Protein 3KZP (pdb70)

Structure (mmCIF, N/CA/C/O backbone):
data_3KZP
#
_entry.id   3KZP
#
_cell.length_a   59.766
_cell.length_b   92.040
_cell.length_c   96.210
_cell.angle_alpha   90.00
_cell.angle_beta   90.00
_cell.angle_gamma   90.00
#
_symmetry.space_group_name_H-M   'P 21 21 21'
#
loop_
_entity.id
_entity.type
_entity.pdbx_description
1 polymer 'Putative diguanylate cyclase/phosphodiesterase'
2 non-polymer 'CHLORIDE ION'
3 non-polymer 'CALCIUM ION'
4 non-polymer 'CACODYLATE ION'
5 water water
#
loop_
_atom_site.group_PDB
_atom_site.id
_atom_site.type_symbol
_atom_site.label_atom_id
_atom_site.label_alt_id
_atom_site.label_comp_id
_atom_site.label_asym_id
_atom_site.label_entity_id
_atom_site.label_seq_id
_atom_site.pdbx_PDB_ins_code
_atom_site.Cartn_x
_atom_site.Cartn_y
_atom_site.Cartn_z
_atom_site.occupancy
_atom_site.B_iso_or_equiv
_atom_site.auth_seq_id
_atom_site.auth_comp_id
_atom_site.auth_asym_id
_atom_site.auth_atom_id
_atom_site.pdbx_PDB_model_num
ATOM 1 N N . LYS A 1 5 ? 41.985 66.055 24.050 1.00 23.40 5 LYS A N 1
ATOM 2 C CA . LYS A 1 5 ? 41.324 65.232 22.995 1.00 23.67 5 LYS A CA 1
ATOM 3 C C . LYS A 1 5 ? 41.868 63.785 22.979 1.00 23.51 5 LYS A C 1
ATOM 4 O O . LYS A 1 5 ? 41.667 63.062 21.996 1.00 25.43 5 LYS A O 1
ATOM 10 N N . PHE A 1 6 ? 42.599 63.381 24.026 1.00 21.78 6 PHE A N 1
ATOM 11 C CA . PHE A 1 6 ? 43.181 62.049 24.098 1.00 20.62 6 PHE A CA 1
ATOM 12 C C . PHE A 1 6 ? 42.742 61.375 25.403 1.00 18.95 6 PHE A C 1
ATOM 13 O O . PHE A 1 6 ? 42.541 62.014 26.430 1.00 18.45 6 PHE A O 1
ATOM 21 N N . GLN A 1 7 ? 42.585 60.071 25.345 1.00 17.49 7 GLN A N 1
ATOM 22 C CA . GLN A 1 7 ? 42.406 59.272 26.529 1.00 15.88 7 GLN A CA 1
ATOM 23 C C . GLN A 1 7 ? 43.168 57.937 26.468 1.00 14.95 7 GLN A C 1
ATOM 24 O O . GLN A 1 7 ? 43.598 57.493 25.394 1.00 15.49 7 GLN A O 1
ATOM 30 N N . LEU A 1 8 ? 43.313 57.279 27.607 1.00 12.33 8 LEU A N 1
ATOM 31 C CA . LEU A 1 8 ? 43.932 55.959 27.643 1.00 11.99 8 LEU A CA 1
ATOM 32 C C . LEU A 1 8 ? 42.924 54.841 27.786 1.00 11.71 8 LEU A C 1
ATOM 33 O O . LEU A 1 8 ? 41.972 54.924 28.596 1.00 10.73 8 LEU A O 1
ATOM 38 N N . PHE A 1 9 ? 43.119 53.813 26.979 1.00 10.61 9 PHE A N 1
ATOM 39 C CA . PHE A 1 9 ? 42.416 52.559 27.170 1.00 11.03 9 PHE A CA 1
ATOM 40 C C . PHE A 1 9 ? 43.390 51.574 27.686 1.00 12.02 9 PHE A C 1
ATOM 41 O O . PHE A 1 9 ? 44.638 51.766 27.565 1.00 12.42 9 PHE A O 1
ATOM 49 N N . ILE A 1 10 ? 42.854 50.499 28.258 1.00 12.96 10 ILE A N 1
ATOM 50 C CA . ILE A 1 10 ? 43.654 49.342 28.613 1.00 13.62 10 ILE A CA 1
ATOM 51 C C . ILE A 1 10 ? 43.144 48.088 27.906 1.00 12.89 10 ILE A C 1
ATOM 52 O O . ILE A 1 10 ? 41.953 47.920 27.724 1.00 12.66 10 ILE A O 1
ATOM 57 N N . GLN A 1 11 ? 44.051 47.228 27.464 1.00 12.67 11 GLN A N 1
ATOM 58 C CA . GLN A 1 11 ? 43.694 45.919 26.938 1.00 11.59 11 GLN A CA 1
ATOM 59 C C . GLN A 1 11 ? 44.367 44.831 27.776 1.00 11.74 11 GLN A C 1
ATOM 60 O O . GLN A 1 11 ? 45.558 44.560 27.650 1.00 10.77 11 GLN A O 1
ATOM 66 N N . PRO A 1 12 ? 43.602 44.170 28.604 1.00 10.74 12 PRO A N 1
ATOM 67 C CA . PRO A 1 12 ? 44.158 43.043 29.304 1.00 11.15 12 PRO A CA 1
ATOM 68 C C . PRO A 1 12 ? 44.631 42.023 28.289 1.00 11.52 12 PRO A C 1
ATOM 69 O O . PRO A 1 12 ? 43.894 41.746 27.357 1.00 11.27 12 PRO A O 1
ATOM 73 N N . LYS A 1 13 ? 45.859 41.500 28.455 1.00 11.63 13 LYS A N 1
ATOM 74 C CA . LYS A 1 13 ? 46.378 40.441 27.593 1.00 11.35 13 LYS A CA 1
ATOM 75 C C . LYS A 1 13 ? 46.147 39.087 28.220 1.00 11.39 13 LYS A C 1
ATOM 76 O O . LYS A 1 13 ? 46.787 38.722 29.205 1.00 12.18 13 LYS A O 1
ATOM 82 N N . LEU A 1 14 ? 45.277 38.312 27.590 1.00 11.82 14 LEU A N 1
ATOM 83 C CA . LEU A 1 14 ? 44.770 37.088 28.122 1.00 11.66 14 LEU A CA 1
ATOM 84 C C . LEU A 1 14 ? 45.386 35.872 27.434 1.00 12.96 14 LEU A C 1
ATOM 85 O O . LEU A 1 14 ? 45.266 35.703 26.211 1.00 13.32 14 LEU A O 1
ATOM 90 N N . ASP A 1 15 ? 45.982 34.997 28.241 1.00 13.74 15 ASP A N 1
ATOM 91 C CA . ASP A 1 15 ? 46.574 33.754 27.773 1.00 13.96 15 ASP A CA 1
ATOM 92 C C . ASP A 1 15 ? 45.541 32.889 27.099 1.00 14.08 15 ASP A C 1
ATOM 93 O O . ASP A 1 15 ? 44.478 32.666 27.648 1.00 13.55 15 ASP A O 1
ATOM 98 N N . VAL A 1 16 ? 45.885 32.355 25.938 1.00 15.01 16 VAL A N 1
ATOM 99 C CA . VAL A 1 16 ? 44.911 31.684 25.109 1.00 16.03 16 VAL A CA 1
ATOM 100 C C . VAL A 1 16 ? 44.449 30.398 25.806 1.00 17.74 16 VAL A C 1
ATOM 101 O O . VAL A 1 16 ? 43.280 30.042 25.698 1.00 19.20 16 VAL A O 1
ATOM 105 N N . LEU A 1 17 ? 45.329 29.747 26.558 1.00 19.03 17 LEU A N 1
ATOM 106 C CA . LEU A 1 17 ? 45.051 28.380 27.009 1.00 21.09 17 LEU A CA 1
ATOM 107 C C . LEU A 1 17 ? 44.357 28.385 28.377 1.00 21.60 17 LEU A C 1
ATOM 108 O O . LEU A 1 17 ? 43.510 27.538 28.647 1.00 21.18 17 LEU A O 1
ATOM 113 N N . GLN A 1 18 ? 44.701 29.333 29.243 1.00 21.59 18 GLN A N 1
ATOM 114 C CA . GLN A 1 18 ? 44.154 29.308 30.609 1.00 22.05 18 GLN A CA 1
ATOM 115 C C . GLN A 1 18 ? 43.474 30.615 31.018 1.00 20.58 18 GLN A C 1
ATOM 116 O O . GLN A 1 18 ? 42.781 30.669 32.037 1.00 20.81 18 GLN A O 1
ATOM 122 N N . GLY A 1 19 ? 43.642 31.641 30.191 1.00 18.46 19 GLY A N 1
ATOM 123 C CA . GLY A 1 19 ? 42.861 32.847 30.283 1.00 17.64 19 GLY A CA 1
ATOM 124 C C . GLY A 1 19 ? 43.370 33.780 31.356 1.00 16.73 19 GLY A C 1
ATOM 125 O O . GLY A 1 19 ? 42.756 34.781 31.580 1.00 16.17 19 GLY A O 1
ATOM 126 N N . ASN A 1 20 ? 44.480 33.466 32.024 1.00 15.54 20 ASN A N 1
ATOM 127 C CA . ASN A 1 20 ? 45.069 34.438 32.956 1.00 14.89 20 ASN A CA 1
ATOM 128 C C . ASN A 1 20 ? 45.571 35.775 32.285 1.00 14.18 20 ASN A C 1
ATOM 129 O O . ASN A 1 20 ? 45.964 35.795 31.100 1.00 12.61 20 ASN A O 1
ATOM 134 N N . ILE A 1 21 ? 45.556 36.863 33.060 1.00 12.89 21 ILE A N 1
ATOM 135 C CA . ILE A 1 21 ? 46.012 38.189 32.618 1.00 12.67 21 ILE A CA 1
ATOM 136 C C . ILE A 1 21 ? 47.515 38.305 32.714 1.00 10.96 21 ILE A C 1
ATOM 137 O O . ILE A 1 21 ? 48.082 38.309 33.811 1.00 11.01 21 ILE A O 1
ATOM 142 N N . VAL A 1 22 ? 48.192 38.375 31.577 1.00 10.35 22 VAL A N 1
ATOM 143 C CA . VAL A 1 22 ? 49.643 38.316 31.629 1.00 8.83 22 VAL A CA 1
ATOM 144 C C . VAL A 1 22 ? 50.162 39.708 31.940 1.00 9.76 22 VAL A C 1
ATOM 145 O O . VAL A 1 22 ? 51.074 39.871 32.747 1.00 7.95 22 VAL A O 1
ATOM 149 N N . GLU A 1 23 ? 49.564 40.702 31.276 1.00 9.85 23 GLU A N 1
ATOM 150 C CA . GLU A 1 23 ? 49.942 42.082 31.408 1.00 11.19 23 GLU A CA 1
ATOM 151 C C . GLU A 1 23 ? 48.762 42.900 30.843 1.00 11.61 23 GLU A C 1
ATOM 152 O O . GLU A 1 23 ? 47.814 42.324 30.317 1.00 11.49 23 GLU A O 1
ATOM 158 N N . TYR A 1 24 ? 48.805 44.226 31.018 1.00 12.48 24 TYR A N 1
ATOM 159 C CA . TYR A 1 24 ? 47.847 45.116 30.387 1.00 12.29 24 TYR A CA 1
ATOM 160 C C . TYR A 1 24 ? 48.582 46.043 29.410 1.00 13.42 24 TYR A C 1
ATOM 161 O O . TYR A 1 24 ? 49.593 46.604 29.764 1.00 12.60 24 TYR A O 1
ATOM 170 N N . GLU A 1 25 ? 48.008 46.266 28.236 1.00 13.60 25 GLU A N 1
ATOM 171 C CA . GLU A 1 25 ? 48.543 47.172 27.282 1.00 13.00 25 GLU A CA 1
ATOM 172 C C . GLU A 1 25 ? 47.729 48.461 27.341 1.00 13.35 25 GLU A C 1
ATOM 173 O O . GLU A 1 25 ? 46.490 48.441 27.393 1.00 13.34 25 GLU A O 1
ATOM 179 N N . ILE A 1 26 ? 48.456 49.550 27.383 1.00 12.81 26 ILE A N 1
ATOM 180 C CA . ILE A 1 26 ? 47.931 50.922 27.367 1.00 13.74 26 ILE A CA 1
ATOM 181 C C . ILE A 1 26 ? 47.820 51.384 25.944 1.00 13.07 26 ILE A C 1
ATOM 182 O O . ILE A 1 26 ? 48.803 51.344 25.187 1.00 14.95 26 ILE A O 1
ATOM 187 N N . LEU A 1 27 ? 46.634 51.829 25.576 1.00 12.04 27 LEU A N 1
ATOM 188 C CA . LEU A 1 27 ? 46.365 52.234 24.211 1.00 11.26 27 LEU A CA 1
ATOM 189 C C . LEU A 1 27 ? 45.811 53.642 24.179 1.00 12.50 27 LEU A C 1
ATOM 190 O O . LEU A 1 27 ? 44.969 54.003 24.986 1.00 12.43 27 LEU A O 1
ATOM 195 N N . LEU A 1 28 ? 46.304 54.431 23.236 1.00 12.39 28 LEU A N 1
ATOM 196 C CA . LEU A 1 28 ? 45.773 55.750 22.996 1.00 13.92 28 LEU A CA 1
ATOM 197 C C . LEU A 1 28 ? 44.450 55.705 22.207 1.00 13.20 28 LEU A C 1
ATOM 198 O O . LEU A 1 28 ? 44.311 55.008 21.189 1.00 11.32 28 LEU A O 1
ATOM 203 N N . ARG A 1 29 ? 43.494 56.497 22.640 1.00 12.65 29 ARG A N 1
ATOM 204 C CA . ARG A 1 29 ? 42.233 56.609 21.926 1.00 14.53 29 ARG A CA 1
ATOM 205 C C . ARG A 1 29 ? 41.841 58.055 21.929 1.00 16.14 29 ARG A C 1
ATOM 206 O O . ARG A 1 29 ? 42.259 58.826 22.790 1.00 16.36 29 ARG A O 1
ATOM 214 N N . ASP A 1 30 ? 41.055 58.438 20.944 1.00 19.37 30 ASP A N 1
ATOM 215 C CA . ASP A 1 30 ? 40.464 59.819 20.905 1.00 20.69 30 ASP A CA 1
ATOM 216 C C . ASP A 1 30 ? 39.214 59.881 21.819 1.00 22.34 30 ASP A C 1
ATOM 217 O O . ASP A 1 30 ? 38.908 58.937 22.576 1.00 21.82 30 ASP A O 1
ATOM 222 N N . ASP A 1 31 ? 38.490 60.991 21.725 1.00 23.97 31 ASP A N 1
ATOM 223 C CA . ASP A 1 31 ? 37.246 61.167 22.497 1.00 25.78 31 ASP A CA 1
ATOM 224 C C . ASP A 1 31 ? 35.979 60.890 21.659 1.00 26.01 31 ASP A C 1
ATOM 225 O O . ASP A 1 31 ? 34.931 61.458 21.909 1.00 26.46 31 ASP A O 1
ATOM 230 N N . SER A 1 32 ? 36.087 60.028 20.652 1.00 26.57 32 SER A N 1
ATOM 231 C CA . SER A 1 32 ? 34.981 59.777 19.727 1.00 26.34 32 SER A CA 1
ATOM 232 C C . SER A 1 32 ? 33.833 59.024 20.392 1.00 26.83 32 SER A C 1
ATOM 233 O O . SER A 1 32 ? 34.015 58.362 21.450 1.00 26.28 32 SER A O 1
ATOM 236 N N . ALA A 1 33 ? 32.667 59.139 19.741 1.00 26.58 33 ALA A N 1
ATOM 237 C CA . ALA A 1 33 ? 31.482 58.380 20.109 1.00 26.91 33 ALA A CA 1
ATOM 238 C C . ALA A 1 33 ? 31.889 56.927 20.099 1.00 26.87 33 ALA A C 1
ATOM 239 O O . ALA A 1 33 ? 31.630 56.193 21.055 1.00 28.31 33 ALA A O 1
ATOM 241 N N . VAL A 1 34 ? 32.569 56.516 19.036 1.00 26.46 34 VAL A N 1
ATOM 242 C CA . VAL A 1 34 ? 33.252 55.223 19.063 1.00 26.47 34 VAL A CA 1
ATOM 243 C C . VAL A 1 34 ? 34.765 55.529 19.022 1.00 26.45 34 VAL A C 1
ATOM 244 O O . VAL A 1 34 ? 35.279 56.004 17.996 1.00 26.13 34 VAL A O 1
ATOM 248 N N . PRO A 1 35 ? 35.473 55.302 20.153 1.00 26.24 35 PRO A N 1
ATOM 249 C CA . PRO A 1 35 ? 36.878 55.668 20.177 1.00 24.86 35 PRO A CA 1
ATOM 250 C C . PRO A 1 35 ? 37.720 54.805 19.237 1.00 23.50 35 PRO A C 1
ATOM 251 O O . PRO A 1 35 ? 37.513 53.601 19.109 1.00 23.01 35 PRO A O 1
ATOM 255 N N . ARG A 1 36 ? 38.645 55.462 18.560 1.00 21.71 36 ARG A N 1
ATOM 256 C CA . ARG A 1 36 ? 39.613 54.794 17.722 1.00 20.47 36 ARG A CA 1
ATOM 257 C C . ARG A 1 36 ? 40.991 55.386 17.996 1.00 18.76 36 ARG A C 1
ATOM 258 O O . ARG A 1 36 ? 41.100 56.414 18.599 1.00 17.01 36 ARG A O 1
ATOM 266 N N . PHE A 1 37 ? 42.039 54.716 17.560 1.00 19.23 37 PHE A N 1
ATOM 267 C CA . PHE A 1 37 ? 43.397 55.270 17.659 1.00 18.95 37 PHE A CA 1
ATOM 268 C C . PHE A 1 37 ? 43.428 56.651 16.928 1.00 17.45 37 PHE A C 1
ATOM 269 O O . PHE A 1 37 ? 42.941 56.751 15.802 1.00 15.72 37 PHE A O 1
ATOM 277 N N . PRO A 1 38 ? 43.962 57.709 17.597 1.00 17.44 38 PRO A N 1
ATOM 278 C CA . PRO A 1 38 ? 43.834 59.049 17.028 1.00 17.30 38 PRO A CA 1
ATOM 279 C C . PRO A 1 38 ? 45.033 59.339 16.139 1.00 17.50 38 PRO A C 1
ATOM 280 O O . PRO A 1 38 ? 45.968 60.053 16.561 1.00 15.71 38 PRO A O 1
ATOM 284 N N . LEU A 1 39 ? 45.049 58.726 14.949 1.00 16.96 39 LEU A N 1
ATOM 285 C CA . LEU A 1 39 ? 46.261 58.740 14.099 1.00 16.46 39 LEU A CA 1
ATOM 286 C C . LEU A 1 39 ? 46.659 60.191 13.655 1.00 16.24 39 LEU A C 1
ATOM 287 O O . LEU A 1 39 ? 47.786 60.634 13.869 1.00 15.24 39 LEU A O 1
ATOM 292 N N . SER A 1 40 ? 45.733 60.895 13.032 1.00 15.27 40 SER A N 1
ATOM 293 C CA . SER A 1 40 ? 45.965 62.241 12.616 1.00 16.86 40 SER A CA 1
ATOM 294 C C . SER A 1 40 ? 46.403 63.155 13.790 1.00 17.03 40 SER A C 1
ATOM 295 O O . SER A 1 40 ? 47.333 63.958 13.668 1.00 15.48 40 SER A O 1
ATOM 298 N N . GLU A 1 41 ? 45.715 63.010 14.926 1.00 16.32 41 GLU A N 1
ATOM 299 C CA . GLU A 1 41 ? 46.022 63.832 16.096 1.00 16.48 41 GLU A CA 1
ATOM 300 C C . GLU A 1 41 ? 47.440 63.569 16.664 1.00 15.69 41 GLU A C 1
ATOM 301 O O . GLU A 1 41 ? 48.170 64.500 16.944 1.00 14.24 41 GLU A O 1
ATOM 307 N N . LEU A 1 42 ? 47.829 62.302 16.801 1.00 13.52 42 LEU A N 1
ATOM 308 C CA . LEU A 1 42 ? 49.119 61.953 17.273 1.00 13.97 42 LEU A CA 1
ATOM 309 C C . LEU A 1 42 ? 50.178 62.405 16.291 1.00 15.08 42 LEU A C 1
ATOM 310 O O . LEU A 1 42 ? 51.217 62.868 16.728 1.00 15.26 42 LEU A O 1
ATOM 315 N N . GLU A 1 43 ? 49.919 62.315 14.971 1.00 15.24 43 GLU A N 1
ATOM 316 C CA . GLU A 1 43 ? 50.898 62.878 13.995 1.00 15.78 43 GLU A CA 1
ATOM 317 C C . GLU A 1 43 ? 51.045 64.384 14.088 1.00 15.20 43 GLU A C 1
ATOM 318 O O . GLU A 1 43 ? 52.155 64.931 13.927 1.00 14.99 43 GLU A O 1
ATOM 324 N N . ALA A 1 44 ? 49.959 65.082 14.361 1.00 14.45 44 ALA A N 1
ATOM 325 C CA . ALA A 1 44 ? 50.058 66.567 14.508 1.00 13.54 44 ALA A CA 1
ATOM 326 C C . ALA A 1 44 ? 50.908 66.983 15.761 1.00 12.67 44 ALA A C 1
ATOM 327 O O . ALA A 1 44 ? 51.688 67.956 15.745 1.00 12.54 44 ALA A O 1
ATOM 329 N N . VAL A 1 45 ? 50.743 66.229 16.833 1.00 13.55 45 VAL A N 1
ATOM 330 C CA . VAL A 1 45 ? 51.505 66.351 18.071 1.00 14.95 45 VAL A CA 1
ATOM 331 C C . VAL A 1 45 ? 52.952 66.014 17.828 1.00 14.82 45 VAL A C 1
ATOM 332 O O . VAL A 1 45 ? 53.845 66.713 18.323 1.00 16.27 45 VAL A O 1
ATOM 336 N N . LEU A 1 46 ? 53.224 64.956 17.061 1.00 15.97 46 LEU A N 1
ATOM 337 C CA . LEU A 1 46 ? 54.596 64.588 16.728 1.00 16.19 46 LEU A CA 1
ATOM 338 C C . LEU A 1 46 ? 55.262 65.652 15.850 1.00 15.56 46 LEU A C 1
ATOM 339 O O . LEU A 1 46 ? 56.473 65.793 15.879 1.00 16.66 46 LEU A O 1
ATOM 344 N N . ALA A 1 47 ? 54.501 66.413 15.083 1.00 14.77 47 ALA A N 1
ATOM 345 C CA . ALA A 1 47 ? 55.110 67.410 14.174 1.00 16.07 47 ALA A CA 1
ATOM 346 C C . ALA A 1 47 ? 55.452 68.747 14.849 1.00 15.86 47 ALA A C 1
ATOM 347 O O . ALA A 1 47 ? 56.020 69.623 14.200 1.00 16.79 47 ALA A O 1
ATOM 349 N N . ASP A 1 48 ? 55.087 68.926 16.118 1.00 16.26 48 ASP A N 1
ATOM 350 C CA . ASP A 1 48 ? 55.263 70.244 16.787 1.00 15.63 48 ASP A CA 1
ATOM 351 C C . ASP A 1 48 ? 55.796 70.028 18.214 1.00 15.64 48 ASP A C 1
ATOM 352 O O . ASP A 1 48 ? 55.134 69.376 19.036 1.00 15.51 48 ASP A O 1
ATOM 357 N N . GLU A 1 49 ? 56.991 70.532 18.492 1.00 14.40 49 GLU A N 1
ATOM 358 C CA . GLU A 1 49 ? 57.679 70.206 19.749 1.00 15.07 49 GLU A CA 1
ATOM 359 C C . GLU A 1 49 ? 56.904 70.651 21.008 1.00 13.94 49 GLU A C 1
ATOM 360 O O . GLU A 1 49 ? 56.904 69.982 22.041 1.00 12.94 49 GLU A O 1
ATOM 366 N N . GLU A 1 50 ? 56.287 71.823 20.916 1.00 13.39 50 GLU A N 1
ATOM 367 C CA . GLU A 1 50 ? 55.476 72.323 21.987 1.00 14.28 50 GLU A CA 1
ATOM 368 C C . GLU A 1 50 ? 54.269 71.453 22.262 1.00 13.08 50 GLU A C 1
ATOM 369 O O . GLU A 1 50 ? 53.957 71.161 23.414 1.00 11.77 50 GLU A O 1
ATOM 375 N N . LEU A 1 51 ? 53.610 70.972 21.219 1.00 13.36 51 LEU A N 1
ATOM 376 C CA . LEU A 1 51 ? 52.492 70.070 21.442 1.00 12.76 51 LEU A CA 1
ATOM 377 C C . LEU A 1 51 ? 52.954 68.749 21.917 1.00 11.41 51 LEU A C 1
ATOM 378 O O . LEU A 1 51 ? 52.242 68.083 22.687 1.00 12.12 51 LEU A O 1
ATOM 383 N N . TYR A 1 52 ? 54.120 68.313 21.447 1.00 9.63 52 TYR A N 1
ATOM 384 C CA . TYR A 1 52 ? 54.621 67.040 21.878 1.00 8.29 52 TYR A CA 1
ATOM 385 C C . TYR A 1 52 ? 54.980 67.104 23.382 1.00 9.43 52 TYR A C 1
ATOM 386 O O . TYR A 1 52 ? 54.701 66.150 24.117 1.00 8.13 52 TYR A O 1
ATOM 395 N N . LEU A 1 53 ? 55.542 68.241 23.843 1.00 9.02 53 LEU A N 1
ATOM 396 C CA . LEU A 1 53 ? 55.831 68.431 25.274 1.00 9.92 53 LEU A CA 1
ATOM 397 C C . LEU A 1 53 ? 54.526 68.321 26.132 1.00 11.03 53 LEU A C 1
ATOM 398 O O . LEU A 1 53 ? 54.451 67.552 27.134 1.00 10.53 53 LEU A O 1
ATOM 403 N N . ALA A 1 54 ? 53.497 69.033 25.693 1.00 10.93 54 ALA A N 1
ATOM 404 C CA . ALA A 1 54 ? 52.197 69.029 26.362 1.00 11.99 54 ALA A CA 1
ATOM 405 C C . ALA A 1 54 ? 51.565 67.612 26.336 1.00 11.91 54 ALA A C 1
ATOM 406 O O . ALA A 1 54 ? 51.040 67.147 27.360 1.00 10.15 54 ALA A O 1
ATOM 408 N N . PHE A 1 55 ? 51.661 66.901 25.207 1.00 13.31 55 PHE A N 1
ATOM 409 C CA . PHE A 1 55 ? 51.133 65.502 25.119 1.00 13.04 55 PHE A CA 1
ATOM 410 C C . PHE A 1 55 ? 51.892 64.558 26.054 1.00 13.74 55 PHE A C 1
ATOM 411 O O . PHE A 1 55 ? 51.286 63.745 26.780 1.00 13.95 55 PHE A O 1
ATOM 419 N N . SER A 1 56 ? 53.231 64.693 26.049 1.00 13.18 56 SER A N 1
ATOM 420 C CA . SER A 1 56 ? 54.116 63.885 26.887 1.00 13.75 56 SER A CA 1
ATOM 421 C C . SER A 1 56 ? 53.814 64.068 28.373 1.00 14.58 56 SER A C 1
ATOM 422 O O . SER A 1 56 ? 53.779 63.076 29.137 1.00 14.71 56 SER A O 1
ATOM 425 N N . GLU A 1 57 ? 53.544 65.314 28.767 1.00 14.60 57 GLU A N 1
ATOM 426 C CA . GLU A 1 57 ? 53.196 65.614 30.148 1.00 15.05 57 GLU A CA 1
ATOM 427 C C . GLU A 1 57 ? 51.870 65.000 30.517 1.00 14.80 57 GLU A C 1
ATOM 428 O O . GLU A 1 57 ? 51.781 64.392 31.574 1.00 15.04 57 GLU A O 1
ATOM 434 N N . TRP A 1 58 ? 50.861 65.135 29.646 1.00 14.49 58 TRP A N 1
ATOM 435 C CA . TRP A 1 58 ? 49.606 64.442 29.815 1.00 13.56 58 TRP A CA 1
ATOM 436 C C . TRP A 1 58 ? 49.765 62.910 29.903 1.00 14.13 58 TRP A C 1
ATOM 437 O O . TRP A 1 58 ? 49.206 62.221 30.793 1.00 12.29 58 TRP A O 1
ATOM 448 N N . PHE A 1 59 ? 50.470 62.362 28.937 1.00 14.02 59 PHE A N 1
ATOM 449 C CA . PHE A 1 59 ? 50.556 60.901 28.855 1.00 14.47 59 PHE A CA 1
ATOM 450 C C . PHE A 1 59 ? 51.223 60.290 30.076 1.00 14.59 59 PHE A C 1
ATOM 451 O O . PHE A 1 59 ? 50.721 59.303 30.645 1.00 14.83 59 PHE A O 1
ATOM 459 N N . SER A 1 60 ? 52.360 60.872 30.477 1.00 15.06 60 SER A N 1
ATOM 460 C CA . SER A 1 60 ? 53.183 60.288 31.497 1.00 14.61 60 SER A CA 1
ATOM 461 C C . SER A 1 60 ? 52.448 60.370 32.849 1.00 15.75 60 SER A C 1
ATOM 462 O O . SER A 1 60 ? 52.468 59.403 33.627 1.00 14.11 60 SER A O 1
ATOM 465 N N . GLU A 1 61 ? 51.744 61.493 33.085 1.00 15.46 61 GLU A N 1
ATOM 466 C CA . GLU A 1 61 ? 50.976 61.654 34.317 1.00 17.53 61 GLU A CA 1
ATOM 467 C C . GLU A 1 61 ? 49.777 60.707 34.339 1.00 16.36 61 GLU A C 1
ATOM 468 O O . GLU A 1 61 ? 49.507 60.050 35.373 1.00 15.47 61 GLU A O 1
ATOM 474 N N . ALA A 1 62 ? 49.091 60.621 33.201 1.00 14.87 62 ALA A N 1
ATOM 475 C CA . ALA A 1 62 ? 47.961 59.694 33.090 1.00 14.64 62 ALA A CA 1
ATOM 476 C C . ALA A 1 62 ? 48.432 58.263 33.313 1.00 13.26 62 ALA A C 1
ATOM 477 O O . ALA A 1 62 ? 47.771 57.504 34.011 1.00 11.51 62 ALA A O 1
ATOM 479 N N . PHE A 1 63 ? 49.566 57.906 32.724 1.00 12.47 63 PHE A N 1
ATOM 480 C CA . PHE A 1 63 ? 50.072 56.527 32.857 1.00 12.73 63 PHE A CA 1
ATOM 481 C C . PHE A 1 63 ? 50.563 56.259 34.289 1.00 12.44 63 PHE A C 1
ATOM 482 O O . PHE A 1 63 ? 50.400 55.170 34.834 1.00 13.09 63 PHE A O 1
ATOM 490 N N . LEU A 1 64 ? 51.157 57.248 34.926 1.00 12.07 64 LEU A N 1
ATOM 491 C CA . LEU A 1 64 ? 51.566 57.074 36.294 1.00 13.76 64 LEU A CA 1
ATOM 492 C C . LEU A 1 64 ? 50.337 56.826 37.204 1.00 14.31 64 LEU A C 1
ATOM 493 O O . LEU A 1 64 ? 50.391 55.973 38.107 1.00 15.09 64 LEU A O 1
ATOM 498 N N . ASP A 1 65 ? 49.236 57.557 36.975 1.00 13.37 65 ASP A N 1
ATOM 499 C CA . ASP A 1 65 ? 47.952 57.291 37.707 1.00 12.86 65 ASP A CA 1
ATOM 500 C C . ASP A 1 65 ? 47.511 55.816 37.580 1.00 12.21 65 ASP A C 1
ATOM 501 O O . ASP A 1 65 ? 47.110 55.175 38.580 1.00 11.76 65 ASP A O 1
ATOM 506 N N . VAL A 1 66 ? 47.605 55.298 36.348 1.00 12.53 66 VAL A N 1
ATOM 507 C CA . VAL A 1 66 ? 47.297 53.872 36.066 1.00 12.47 66 VAL A CA 1
ATOM 508 C C . VAL A 1 66 ? 48.182 52.948 36.867 1.00 12.39 66 VAL A C 1
ATOM 509 O O . VAL A 1 66 ? 47.674 52.014 37.531 1.00 12.10 66 VAL A O 1
ATOM 513 N N . LEU A 1 67 ? 49.493 53.173 36.810 1.00 12.06 67 LEU A N 1
ATOM 514 C CA . LEU A 1 67 ? 50.460 52.333 37.531 1.00 13.15 67 LEU A CA 1
ATOM 515 C C . LEU A 1 67 ? 50.127 52.224 39.048 1.00 13.77 67 LEU A C 1
ATOM 516 O O . LEU A 1 67 ? 50.220 51.149 39.632 1.00 15.16 67 LEU A O 1
ATOM 521 N N . LYS A 1 68 ? 49.744 53.344 39.646 1.00 14.08 68 LYS A N 1
ATOM 522 C CA . LYS A 1 68 ? 49.410 53.432 41.058 1.00 15.17 68 LYS A CA 1
ATOM 523 C C . LYS A 1 68 ? 48.146 52.655 41.380 1.00 14.74 68 LYS A C 1
ATOM 524 O O . LYS A 1 68 ? 48.051 51.970 42.424 1.00 15.33 68 LYS A O 1
ATOM 530 N N . LYS A 1 69 ? 47.189 52.742 40.462 1.00 14.64 69 LYS A N 1
ATOM 531 C CA . LYS A 1 69 ? 45.936 52.020 40.556 1.00 14.71 69 LYS A CA 1
ATOM 532 C C . LYS A 1 69 ? 46.105 50.482 40.517 1.00 14.75 69 LYS A C 1
ATOM 533 O O . LYS A 1 69 ? 45.381 49.751 41.234 1.00 13.82 69 LYS A O 1
ATOM 539 N N . TYR A 1 70 ? 47.006 49.988 39.657 1.00 14.64 70 TYR A N 1
ATOM 540 C CA . TYR A 1 70 ? 47.330 48.556 39.543 1.00 14.41 70 TYR A CA 1
ATOM 541 C C . TYR A 1 70 ? 48.808 48.368 39.899 1.00 14.97 70 TYR A C 1
ATOM 542 O O . TYR A 1 70 ? 49.638 48.251 39.010 1.00 15.25 70 TYR A O 1
ATOM 551 N N . PRO A 1 71 ? 49.153 48.348 41.187 1.00 15.08 71 PRO A N 1
ATOM 552 C CA . PRO A 1 71 ? 50.577 48.289 41.548 1.00 15.65 71 PRO A CA 1
ATOM 553 C C . PRO A 1 71 ? 51.241 46.928 41.415 1.00 15.93 71 PRO A C 1
ATOM 554 O O . PRO A 1 71 ? 52.509 46.860 41.392 1.00 15.70 71 PRO A O 1
ATOM 558 N N . ASN A 1 72 ? 50.453 45.869 41.225 1.00 15.37 72 ASN A N 1
ATOM 559 C CA . ASN A 1 72 ? 51.057 44.533 41.083 1.00 15.66 72 ASN A CA 1
ATOM 560 C C . ASN A 1 72 ? 51.261 43.972 39.701 1.00 15.89 72 ASN A C 1
ATOM 561 O O . ASN A 1 72 ? 51.619 42.807 39.573 1.00 16.08 72 ASN A O 1
ATOM 566 N N . ASP A 1 73 ? 50.958 44.748 38.671 1.00 14.02 73 ASP A N 1
ATOM 567 C CA . ASP A 1 73 ? 50.910 44.183 37.322 1.00 13.44 73 ASP A CA 1
ATOM 568 C C . ASP A 1 73 ? 51.898 44.838 36.342 1.00 12.63 73 ASP A C 1
ATOM 569 O O . ASP A 1 73 ? 52.324 45.995 36.550 1.00 11.79 73 ASP A O 1
ATOM 574 N N . ARG A 1 74 ? 52.207 44.103 35.268 1.00 12.52 74 ARG A N 1
ATOM 575 C CA . ARG A 1 74 ? 52.989 44.626 34.171 1.00 13.29 74 ARG A CA 1
ATOM 576 C C . ARG A 1 74 ? 52.107 45.369 33.185 1.00 12.86 74 ARG A C 1
ATOM 577 O O . ARG A 1 74 ? 51.051 44.857 32.758 1.00 12.65 74 ARG A O 1
ATOM 585 N N . PHE A 1 75 ? 52.629 46.511 32.741 1.00 12.69 75 PHE A N 1
ATOM 586 C CA . PHE A 1 75 ? 51.998 47.361 31.746 1.00 11.18 75 PHE A CA 1
ATOM 587 C C . PHE A 1 75 ? 52.877 47.502 30.507 1.00 12.69 75 PHE A C 1
ATOM 588 O O . PHE A 1 75 ? 54.093 47.701 30.665 1.00 13.21 75 PHE A O 1
ATOM 596 N N . ALA A 1 76 ? 52.290 47.333 29.301 1.00 12.42 76 ALA A N 1
ATOM 597 C CA . ALA A 1 76 ? 52.976 47.545 28.004 1.00 11.89 76 ALA A CA 1
ATOM 598 C C . ALA A 1 76 ? 52.531 48.911 27.444 1.00 11.22 76 ALA A C 1
ATOM 599 O O . ALA A 1 76 ? 51.351 49.222 27.454 1.00 10.54 76 ALA A O 1
ATOM 601 N N . ILE A 1 77 ? 53.463 49.745 27.048 1.00 11.30 77 ILE A N 1
ATOM 602 C CA . ILE A 1 77 ? 53.140 51.052 26.363 1.00 13.13 77 ILE A CA 1
ATOM 603 C C . ILE A 1 77 ? 53.784 51.050 24.975 1.00 13.04 77 ILE A C 1
ATOM 604 O O . ILE A 1 77 ? 54.776 50.401 24.771 1.00 14.30 77 ILE A O 1
ATOM 609 N N . ASN A 1 78 ? 53.200 51.736 24.026 1.00 11.72 78 ASN A N 1
ATOM 610 C CA . ASN A 1 78 ? 53.673 51.714 22.667 1.00 12.13 78 ASN A CA 1
ATOM 611 C C . ASN A 1 78 ? 54.407 52.959 22.451 1.00 12.65 78 ASN A C 1
ATOM 612 O O . ASN A 1 78 ? 53.897 53.975 22.781 1.00 13.26 78 ASN A O 1
ATOM 617 N N . ILE A 1 79 ? 55.595 52.889 21.895 1.00 12.89 79 ILE A N 1
ATOM 618 C CA . ILE A 1 79 ? 56.311 54.056 21.549 1.00 12.91 79 ILE A CA 1
ATOM 619 C C . ILE A 1 79 ? 56.741 53.903 20.095 1.00 12.40 79 ILE A C 1
ATOM 620 O O . ILE A 1 79 ? 57.360 52.948 19.799 1.00 11.50 79 ILE A O 1
ATOM 625 N N . ALA A 1 80 ? 56.446 54.898 19.242 1.00 11.04 80 ALA A N 1
ATOM 626 C CA . ALA A 1 80 ? 56.899 54.928 17.883 1.00 11.49 80 ALA A CA 1
ATOM 627 C C . ALA A 1 80 ? 58.381 55.369 17.825 1.00 11.96 80 ALA A C 1
ATOM 628 O O . ALA A 1 80 ? 58.842 56.162 18.614 1.00 11.75 80 ALA A O 1
ATOM 630 N N . PRO A 1 81 ? 59.163 54.773 16.925 1.00 13.34 81 PRO A N 1
ATOM 631 C CA . PRO A 1 81 ? 60.583 55.081 16.958 1.00 14.06 81 PRO A CA 1
ATOM 632 C C . PRO A 1 81 ? 60.846 56.560 16.793 1.00 13.77 81 PRO A C 1
ATOM 633 O O . PRO A 1 81 ? 61.798 57.047 17.374 1.00 13.32 81 PRO A O 1
ATOM 637 N N . GLN A 1 82 ? 59.968 57.268 16.071 1.00 13.19 82 GLN A N 1
ATOM 638 C CA . GLN A 1 82 ? 60.167 58.696 15.817 1.00 13.44 82 GLN A CA 1
ATOM 639 C C . GLN A 1 82 ? 59.999 59.582 17.047 1.00 13.33 82 GLN A C 1
ATOM 640 O O . GLN A 1 82 ? 60.541 60.699 17.102 1.00 13.44 82 GLN A O 1
ATOM 646 N N . GLN A 1 83 ? 59.327 59.060 18.062 1.00 11.89 83 GLN A N 1
ATOM 647 C CA . GLN A 1 83 ? 59.190 59.768 19.324 1.00 11.51 83 GLN A CA 1
ATOM 648 C C . GLN A 1 83 ? 60.536 59.858 20.048 1.00 11.99 83 GLN A C 1
ATOM 649 O O . GLN A 1 83 ? 60.750 60.785 20.804 1.00 12.99 83 GLN A O 1
ATOM 655 N N . LEU A 1 84 ? 61.470 58.974 19.704 1.00 11.75 84 LEU A N 1
ATOM 656 C CA . LEU A 1 84 ? 62.791 58.990 20.293 1.00 11.15 84 LEU A CA 1
ATOM 657 C C . LEU A 1 84 ? 63.694 60.167 19.872 1.00 11.57 84 LEU A C 1
ATOM 658 O O . LEU A 1 84 ? 64.734 60.394 20.518 1.00 11.34 84 LEU A O 1
ATOM 663 N N . PHE A 1 85 ? 63.316 60.899 18.809 1.00 10.55 85 PHE A N 1
ATOM 664 C CA . PHE A 1 85 ? 64.023 62.107 18.354 1.00 11.74 85 PHE A CA 1
ATOM 665 C C . PHE A 1 85 ? 63.718 63.328 19.210 1.00 11.61 85 PHE A C 1
ATOM 666 O O . PHE A 1 85 ? 64.319 64.403 19.004 1.00 14.06 85 PHE A O 1
ATOM 674 N N . TYR A 1 86 ? 62.741 63.198 20.101 1.00 11.85 86 TYR A N 1
ATOM 675 C CA . TYR A 1 86 ? 62.411 64.245 21.100 1.00 14.41 86 TYR A CA 1
ATOM 676 C C . TYR A 1 86 ? 63.005 63.882 22.443 1.00 14.65 86 TYR A C 1
ATOM 677 O O . TYR A 1 86 ? 62.686 62.856 22.969 1.00 13.75 86 TYR A O 1
ATOM 686 N N . ILE A 1 87 ? 63.839 64.757 23.014 1.00 16.45 87 ILE A N 1
ATOM 687 C CA . ILE A 1 87 ? 64.421 64.524 24.355 1.00 17.06 87 ILE A CA 1
ATOM 688 C C . ILE A 1 87 ? 63.334 64.342 25.441 1.00 17.72 87 ILE A C 1
ATOM 689 O O . ILE A 1 87 ? 63.508 63.630 26.436 1.00 17.22 87 ILE A O 1
ATOM 694 N N . GLU A 1 88 ? 62.183 64.972 25.236 1.00 17.12 88 GLU A N 1
ATOM 695 C CA . GLU A 1 88 ? 61.077 64.880 26.186 1.00 16.94 88 GLU A CA 1
ATOM 696 C C . GLU A 1 88 ? 60.709 63.434 26.429 1.00 16.14 88 GLU A C 1
ATOM 697 O O . GLU A 1 88 ? 60.348 63.048 27.531 1.00 16.60 88 GLU A O 1
ATOM 703 N N . THR A 1 89 ? 60.817 62.613 25.387 1.00 16.31 89 THR A N 1
ATOM 704 C CA . THR A 1 89 ? 60.434 61.188 25.512 1.00 14.27 89 THR A CA 1
ATOM 705 C C . THR A 1 89 ? 61.324 60.476 26.480 1.00 14.93 89 THR A C 1
ATOM 706 O O . THR A 1 89 ? 60.815 59.777 27.392 1.00 15.41 89 THR A O 1
ATOM 710 N N . LEU A 1 90 ? 62.628 60.610 26.337 1.00 13.39 90 LEU A N 1
ATOM 711 C CA . LEU A 1 90 ? 63.527 60.000 27.315 1.00 14.72 90 LEU A CA 1
ATOM 712 C C . LEU A 1 90 ? 63.362 60.672 28.706 1.00 14.88 90 LEU A C 1
ATOM 713 O O . LEU A 1 90 ? 63.526 60.016 29.708 1.00 14.50 90 LEU A O 1
ATOM 718 N N . HIS A 1 91 ? 63.032 61.966 28.751 1.00 14.52 91 HIS A N 1
ATOM 719 C CA . HIS A 1 91 ? 62.826 62.621 30.021 1.00 15.62 91 HIS A CA 1
ATOM 720 C C . HIS A 1 91 ? 61.696 61.984 30.815 1.00 15.48 91 HIS A C 1
ATOM 721 O O . HIS A 1 91 ? 61.833 61.774 32.010 1.00 14.33 91 HIS A O 1
ATOM 728 N N . TRP A 1 92 ? 60.571 61.666 30.185 1.00 14.63 92 TRP A N 1
ATOM 729 C CA . TRP A 1 92 ? 59.524 61.061 30.986 1.00 15.14 92 TRP A CA 1
ATOM 730 C C . TRP A 1 92 ? 59.748 59.585 31.226 1.00 14.66 92 TRP A C 1
ATOM 731 O O . TRP A 1 92 ? 59.230 59.060 32.209 1.00 14.50 92 TRP A O 1
ATOM 742 N N . LEU A 1 93 ? 60.524 58.911 30.379 1.00 14.05 93 LEU A N 1
ATOM 743 C CA . LEU A 1 93 ? 60.856 57.507 30.682 1.00 14.04 93 LEU A CA 1
ATOM 744 C C . LEU A 1 93 ? 61.761 57.492 31.893 1.00 14.38 93 LEU A C 1
ATOM 745 O O . LEU A 1 93 ? 61.711 56.585 32.732 1.00 14.79 93 LEU A O 1
ATOM 750 N N . ASP A 1 94 ? 62.610 58.493 31.959 1.00 15.34 94 ASP A N 1
ATOM 751 C CA . ASP A 1 94 ? 63.502 58.671 33.101 1.00 17.01 94 ASP A CA 1
ATOM 752 C C . ASP A 1 94 ? 62.694 58.952 34.375 1.00 17.82 94 ASP A C 1
ATOM 753 O O . ASP A 1 94 ? 62.907 58.348 35.409 1.00 16.78 94 ASP A O 1
ATOM 758 N N . LYS A 1 95 ? 61.682 59.793 34.275 1.00 19.61 95 LYS A N 1
ATOM 759 C CA . LYS A 1 95 ? 60.879 60.063 35.449 1.00 21.50 95 LYS A CA 1
ATOM 760 C C . LYS A 1 95 ? 60.063 58.869 35.975 1.00 20.92 95 LYS A C 1
ATOM 761 O O . LYS A 1 95 ? 59.849 58.798 37.200 1.00 21.05 95 LYS A O 1
ATOM 767 N N . LEU A 1 96 ? 59.644 57.951 35.095 1.00 19.29 96 LEU A N 1
ATOM 768 C CA . LEU A 1 96 ? 58.884 56.777 35.505 1.00 19.26 96 LEU A CA 1
ATOM 769 C C . LEU A 1 96 ? 59.782 55.583 35.839 1.00 18.19 96 LEU A C 1
ATOM 770 O O . LEU A 1 96 ? 59.301 54.482 36.040 1.00 18.39 96 LEU A O 1
ATOM 775 N N . LYS A 1 97 ? 61.092 55.807 35.909 1.00 17.56 97 LYS A N 1
ATOM 776 C CA . LYS A 1 97 ? 62.067 54.709 35.926 1.00 17.36 97 LYS A CA 1
ATOM 777 C C . LYS A 1 97 ? 61.986 53.778 37.163 1.00 16.84 97 LYS A C 1
ATOM 778 O O . LYS A 1 97 ? 62.427 52.643 37.094 1.00 15.29 97 LYS A O 1
ATOM 784 N N . SER A 1 98 ? 61.434 54.277 38.274 1.00 16.62 98 SER A N 1
ATOM 785 C CA . SER A 1 98 ? 61.229 53.466 39.490 1.00 15.44 98 SER A CA 1
ATOM 786 C C . SER A 1 98 ? 60.264 52.342 39.217 1.00 13.72 98 SER A C 1
ATOM 787 O O . SER A 1 98 ? 60.186 51.387 39.986 1.00 12.26 98 SER A O 1
ATOM 790 N N . GLU A 1 99 ? 59.498 52.464 38.132 1.00 12.68 99 GLU A N 1
ATOM 791 C CA . GLU A 1 99 ? 58.584 51.419 37.769 1.00 11.71 99 GLU A CA 1
ATOM 792 C C . GLU A 1 99 ? 58.994 50.655 36.578 1.00 11.08 99 GLU A C 1
ATOM 793 O O . GLU A 1 99 ? 58.233 49.792 36.150 1.00 11.18 99 GLU A O 1
ATOM 799 N N . SER A 1 100 ? 60.148 50.944 36.010 1.00 10.19 100 SER A N 1
ATOM 800 C CA . SER A 1 100 ? 60.535 50.301 34.776 1.00 10.99 100 SER A CA 1
ATOM 801 C C . SER A 1 100 ? 60.568 48.766 34.853 1.00 12.05 100 SER A C 1
ATOM 802 O O . SER A 1 100 ? 60.433 48.085 33.829 1.00 10.94 100 SER A O 1
ATOM 805 N N . HIS A 1 101 ? 60.770 48.241 36.054 1.00 12.28 101 HIS A N 1
ATOM 806 C CA . HIS A 1 101 ? 60.846 46.782 36.288 1.00 12.88 101 HIS A CA 1
ATOM 807 C C . HIS A 1 101 ? 59.511 46.048 36.108 1.00 13.18 101 HIS A C 1
ATOM 808 O O . HIS A 1 101 ? 59.420 44.819 36.074 1.00 12.20 101 HIS A O 1
ATOM 815 N N . ARG A 1 102 ? 58.449 46.829 35.961 1.00 13.05 102 ARG A N 1
ATOM 816 C CA . ARG A 1 102 ? 57.192 46.247 35.514 1.00 12.74 102 ARG A CA 1
ATOM 817 C C . ARG A 1 102 ? 56.575 46.947 34.272 1.00 12.61 102 ARG A C 1
ATOM 818 O O . ARG A 1 102 ? 55.345 46.897 34.085 1.00 13.08 102 ARG A O 1
ATOM 826 N N . ILE A 1 103 ? 57.409 47.598 33.436 1.00 10.25 103 ILE A N 1
ATOM 827 C CA . ILE A 1 103 ? 56.914 48.213 32.251 1.00 10.05 103 ILE A CA 1
ATOM 828 C C . ILE A 1 103 ? 57.664 47.678 31.069 1.00 10.32 103 ILE A C 1
ATOM 829 O O . ILE A 1 103 ? 58.903 47.585 31.112 1.00 9.04 103 ILE A O 1
ATOM 834 N N . THR A 1 104 ? 56.888 47.293 30.044 1.00 10.18 104 THR A N 1
ATOM 835 C CA . THR A 1 104 ? 57.406 46.911 28.748 1.00 11.00 104 THR A CA 1
ATOM 836 C C . THR A 1 104 ? 57.209 48.054 27.740 1.00 10.88 104 THR A C 1
ATOM 837 O O . THR A 1 104 ? 56.105 48.574 27.612 1.00 11.01 104 THR A O 1
ATOM 841 N N . VAL A 1 105 ? 58.270 48.452 27.072 1.00 8.85 105 VAL A N 1
ATOM 842 C CA . VAL A 1 105 ? 58.177 49.416 25.997 1.00 10.50 105 VAL A CA 1
ATOM 843 C C . VAL A 1 105 ? 58.083 48.641 24.701 1.00 10.58 105 VAL A C 1
ATOM 844 O O . VAL A 1 105 ? 58.947 47.866 24.415 1.00 12.03 105 VAL A O 1
ATOM 848 N N . GLU A 1 106 ? 56.943 48.735 24.023 1.00 11.03 106 GLU A N 1
ATOM 849 C CA . GLU A 1 106 ? 56.750 48.058 22.786 1.00 12.20 106 GLU A CA 1
ATOM 850 C C . GLU A 1 106 ? 57.096 49.061 21.714 1.00 11.41 106 GLU A C 1
ATOM 851 O O . GLU A 1 106 ? 56.409 50.051 21.539 1.00 10.98 106 GLU A O 1
ATOM 865 N N . THR A 1 108 ? 56.906 50.299 18.233 1.00 9.38 108 THR A N 1
ATOM 866 C CA . THR A 1 108 ? 55.920 50.060 17.192 1.00 9.83 108 THR A CA 1
ATOM 867 C C . THR A 1 108 ? 56.596 50.077 15.777 1.00 10.44 108 THR A C 1
ATOM 868 O O . THR A 1 108 ? 57.750 50.503 15.583 1.00 8.11 108 THR A O 1
ATOM 872 N N . GLU A 1 109 ? 55.828 49.589 14.804 1.00 11.19 109 GLU A N 1
ATOM 873 C CA . GLU A 1 109 ? 56.241 49.470 13.427 1.00 11.79 109 GLU A CA 1
ATOM 874 C C . GLU A 1 109 ? 55.941 50.753 12.616 1.00 12.07 109 GLU A C 1
ATOM 875 O O . GLU A 1 109 ? 56.129 50.781 11.416 1.00 10.72 109 GLU A O 1
ATOM 881 N N . ASP A 1 110 ? 55.434 51.780 13.289 1.00 13.76 110 ASP A N 1
ATOM 882 C CA . ASP A 1 110 ? 55.036 53.038 12.643 1.00 15.16 110 ASP A CA 1
ATOM 883 C C . ASP A 1 110 ? 56.178 53.723 11.887 1.00 15.52 110 ASP A C 1
ATOM 884 O O . ASP A 1 110 ? 57.344 53.669 12.318 1.00 14.95 110 ASP A O 1
ATOM 889 N N . ILE A 1 111 ? 55.794 54.395 10.796 1.00 18.06 111 ILE A N 1
ATOM 890 C CA . ILE A 1 111 ? 56.666 55.220 9.968 1.00 18.48 111 ILE A CA 1
ATOM 891 C C . ILE A 1 111 ? 56.041 56.603 9.986 1.00 19.52 111 ILE A C 1
ATOM 892 O O . ILE A 1 111 ? 55.278 56.985 9.111 1.00 23.91 111 ILE A O 1
ATOM 897 N N . PHE A 1 112 ? 56.313 57.332 11.033 1.00 18.19 112 PHE A N 1
ATOM 898 C CA . PHE A 1 112 ? 55.893 58.692 11.119 1.00 15.86 112 PHE A CA 1
ATOM 899 C C . PHE A 1 112 ? 57.019 59.589 10.624 1.00 15.43 112 PHE A C 1
ATOM 900 O O . PHE A 1 112 ? 58.204 59.164 10.549 1.00 12.38 112 PHE A O 1
ATOM 908 N N . ASP A 1 113 ? 56.633 60.820 10.285 1.00 13.24 113 ASP A N 1
ATOM 909 C CA . ASP A 1 113 ? 57.598 61.855 9.860 1.00 14.75 113 ASP A CA 1
ATOM 910 C C . ASP A 1 113 ? 58.437 62.229 11.062 1.00 13.95 113 ASP A C 1
ATOM 911 O O . ASP A 1 113 ? 57.936 62.403 12.190 1.00 14.05 113 ASP A O 1
ATOM 916 N N . VAL A 1 114 ? 59.730 62.334 10.812 1.00 14.73 114 VAL A N 1
ATOM 917 C CA . VAL A 1 114 ? 60.725 62.623 11.832 1.00 15.31 114 VAL A CA 1
ATOM 918 C C . VAL A 1 114 ? 60.628 64.120 12.182 1.00 15.60 114 VAL A C 1
ATOM 919 O O . VAL A 1 114 ? 60.492 64.968 11.293 1.00 16.27 114 VAL A O 1
ATOM 923 N N . PRO A 1 115 ? 60.627 64.463 13.481 1.00 16.12 115 PRO A N 1
ATOM 924 C CA . PRO A 1 115 ? 60.603 65.866 13.905 1.00 15.21 115 PRO A CA 1
ATOM 925 C C . PRO A 1 115 ? 61.661 66.712 13.213 1.00 14.74 115 PRO A C 1
ATOM 926 O O . PRO A 1 115 ? 62.791 66.249 12.948 1.00 13.48 115 PRO A O 1
ATOM 930 N N . GLY A 1 116 ? 61.313 67.955 12.880 1.00 13.48 116 GLY A N 1
ATOM 931 C CA . GLY A 1 116 ? 62.120 68.685 11.912 1.00 14.21 116 GLY A CA 1
ATOM 932 C C . GLY A 1 116 ? 63.571 68.892 12.284 1.00 14.83 116 GLY A C 1
ATOM 933 O O . GLY A 1 116 ? 64.452 68.940 11.415 1.00 14.36 116 GLY A O 1
ATOM 934 N N . HIS A 1 117 ? 63.840 68.987 13.585 1.00 15.69 117 HIS A N 1
ATOM 935 C CA . HIS A 1 117 ? 65.196 69.346 14.075 1.00 16.75 117 HIS A CA 1
ATOM 936 C C . HIS A 1 117 ? 66.183 68.173 13.898 1.00 15.22 117 HIS A C 1
ATOM 937 O O . HIS A 1 117 ? 67.388 68.341 14.035 1.00 14.50 117 HIS A O 1
ATOM 944 N N . LYS A 1 118 ? 65.647 67.006 13.590 1.00 15.99 118 LYS A N 1
ATOM 945 C CA . LYS A 1 118 ? 66.437 65.796 13.278 1.00 16.20 118 LYS A CA 1
ATOM 946 C C . LYS A 1 118 ? 66.373 65.333 11.842 1.00 16.02 118 LYS A C 1
ATOM 947 O O . LYS A 1 118 ? 67.020 64.286 11.481 1.00 15.47 118 LYS A O 1
ATOM 953 N N . ARG A 1 119 ? 65.669 66.066 10.994 1.00 15.50 119 ARG A N 1
ATOM 954 C CA . ARG A 1 119 ? 65.630 65.698 9.548 1.00 16.57 119 ARG A CA 1
ATOM 955 C C . ARG A 1 119 ? 66.975 65.812 8.796 1.00 16.45 119 ARG A C 1
ATOM 956 O O . ARG A 1 119 ? 67.223 65.085 7.868 1.00 15.39 119 ARG A O 1
ATOM 964 N N . HIS A 1 120 ? 67.874 66.674 9.260 1.00 16.27 120 HIS A N 1
ATOM 965 C CA . HIS A 1 120 ? 69.207 66.808 8.665 1.00 16.42 120 HIS A CA 1
ATOM 966 C C . HIS A 1 120 ? 70.080 65.525 8.699 1.00 16.48 120 HIS A C 1
ATOM 967 O O . HIS A 1 120 ? 70.985 65.355 7.889 1.00 15.28 120 HIS A O 1
ATOM 974 N N . LEU A 1 121 ? 69.796 64.638 9.644 1.00 14.92 121 LEU A N 1
ATOM 975 C CA . LEU A 1 121 ? 70.533 63.397 9.773 1.00 16.22 121 LEU A CA 1
ATOM 976 C C . LEU A 1 121 ? 70.208 62.492 8.579 1.00 16.30 121 LEU A C 1
ATOM 977 O O . LEU A 1 121 ? 69.029 62.332 8.189 1.00 18.00 121 LEU A O 1
ATOM 982 N N . ASN A 1 122 ? 71.240 61.947 7.952 1.00 15.69 122 ASN A N 1
ATOM 983 C CA . ASN A 1 122 ? 71.033 60.874 6.991 1.00 15.48 122 ASN A CA 1
ATOM 984 C C . ASN A 1 122 ? 70.464 59.585 7.605 1.00 14.98 122 ASN A C 1
ATOM 985 O O . ASN A 1 122 ? 70.417 59.446 8.818 1.00 14.81 122 ASN A O 1
ATOM 990 N N . ALA A 1 123 ? 69.967 58.688 6.747 1.00 14.95 123 ALA A N 1
ATOM 991 C CA . ALA A 1 123 ? 69.184 57.557 7.189 1.00 14.57 123 ALA A CA 1
ATOM 992 C C . ALA A 1 123 ? 70.009 56.686 8.115 1.00 14.67 123 ALA A C 1
ATOM 993 O O . ALA A 1 123 ? 69.456 56.128 9.041 1.00 14.22 123 ALA A O 1
ATOM 995 N N . ASN A 1 124 ? 71.327 56.608 7.891 1.00 13.71 124 ASN A N 1
ATOM 996 C CA . ASN A 1 124 ? 72.205 55.856 8.750 1.00 14.90 124 ASN A CA 1
ATOM 997 C C . ASN A 1 124 ? 72.373 56.550 10.094 1.00 14.52 124 ASN A C 1
ATOM 998 O O . ASN A 1 124 ? 72.350 55.888 11.134 1.00 14.71 124 ASN A O 1
ATOM 1003 N N . ASP A 1 125 ? 72.501 57.868 10.085 1.00 13.63 125 ASP A N 1
ATOM 1004 C CA . ASP A 1 125 ? 72.662 58.571 11.354 1.00 14.02 125 ASP A CA 1
ATOM 1005 C C . ASP A 1 125 ? 71.356 58.628 12.152 1.00 14.06 125 ASP A C 1
ATOM 1006 O O . ASP A 1 125 ? 71.411 58.722 13.358 1.00 13.15 125 ASP A O 1
ATOM 1011 N N . LYS A 1 126 ? 70.209 58.652 11.467 1.00 13.09 126 LYS A N 1
ATOM 1012 C CA . LYS A 1 126 ? 68.928 58.534 12.155 1.00 13.12 126 LYS A CA 1
ATOM 1013 C C . LYS A 1 126 ? 68.817 57.151 12.815 1.00 13.85 126 LYS A C 1
ATOM 1014 O O . LYS A 1 126 ? 68.352 57.066 13.945 1.00 14.14 126 LYS A O 1
ATOM 1020 N N . ASN A 1 127 ? 69.190 56.060 12.127 1.00 13.31 127 ASN A N 1
ATOM 1021 C CA . ASN A 1 127 ? 69.085 54.723 12.767 1.00 14.44 127 ASN A CA 1
ATOM 1022 C C . ASN A 1 127 ? 69.991 54.583 14.007 1.00 13.76 127 ASN A C 1
ATOM 1023 O O . ASN A 1 127 ? 69.600 53.977 14.976 1.00 12.65 127 ASN A O 1
ATOM 1028 N N . ALA A 1 128 ? 71.192 55.160 13.944 1.00 14.38 128 ALA A N 1
ATOM 1029 C CA . ALA A 1 128 ? 72.141 55.123 15.054 1.00 13.86 128 ALA A CA 1
ATOM 1030 C C . ALA A 1 128 ? 71.579 55.910 16.238 1.00 13.44 128 ALA A C 1
ATOM 1031 O O . ALA A 1 128 ? 71.623 55.432 17.338 1.00 12.23 128 ALA A O 1
ATOM 1033 N N . PHE A 1 129 ? 70.964 57.065 15.965 1.00 13.52 129 PHE A N 1
ATOM 1034 C CA . PHE A 1 129 ? 70.384 57.897 17.000 1.00 13.18 129 PHE A CA 1
ATOM 1035 C C . PHE A 1 129 ? 69.221 57.221 17.707 1.00 12.88 129 PHE A C 1
ATOM 1036 O O . PHE A 1 129 ? 69.139 57.293 18.904 1.00 13.07 129 PHE A O 1
ATOM 1044 N N . ILE A 1 130 ? 68.347 56.539 16.980 1.00 13.64 130 ILE A N 1
ATOM 1045 C CA . ILE A 1 130 ? 67.295 55.710 17.605 1.00 13.91 130 ILE A CA 1
ATOM 1046 C C . ILE A 1 130 ? 67.877 54.535 18.419 1.00 13.29 130 ILE A C 1
ATOM 1047 O O . ILE A 1 130 ? 67.394 54.251 19.512 1.00 10.48 130 ILE A O 1
ATOM 1052 N N . LEU A 1 131 ? 68.858 53.839 17.844 1.00 12.89 131 LEU A N 1
ATOM 1053 C CA . LEU A 1 131 ? 69.473 52.719 18.520 1.00 13.09 131 LEU A CA 1
ATOM 1054 C C . LEU A 1 131 ? 70.096 53.157 19.841 1.00 12.98 131 LEU A C 1
ATOM 1055 O O . LEU A 1 131 ? 69.904 52.520 20.899 1.00 12.67 131 LEU A O 1
ATOM 1060 N N . ASN A 1 132 ? 70.751 54.310 19.820 1.00 11.80 132 ASN A N 1
ATOM 1061 C CA . ASN A 1 132 ? 71.285 54.889 21.074 1.00 11.90 132 ASN A CA 1
ATOM 1062 C C . ASN A 1 132 ? 70.245 55.171 22.140 1.00 10.37 132 ASN A C 1
ATOM 1063 O O . ASN A 1 132 ? 70.495 54.965 23.321 1.00 10.20 132 ASN A O 1
ATOM 1068 N N . LYS A 1 133 ? 69.081 55.661 21.728 1.00 10.09 133 LYS A N 1
ATOM 1069 C CA . LYS A 1 133 ? 67.978 55.934 22.663 1.00 10.97 133 LYS A CA 1
ATOM 1070 C C . LYS A 1 133 ? 67.377 54.632 23.193 1.00 10.30 133 LYS A C 1
ATOM 1071 O O . LYS A 1 133 ? 67.061 54.503 24.368 1.00 12.11 133 LYS A O 1
ATOM 1077 N N . ILE A 1 134 ? 67.304 53.639 22.356 1.00 10.57 134 ILE A N 1
ATOM 1078 C CA . ILE A 1 134 ? 66.845 52.322 22.808 1.00 9.99 134 ILE A CA 1
ATOM 1079 C C . ILE A 1 134 ? 67.802 51.743 23.835 1.00 9.98 134 ILE A C 1
ATOM 1080 O O . ILE A 1 134 ? 67.377 51.162 24.821 1.00 11.52 134 ILE A O 1
ATOM 1085 N N . LYS A 1 135 ? 69.098 51.871 23.604 1.00 11.39 135 LYS A N 1
ATOM 1086 C CA . LYS A 1 135 ? 70.138 51.514 24.618 1.00 10.90 135 LYS A CA 1
ATOM 1087 C C . LYS A 1 135 ? 69.841 52.196 25.946 1.00 10.26 135 LYS A C 1
ATOM 1088 O O . LYS A 1 135 ? 69.894 51.555 27.002 1.00 11.03 135 LYS A O 1
ATOM 1094 N N . VAL A 1 136 ? 69.504 53.487 25.901 1.00 11.85 136 VAL A N 1
ATOM 1095 C CA . VAL A 1 136 ? 69.203 54.245 27.101 1.00 11.21 136 VAL A CA 1
ATOM 1096 C C . VAL A 1 136 ? 67.990 53.633 27.823 1.00 11.24 136 VAL A C 1
ATOM 1097 O O . VAL A 1 136 ? 68.008 53.417 29.036 1.00 11.24 136 VAL A O 1
ATOM 1101 N N . ILE A 1 137 ? 66.923 53.367 27.085 1.00 9.20 137 ILE A N 1
ATOM 1102 C CA . ILE A 1 137 ? 65.729 52.851 27.692 1.00 9.70 137 ILE A CA 1
ATOM 1103 C C . ILE A 1 137 ? 66.017 51.460 28.349 1.00 9.10 137 ILE A C 1
ATOM 1104 O O . ILE A 1 137 ? 65.512 51.133 29.443 1.00 9.09 137 ILE A O 1
ATOM 1109 N N . HIS A 1 138 ? 66.814 50.657 27.668 1.00 9.33 138 HIS A N 1
ATOM 1110 C CA . HIS A 1 138 ? 67.226 49.335 28.161 1.00 8.92 138 HIS A CA 1
ATOM 1111 C C . HIS A 1 138 ? 68.073 49.568 29.413 1.00 8.32 138 HIS A C 1
ATOM 1112 O O . HIS A 1 138 ? 67.877 48.902 30.448 1.00 8.09 138 HIS A O 1
ATOM 1119 N N . GLY A 1 139 ? 68.875 50.622 29.385 1.00 7.05 139 GLY A N 1
ATOM 1120 C CA . GLY A 1 139 ? 69.707 50.960 30.548 1.00 8.14 139 GLY A CA 1
ATOM 1121 C C . GLY A 1 139 ? 68.931 51.348 31.804 1.00 7.59 139 GLY A C 1
ATOM 1122 O O . GLY A 1 139 ? 69.380 51.129 32.902 1.00 7.46 139 GLY A O 1
ATOM 1123 N N . LEU A 1 140 ? 67.744 51.886 31.604 1.00 8.58 140 LEU A N 1
ATOM 1124 C CA . LEU A 1 140 ? 66.835 52.257 32.667 1.00 9.37 140 LEU A CA 1
ATOM 1125 C C . LEU A 1 140 ? 66.052 51.054 33.174 1.00 10.46 140 LEU A C 1
ATOM 1126 O O . LEU A 1 140 ? 65.292 51.139 34.143 1.00 12.87 140 LEU A O 1
ATOM 1131 N N . GLY A 1 141 ? 66.262 49.892 32.585 1.00 11.32 141 GLY A N 1
ATOM 1132 C CA . GLY A 1 141 ? 65.652 48.695 33.127 1.00 11.28 141 GLY A CA 1
ATOM 1133 C C . GLY A 1 141 ? 64.261 48.391 32.546 1.00 12.07 141 GLY A C 1
ATOM 1134 O O . GLY A 1 141 ? 63.588 47.485 33.029 1.00 9.83 141 GLY A O 1
ATOM 1135 N N . TYR A 1 142 ? 63.782 49.152 31.544 1.00 10.20 142 TYR A N 1
ATOM 1136 C CA . TYR A 1 142 ? 62.549 48.738 30.850 1.00 10.00 142 TYR A CA 1
ATOM 1137 C C . TYR A 1 142 ? 62.737 47.432 30.077 1.00 10.58 142 TYR A C 1
ATOM 1138 O O . TYR A 1 142 ? 63.813 47.231 29.501 1.00 9.39 142 TYR A O 1
ATOM 1147 N N . HIS A 1 143 ? 61.710 46.579 30.024 1.00 11.50 143 HIS A N 1
ATOM 1148 C CA . HIS A 1 143 ? 61.684 45.481 29.035 1.00 13.28 143 HIS A CA 1
ATOM 1149 C C . HIS A 1 143 ? 61.329 46.110 27.706 1.00 13.13 143 HIS A C 1
ATOM 1150 O O . HIS A 1 143 ? 60.449 46.915 27.641 1.00 13.60 143 HIS A O 1
ATOM 1157 N N . ILE A 1 144 ? 61.980 45.687 26.640 1.00 12.55 144 ILE A N 1
ATOM 1158 C CA . ILE A 1 144 ? 61.710 46.283 25.340 1.00 11.29 144 ILE A CA 1
ATOM 1159 C C . ILE A 1 144 ? 61.238 45.147 24.460 1.00 11.17 144 ILE A C 1
ATOM 1160 O O . ILE A 1 144 ? 61.871 44.103 24.380 1.00 12.93 144 ILE A O 1
ATOM 1165 N N . ALA A 1 145 ? 60.073 45.340 23.868 1.00 11.14 145 ALA A N 1
ATOM 1166 C CA . ALA A 1 145 ? 59.499 44.438 22.914 1.00 11.68 145 ALA A CA 1
ATOM 1167 C C . ALA A 1 145 ? 59.423 45.098 21.552 1.00 12.10 145 ALA A C 1
ATOM 1168 O O . ALA A 1 145 ? 59.313 46.324 21.437 1.00 15.43 145 ALA A O 1
ATOM 1170 N N . ILE A 1 146 ? 59.569 44.304 20.511 1.00 12.94 146 ILE A N 1
ATOM 1171 C CA . ILE A 1 146 ? 59.269 44.769 19.170 1.00 14.92 146 ILE A CA 1
ATOM 1172 C C . ILE A 1 146 ? 57.845 44.302 18.814 1.00 13.63 146 ILE A C 1
ATOM 1173 O O . ILE A 1 146 ? 57.529 43.107 18.770 1.00 13.71 146 ILE A O 1
ATOM 1178 N N . ASP A 1 147 ? 57.006 45.274 18.553 1.00 12.98 147 ASP A N 1
ATOM 1179 C CA . ASP A 1 147 ? 55.600 44.998 18.239 1.00 13.53 147 ASP A CA 1
ATOM 1180 C C . ASP A 1 147 ? 55.427 44.709 16.764 1.00 13.76 147 ASP A C 1
ATOM 1181 O O . ASP A 1 147 ? 56.149 45.229 15.928 1.00 15.65 147 ASP A O 1
ATOM 1186 N N . ASP A 1 148 ? 54.427 43.888 16.439 1.00 13.53 148 ASP A N 1
ATOM 1187 C CA . ASP A 1 148 ? 53.988 43.657 15.070 1.00 13.34 148 ASP A CA 1
ATOM 1188 C C . ASP A 1 148 ? 55.192 43.419 14.106 1.00 13.50 148 ASP A C 1
ATOM 1189 O O . ASP A 1 148 ? 55.393 44.170 13.153 1.00 13.35 148 ASP A O 1
ATOM 1194 N N . VAL A 1 149 ? 55.989 42.408 14.385 1.00 12.26 149 VAL A N 1
ATOM 1195 C CA . VAL A 1 149 ? 57.135 42.114 13.527 1.00 12.77 149 VAL A CA 1
ATOM 1196 C C . VAL A 1 149 ? 56.608 41.662 12.165 1.00 12.45 149 VAL A C 1
ATOM 1197 O O . VAL A 1 149 ? 55.506 41.060 12.071 1.00 12.45 149 VAL A O 1
ATOM 1201 N N . SER A 1 150 ? 57.390 42.011 11.139 1.00 12.71 150 SER A N 1
ATOM 1202 C CA . SER A 1 150 ? 57.041 41.880 9.693 1.00 11.39 150 SER A CA 1
ATOM 1203 C C . SER A 1 150 ? 55.899 42.768 9.299 1.00 11.03 150 SER A C 1
ATOM 1204 O O . SER A 1 150 ? 55.288 42.541 8.274 1.00 10.13 150 SER A O 1
ATOM 1207 N N . CYS A 1 151 ? 55.653 43.803 10.105 1.00 11.35 151 CYS A N 1
ATOM 1208 C CA . CYS A 1 151 ? 54.787 44.920 9.737 1.00 11.25 151 CYS A CA 1
ATOM 1209 C C . CYS A 1 151 ? 55.570 46.234 9.796 1.00 10.73 151 CYS A C 1
ATOM 1210 O O . CYS A 1 151 ? 56.606 46.277 10.474 1.00 10.43 151 CYS A O 1
ATOM 1213 N N . GLY A 1 152 ? 55.112 47.243 9.029 1.00 10.71 152 GLY A N 1
ATOM 1214 C CA . GLY A 1 152 ? 55.661 48.595 9.037 1.00 10.34 152 GLY A CA 1
ATOM 1215 C C . GLY A 1 152 ? 57.151 48.468 8.811 1.00 10.11 152 GLY A C 1
ATOM 1216 O O . GLY A 1 152 ? 57.593 47.738 7.886 1.00 11.01 152 GLY A O 1
ATOM 1217 N N . LEU A 1 153 ? 57.935 49.182 9.629 1.00 10.37 153 LEU A N 1
ATOM 1218 C CA . LEU A 1 153 ? 59.401 49.147 9.566 1.00 9.65 153 LEU A CA 1
ATOM 1219 C C . LEU A 1 153 ? 60.016 48.117 10.501 1.00 9.58 153 LEU A C 1
ATOM 1220 O O . LEU A 1 153 ? 61.238 48.008 10.594 1.00 10.73 153 LEU A O 1
ATOM 1225 N N . ASN A 1 154 ? 59.205 47.327 11.179 1.00 8.91 154 ASN A N 1
ATOM 1226 C CA . ASN A 1 154 ? 59.703 46.250 12.047 1.00 10.33 154 ASN A CA 1
ATOM 1227 C C . ASN A 1 154 ? 60.000 44.939 11.283 1.00 10.07 154 ASN A C 1
ATOM 1228 O O . ASN A 1 154 ? 59.491 43.869 11.574 1.00 10.21 154 ASN A O 1
ATOM 1233 N N . SER A 1 155 ? 60.888 45.082 10.300 1.00 11.75 155 SER A N 1
ATOM 1234 C CA . SER A 1 155 ? 61.409 43.989 9.449 1.00 10.61 155 SER A CA 1
ATOM 1235 C C . SER A 1 155 ? 62.485 43.278 10.175 1.00 10.97 155 SER A C 1
ATOM 1236 O O . SER A 1 155 ? 62.952 43.734 11.213 1.00 10.87 155 SER A O 1
ATOM 1239 N N . LEU A 1 156 ? 62.907 42.151 9.631 1.00 10.67 156 LEU A N 1
ATOM 1240 C CA . LEU A 1 156 ? 63.949 41.337 10.290 1.00 10.82 156 LEU A CA 1
ATOM 1241 C C . LEU A 1 156 ? 65.218 42.118 10.464 1.00 10.27 156 LEU A C 1
ATOM 1242 O O . LEU A 1 156 ? 65.822 41.998 11.498 1.00 9.93 156 LEU A O 1
ATOM 1247 N N . GLU A 1 157 ? 65.629 42.919 9.471 1.00 10.77 157 GLU A N 1
ATOM 1248 C CA . GLU A 1 157 ? 66.801 43.814 9.604 1.00 11.60 157 GLU A CA 1
ATOM 1249 C C . GLU A 1 157 ? 66.731 44.752 10.812 1.00 11.38 157 GLU A C 1
ATOM 1250 O O . GLU A 1 157 ? 67.716 44.919 11.567 1.00 10.99 157 GLU A O 1
ATOM 1256 N N . ARG A 1 158 ? 65.584 45.326 11.043 1.00 10.86 158 ARG A N 1
ATOM 1257 C CA . ARG A 1 158 ? 65.408 46.208 12.203 1.00 11.84 158 ARG A CA 1
ATOM 1258 C C . ARG A 1 158 ? 65.525 45.434 13.512 1.00 12.38 158 ARG A C 1
ATOM 1259 O O . ARG A 1 158 ? 66.234 45.828 14.463 1.00 11.22 158 ARG A O 1
ATOM 1267 N N . VAL A 1 159 ? 64.881 44.271 13.553 1.00 12.97 159 VAL A N 1
ATOM 1268 C CA . VAL A 1 159 ? 64.884 43.470 14.754 1.00 11.44 159 VAL A CA 1
ATOM 1269 C C . VAL A 1 159 ? 66.311 43.083 15.051 1.00 13.24 159 VAL A C 1
ATOM 1270 O O . VAL A 1 159 ? 66.760 43.194 16.188 1.00 12.40 159 VAL A O 1
ATOM 1282 N N . SER A 1 161 ? 68.950 44.843 14.294 1.00 16.66 161 SER A N 1
ATOM 1283 C CA . SER A 1 161 ? 69.653 46.001 14.831 1.00 17.43 161 SER A CA 1
ATOM 1284 C C . SER A 1 161 ? 69.252 46.285 16.300 1.00 16.43 161 SER A C 1
ATOM 1285 O O . SER A 1 161 ? 70.063 46.778 17.057 1.00 14.76 161 SER A O 1
ATOM 1288 N N . TYR A 1 162 ? 68.029 45.943 16.702 1.00 13.96 162 TYR A N 1
ATOM 1289 C CA . TYR A 1 162 ? 67.603 46.261 18.059 1.00 14.57 162 TYR A CA 1
ATOM 1290 C C . TYR A 1 162 ? 68.075 45.203 19.033 1.00 15.76 162 TYR A C 1
ATOM 1291 O O . TYR A 1 162 ? 67.987 45.412 20.233 1.00 16.10 162 TYR A O 1
ATOM 1300 N N . LEU A 1 163 ? 68.581 44.086 18.514 1.00 15.59 163 LEU A N 1
ATOM 1301 C CA . LEU A 1 163 ? 68.714 42.841 19.280 1.00 17.14 163 LEU A CA 1
ATOM 1302 C C . LEU A 1 163 ? 69.366 42.869 20.661 1.00 16.79 163 LEU A C 1
ATOM 1303 O O . LEU A 1 163 ? 68.855 42.198 21.601 1.00 18.21 163 LEU A O 1
ATOM 1308 N N . PRO A 1 164 ? 70.455 43.647 20.841 1.00 15.15 164 PRO A N 1
ATOM 1309 C CA . PRO A 1 164 ? 71.018 43.600 22.183 1.00 14.74 164 PRO A CA 1
ATOM 1310 C C . PRO A 1 164 ? 70.037 44.050 23.271 1.00 14.20 164 PRO A C 1
ATOM 1311 O O . PRO A 1 164 ? 70.150 43.656 24.423 1.00 15.26 164 PRO A O 1
ATOM 1315 N N . TYR A 1 165 ? 69.133 44.933 22.909 1.00 13.05 165 TYR A N 1
ATOM 1316 C CA . TYR A 1 165 ? 68.351 45.642 23.872 1.00 12.66 165 TYR A CA 1
ATOM 1317 C C . TYR A 1 165 ? 66.920 45.101 24.076 1.00 12.93 165 TYR A C 1
ATOM 1318 O O . TYR A 1 165 ? 66.210 45.623 24.914 1.00 13.35 165 TYR A O 1
ATOM 1327 N N . ILE A 1 166 ? 66.531 44.024 23.399 1.00 13.18 166 ILE A N 1
ATOM 1328 C CA . ILE A 1 166 ? 65.143 43.544 23.448 1.00 13.42 166 ILE A CA 1
ATOM 1329 C C . ILE A 1 166 ? 65.023 42.223 24.179 1.00 13.70 166 ILE A C 1
ATOM 1330 O O . ILE A 1 166 ? 66.015 41.509 24.332 1.00 13.83 166 ILE A O 1
ATOM 1335 N N . ILE A 1 167 ? 63.823 41.919 24.676 1.00 13.45 167 ILE A N 1
ATOM 1336 C CA . ILE A 1 167 ? 63.585 40.675 25.327 1.00 14.49 167 ILE A CA 1
ATOM 1337 C C . ILE A 1 167 ? 62.424 39.946 24.706 1.00 13.85 167 ILE A C 1
ATOM 1338 O O . ILE A 1 167 ? 62.173 38.775 25.069 1.00 11.19 167 ILE A O 1
ATOM 1343 N N . GLU A 1 168 ? 61.736 40.570 23.767 1.00 12.28 168 GLU A N 1
ATOM 1344 C CA . GLU A 1 168 ? 60.440 40.056 23.312 1.00 13.21 168 GLU A CA 1
ATOM 1345 C C . GLU A 1 168 ? 60.159 40.458 21.883 1.00 12.25 168 GLU A C 1
ATOM 1346 O O . GLU A 1 168 ? 60.437 41.578 21.513 1.00 13.81 168 GLU A O 1
ATOM 1352 N N . ILE A 1 169 ? 59.650 39.543 21.075 1.00 12.36 169 ILE A N 1
ATOM 1353 C CA . ILE A 1 169 ? 59.161 39.922 19.760 1.00 14.22 169 ILE A CA 1
ATOM 1354 C C . ILE A 1 169 ? 57.747 39.406 19.610 1.00 12.83 169 ILE A C 1
ATOM 1355 O O . ILE A 1 169 ? 57.424 38.311 20.090 1.00 11.38 169 ILE A O 1
ATOM 1360 N N . LYS A 1 170 ? 56.884 40.230 19.017 1.00 12.49 170 LYS A N 1
ATOM 1361 C CA . LYS A 1 170 ? 55.449 39.976 18.990 1.00 12.16 170 LYS A CA 1
ATOM 1362 C C . LYS A 1 170 ? 55.038 39.904 17.537 1.00 12.66 170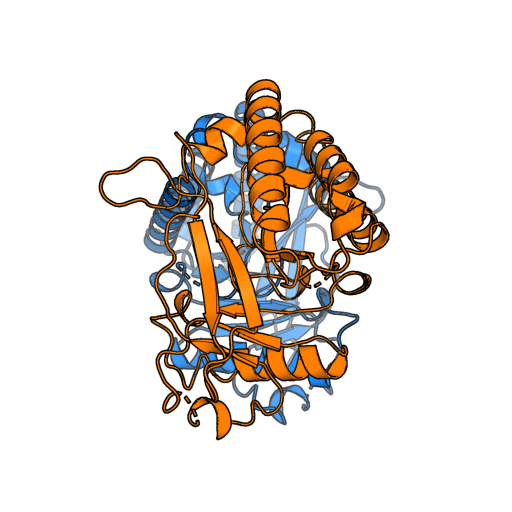 LYS A C 1
ATOM 1363 O O . LYS A 1 170 ? 55.330 40.791 16.794 1.00 11.55 170 LYS A O 1
ATOM 1369 N N . PHE A 1 171 ? 54.215 38.927 17.206 1.00 12.09 171 PHE A N 1
ATOM 1370 C CA . PHE A 1 171 ? 53.728 38.735 15.843 1.00 13.97 171 PHE A CA 1
ATOM 1371 C C . PHE A 1 171 ? 52.231 38.763 15.927 1.00 14.25 171 PHE A C 1
ATOM 1372 O O . PHE A 1 171 ? 51.637 37.978 16.706 1.00 14.29 171 PHE A O 1
ATOM 1380 N N . SER A 1 172 ? 51.609 39.603 15.114 1.00 13.99 172 SER A N 1
ATOM 1381 C CA . SER A 1 172 ? 50.213 39.879 15.256 1.00 14.76 172 SER A CA 1
ATOM 1382 C C . SER A 1 172 ? 49.428 39.314 14.100 1.00 15.82 172 SER A C 1
ATOM 1383 O O . SER A 1 172 ? 49.522 39.791 12.977 1.00 15.02 172 SER A O 1
ATOM 1386 N N . LEU A 1 173 ? 48.644 38.287 14.350 1.00 16.42 173 LEU A N 1
ATOM 1387 C CA . LEU A 1 173 ? 47.846 37.621 13.255 1.00 18.15 173 LEU A CA 1
ATOM 1388 C C . LEU A 1 173 ? 46.863 38.584 12.566 1.00 19.71 173 LEU A C 1
ATOM 1389 O O . LEU A 1 173 ? 46.637 38.488 11.355 1.00 19.73 173 LEU A O 1
ATOM 1394 N N . ILE A 1 174 ? 46.369 39.533 13.351 1.00 20.87 174 ILE A N 1
ATOM 1395 C CA . ILE A 1 174 ? 45.418 40.579 12.956 1.00 22.93 174 ILE A CA 1
ATOM 1396 C C . ILE A 1 174 ? 45.885 41.412 11.776 1.00 23.11 174 ILE A C 1
ATOM 1397 O O . ILE A 1 174 ? 45.064 41.872 10.988 1.00 23.52 174 ILE A O 1
ATOM 1402 N N . HIS A 1 175 ? 47.197 41.614 11.682 1.00 21.00 175 HIS A N 1
ATOM 1403 C CA . HIS A 1 175 ? 47.788 42.366 10.584 1.00 21.69 175 HIS A CA 1
ATOM 1404 C C . HIS A 1 175 ? 47.888 41.601 9.261 1.00 20.85 175 HIS A C 1
ATOM 1405 O O . HIS A 1 175 ? 48.292 42.180 8.240 1.00 20.04 175 HIS A O 1
ATOM 1412 N N . PHE A 1 176 ? 47.536 40.317 9.289 1.00 21.07 176 PHE A N 1
ATOM 1413 C CA . PHE A 1 176 ? 47.737 39.444 8.153 1.00 21.64 176 PHE A CA 1
ATOM 1414 C C . PHE A 1 176 ? 46.527 38.571 7.805 1.00 23.17 176 PHE A C 1
ATOM 1415 O O . PHE A 1 176 ? 46.655 37.424 7.407 1.00 21.36 176 PHE A O 1
ATOM 1423 N N . LYS A 1 177 ? 45.356 39.168 7.893 1.00 25.59 177 LYS A N 1
ATOM 1424 C CA . LYS A 1 177 ? 44.085 38.526 7.523 1.00 26.98 177 LYS A CA 1
ATOM 1425 C C . LYS A 1 177 ? 44.063 37.767 6.187 1.00 27.06 177 LYS A C 1
ATOM 1426 O O . LYS A 1 177 ? 43.476 36.679 6.081 1.00 25.89 177 LYS A O 1
ATOM 1432 N N . ASN A 1 178 ? 44.663 38.359 5.153 1.00 26.39 178 ASN A N 1
ATOM 1433 C CA . ASN A 1 178 ? 44.430 37.836 3.824 1.00 26.49 178 ASN A CA 1
ATOM 1434 C C . ASN A 1 178 ? 45.514 36.833 3.385 1.00 26.00 178 ASN A C 1
ATOM 1435 O O . ASN A 1 178 ? 45.443 36.339 2.283 1.00 25.94 178 ASN A O 1
ATOM 1440 N N . ILE A 1 179 ? 46.490 36.533 4.247 1.00 24.86 179 ILE A N 1
ATOM 1441 C CA . ILE A 1 179 ? 47.466 35.475 3.978 1.00 24.72 179 ILE A CA 1
ATOM 1442 C C . ILE A 1 179 ? 46.963 34.087 4.415 1.00 24.32 179 ILE A C 1
ATOM 1443 O O . ILE A 1 179 ? 46.717 33.893 5.591 1.00 24.95 179 ILE A O 1
ATOM 1448 N N . PRO A 1 180 ? 46.847 33.117 3.481 1.00 23.88 180 PRO A N 1
ATOM 1449 C CA . PRO A 1 180 ? 46.499 31.757 3.922 1.00 23.85 180 PRO A CA 1
ATOM 1450 C C . PRO A 1 180 ? 47.433 31.321 5.040 1.00 23.67 180 PRO A C 1
ATOM 1451 O O . PRO A 1 180 ? 48.667 31.402 4.902 1.00 21.33 180 PRO A O 1
ATOM 1455 N N . LEU A 1 181 ? 46.813 30.889 6.136 1.00 23.72 181 LEU A N 1
ATOM 1456 C CA . LEU A 1 181 ? 47.508 30.517 7.349 1.00 24.20 181 LEU A CA 1
ATOM 1457 C C . LEU A 1 181 ? 48.640 29.519 7.103 1.00 23.49 181 LEU A C 1
ATOM 1458 O O . LEU A 1 181 ? 49.670 29.624 7.736 1.00 23.64 181 LEU A O 1
ATOM 1463 N N . GLU A 1 182 ? 48.487 28.581 6.178 1.00 21.80 182 GLU A N 1
ATOM 1464 C CA . GLU A 1 182 ? 49.593 27.658 5.911 1.00 21.60 182 GLU A CA 1
ATOM 1465 C C . GLU A 1 182 ? 50.819 28.363 5.288 1.00 20.79 182 GLU A C 1
ATOM 1466 O O . GLU A 1 182 ? 51.964 27.890 5.440 1.00 20.23 182 GLU A O 1
ATOM 1472 N N . ASP A 1 183 ? 50.584 29.468 4.580 1.00 18.65 183 ASP A N 1
ATOM 1473 C CA . ASP A 1 183 ? 51.671 30.294 4.103 1.00 18.42 183 ASP A CA 1
ATOM 1474 C C . ASP A 1 183 ? 52.185 31.179 5.288 1.00 16.28 183 ASP A C 1
ATOM 1475 O O . ASP A 1 183 ? 53.400 31.271 5.500 1.00 15.52 183 ASP A O 1
ATOM 1480 N N . LEU A 1 184 ? 51.268 31.809 6.051 1.00 14.94 184 LEU A N 1
ATOM 1481 C CA . LEU A 1 184 ? 51.655 32.695 7.184 1.00 14.47 184 LEU A CA 1
ATOM 1482 C C . LEU A 1 184 ? 52.471 31.892 8.201 1.00 13.29 184 LEU A C 1
ATOM 1483 O O . LEU A 1 184 ? 53.421 32.408 8.787 1.00 12.68 184 LEU A O 1
ATOM 1488 N N . LEU A 1 185 ? 52.087 30.628 8.363 1.00 13.43 185 LEU A N 1
ATOM 1489 C CA . LEU A 1 185 ? 52.694 29.737 9.377 1.00 14.61 185 LEU A CA 1
ATOM 1490 C C . LEU A 1 185 ? 54.225 29.599 9.179 1.00 13.51 185 LEU A C 1
ATOM 1491 O O . LEU A 1 185 ? 54.966 29.540 10.158 1.00 14.13 185 LEU A O 1
ATOM 1496 N N . LEU A 1 186 ? 54.706 29.642 7.940 1.00 11.86 186 LEU A N 1
ATOM 1497 C CA . LEU A 1 186 ? 56.151 29.586 7.710 1.00 10.26 186 LEU A CA 1
ATOM 1498 C C . LEU A 1 186 ? 56.907 30.819 8.230 1.00 9.82 186 LEU A C 1
ATOM 1499 O O . LEU A 1 186 ? 58.052 30.684 8.650 1.00 9.97 186 LEU A O 1
ATOM 1504 N N . PHE A 1 187 ? 56.301 31.996 8.141 1.00 8.59 187 PHE A N 1
ATOM 1505 C CA . PHE A 1 187 ? 56.849 33.189 8.756 1.00 9.57 187 PHE A CA 1
ATOM 1506 C C . PHE A 1 187 ? 56.778 33.108 10.256 1.00 9.24 187 PHE A C 1
ATOM 1507 O O . PHE A 1 187 ? 57.745 33.427 10.914 1.00 8.72 187 PHE A O 1
ATOM 1515 N N . ILE A 1 188 ? 55.651 32.648 10.790 1.00 9.45 188 ILE A N 1
ATOM 1516 C CA . ILE A 1 188 ? 55.570 32.458 12.233 1.00 9.82 188 ILE A CA 1
ATOM 1517 C C . ILE A 1 188 ? 56.648 31.486 12.722 1.00 10.22 188 ILE A C 1
ATOM 1518 O O . ILE A 1 188 ? 57.322 31.797 13.716 1.00 10.68 188 ILE A O 1
ATOM 1523 N N . LYS A 1 189 ? 56.810 30.331 12.069 1.00 9.20 189 LYS A N 1
ATOM 1524 C CA . LYS A 1 189 ? 57.877 29.393 12.433 1.00 11.09 189 LYS A CA 1
ATOM 1525 C C . LYS A 1 189 ? 59.309 30.026 12.373 1.00 10.73 189 LYS A C 1
ATOM 1526 O O . LYS A 1 189 ? 60.134 29.820 13.256 1.00 8.18 189 LYS A O 1
ATOM 1532 N N . ALA A 1 190 ? 59.570 30.829 11.345 1.00 10.31 190 ALA A N 1
ATOM 1533 C CA . ALA A 1 190 ? 60.865 31.515 11.231 1.00 9.52 190 ALA A CA 1
ATOM 1534 C C . ALA A 1 190 ? 61.175 32.437 12.409 1.00 9.59 190 ALA A C 1
ATOM 1535 O O . ALA A 1 190 ? 62.281 32.407 12.956 1.00 9.16 190 ALA A O 1
ATOM 1537 N N . TRP A 1 191 ? 60.184 33.245 12.797 1.00 9.85 191 TRP A N 1
ATOM 1538 C CA . TRP A 1 191 ? 60.296 34.152 13.935 1.00 9.47 191 TRP A CA 1
ATOM 1539 C C . TRP A 1 191 ? 60.363 33.364 15.254 1.00 9.31 191 TRP A C 1
ATOM 1540 O O . TRP A 1 191 ? 61.095 33.748 16.124 1.00 9.28 191 TRP A O 1
ATOM 1551 N N . ALA A 1 192 ? 59.625 32.266 15.371 1.00 9.27 192 ALA A N 1
ATOM 1552 C CA . ALA A 1 192 ? 59.658 31.430 16.573 1.00 9.53 192 ALA A CA 1
ATOM 1553 C C . ALA A 1 192 ? 61.041 30.896 16.765 1.00 9.75 192 ALA A C 1
ATOM 1554 O O . ALA A 1 192 ? 61.528 30.893 17.878 1.00 10.49 192 ALA A O 1
ATOM 1556 N N . ASN A 1 193 ? 61.687 30.468 15.703 1.00 8.84 193 ASN A N 1
ATOM 1557 C CA . ASN A 1 193 ? 63.051 29.942 15.815 1.00 11.04 193 ASN A CA 1
ATOM 1558 C C . ASN A 1 193 ? 64.055 31.094 16.107 1.00 11.93 193 ASN A C 1
ATOM 1559 O O . ASN A 1 193 ? 64.893 30.991 16.975 1.00 12.02 193 ASN A O 1
ATOM 1564 N N . PHE A 1 194 ? 63.921 32.221 15.416 1.00 10.98 194 PHE A N 1
ATOM 1565 C CA . PHE A 1 194 ? 64.754 33.370 15.686 1.00 11.26 194 PHE A CA 1
ATOM 1566 C C . PHE A 1 194 ? 64.718 33.740 17.185 1.00 11.13 194 PHE A C 1
ATOM 1567 O O . PHE A 1 194 ? 65.776 33.922 17.828 1.00 10.50 194 PHE A O 1
ATOM 1575 N N . ALA A 1 195 ? 63.504 33.807 17.745 1.00 10.48 195 ALA A N 1
ATOM 1576 C CA . ALA A 1 195 ? 63.306 34.094 19.192 1.00 10.60 195 ALA A CA 1
ATOM 1577 C C . ALA A 1 195 ? 64.079 33.056 20.056 1.00 11.22 195 ALA A C 1
ATOM 1578 O O . ALA A 1 195 ? 64.800 33.413 20.986 1.00 10.69 195 ALA A O 1
ATOM 1580 N N . GLN A 1 196 ? 63.892 31.763 19.787 1.00 12.39 196 GLN A N 1
ATOM 1581 C CA . GLN A 1 196 ? 64.550 30.721 20.591 1.00 12.66 196 GLN A CA 1
ATOM 1582 C C . GLN A 1 196 ? 66.041 30.865 20.511 1.00 12.97 196 GLN A C 1
ATOM 1583 O O . GLN A 1 196 ? 66.710 30.905 21.542 1.00 13.77 196 GLN A O 1
ATOM 1589 N N . LYS A 1 197 ? 66.578 31.019 19.303 1.00 12.52 197 LYS A N 1
ATOM 1590 C CA . LYS A 1 197 ? 68.020 31.116 19.139 1.00 13.16 197 LYS A CA 1
ATOM 1591 C C . LYS A 1 197 ? 68.608 32.315 19.855 1.00 13.49 197 LYS A C 1
ATOM 1592 O O . LYS A 1 197 ? 69.713 32.229 20.402 1.00 12.44 197 LYS A O 1
ATOM 1598 N N . ASN A 1 198 ? 67.818 33.367 19.956 1.00 13.91 198 ASN A N 1
ATOM 1599 C CA . ASN A 1 198 ? 68.230 34.591 20.615 1.00 15.46 198 ASN A CA 1
ATOM 1600 C C . ASN A 1 198 ? 67.672 34.804 22.033 1.00 15.67 198 ASN A C 1
ATOM 1601 O O . ASN A 1 198 ? 67.817 35.906 22.626 1.00 15.94 198 ASN A O 1
ATOM 1606 N N . LYS A 1 199 ? 67.105 33.745 22.606 1.00 15.84 199 LYS A N 1
ATOM 1607 C CA . LYS A 1 199 ? 66.561 33.787 23.976 1.00 16.50 199 LYS A CA 1
ATOM 1608 C C . LYS A 1 199 ? 65.674 34.979 24.169 1.00 15.96 199 LYS A C 1
ATOM 1609 O O . LYS A 1 199 ? 65.772 35.672 25.180 1.00 16.85 199 LYS A O 1
ATOM 1615 N N . LEU A 1 200 ? 64.793 35.215 23.183 1.00 14.95 200 LEU A N 1
ATOM 1616 C CA . LEU A 1 200 ? 63.723 36.171 23.308 1.00 13.68 200 LEU A CA 1
ATOM 1617 C C . LEU A 1 200 ? 62.440 35.489 23.633 1.00 13.47 200 LEU A C 1
ATOM 1618 O O . LEU A 1 200 ? 62.213 34.389 23.203 1.00 12.37 200 LEU A O 1
ATOM 1623 N N . ASP A 1 201 ? 61.542 36.194 24.311 1.00 13.35 201 ASP A N 1
ATOM 1624 C CA . ASP A 1 201 ? 60.145 35.725 24.431 1.00 14.04 201 ASP A CA 1
ATOM 1625 C C . ASP A 1 201 ? 59.385 35.965 23.107 1.00 13.16 201 ASP A C 1
ATOM 1626 O O . ASP A 1 201 ? 59.455 37.058 22.562 1.00 14.47 201 ASP A O 1
ATOM 1631 N N . PHE A 1 202 ? 58.690 34.944 22.577 1.00 11.42 202 PHE A N 1
ATOM 1632 C CA . PHE A 1 202 ? 57.846 35.127 21.401 1.00 12.04 202 PHE A CA 1
ATOM 1633 C C . PHE A 1 202 ? 56.359 35.154 21.767 1.00 11.40 202 PHE A C 1
ATOM 1634 O O . PHE A 1 202 ? 55.848 34.183 22.382 1.00 12.21 202 PHE A O 1
ATOM 1642 N N . VAL A 1 203 ? 55.688 36.218 21.383 1.00 11.44 203 VAL A N 1
ATOM 1643 C CA . VAL A 1 203 ? 54.246 36.435 21.564 1.00 11.91 203 VAL A CA 1
ATOM 1644 C C . VAL A 1 203 ? 53.521 36.417 20.211 1.00 11.79 203 VAL A C 1
ATOM 1645 O O . VAL A 1 203 ? 53.966 37.035 19.250 1.00 9.82 203 VAL A O 1
ATOM 1649 N N . VAL A 1 204 ? 52.449 35.642 20.126 1.00 11.86 204 VAL A N 1
ATOM 1650 C CA . VAL A 1 204 ? 51.560 35.680 18.981 1.00 12.85 204 VAL A CA 1
ATOM 1651 C C . VAL A 1 204 ? 50.233 36.275 19.484 1.00 12.11 204 VAL A C 1
ATOM 1652 O O . VAL A 1 204 ? 49.576 35.705 20.354 1.00 10.98 204 VAL A O 1
ATOM 1656 N N . GLU A 1 205 ? 49.879 37.427 18.952 1.00 13.81 205 GLU A N 1
ATOM 1657 C CA . GLU A 1 205 ? 48.628 38.093 19.293 1.00 15.98 205 GLU A CA 1
ATOM 1658 C C . GLU A 1 205 ? 47.573 37.749 18.252 1.00 16.22 205 GLU A C 1
ATOM 1659 O O . GLU A 1 205 ? 47.887 37.353 17.147 1.00 14.40 205 GLU A O 1
ATOM 1665 N N . GLY A 1 206 ? 46.329 37.970 18.631 1.00 16.73 206 GLY A N 1
ATOM 1666 C CA . GLY A 1 206 ? 45.223 37.957 17.714 1.00 17.87 206 GLY A CA 1
ATOM 1667 C C . GLY A 1 206 ? 44.737 36.558 17.435 1.00 17.97 206 GLY A C 1
ATOM 1668 O O . GLY A 1 206 ? 44.206 36.307 16.399 1.00 18.57 206 GLY A O 1
ATOM 1669 N N . ILE A 1 207 ? 44.964 35.646 18.357 1.00 18.85 207 ILE A N 1
ATOM 1670 C CA . ILE A 1 207 ? 44.483 34.262 18.265 1.00 19.53 207 ILE A CA 1
ATOM 1671 C C . ILE A 1 207 ? 43.016 34.192 18.739 1.00 22.21 207 ILE A C 1
ATOM 1672 O O . ILE A 1 207 ? 42.686 34.464 19.895 1.00 21.43 207 ILE A O 1
ATOM 1677 N N . GLU A 1 208 ? 42.154 33.815 17.815 1.00 25.17 208 GLU A N 1
ATOM 1678 C CA . GLU A 1 208 ? 40.709 33.899 17.983 1.00 28.32 208 GLU A CA 1
ATOM 1679 C C . GLU A 1 208 ? 40.225 32.776 18.929 1.00 30.29 208 GLU A C 1
ATOM 1680 O O . GLU A 1 208 ? 39.243 32.948 19.661 1.00 31.81 208 GLU A O 1
ATOM 1686 N N . THR A 1 209 ? 40.941 31.651 18.940 1.00 32.02 209 THR A N 1
ATOM 1687 C CA . THR A 1 209 ? 40.497 30.446 19.656 1.00 33.31 209 THR A CA 1
ATOM 1688 C C . THR A 1 209 ? 41.579 29.322 19.751 1.00 33.70 209 THR A C 1
ATOM 1689 O O . THR A 1 209 ? 42.611 29.383 19.073 1.00 34.03 209 THR A O 1
ATOM 1693 N N . LYS A 1 210 ? 41.293 28.287 20.561 1.00 34.14 210 LYS A N 1
ATOM 1694 C CA . LYS A 1 210 ? 42.246 27.186 20.929 1.00 34.13 210 LYS A CA 1
ATOM 1695 C C . LYS A 1 210 ? 42.714 26.246 19.797 1.00 34.28 210 LYS A C 1
ATOM 1696 O O . LYS A 1 210 ? 43.785 25.616 19.891 1.00 34.74 210 LYS A O 1
ATOM 1698 N N .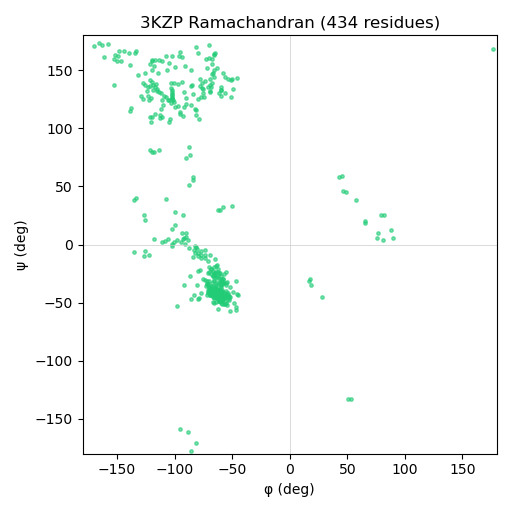 GLU A 1 211 ? 41.929 26.125 18.734 1.00 33.62 211 GLU A N 1
ATOM 1699 C CA . GLU A 1 211 ? 42.352 25.277 17.616 1.00 32.92 211 GLU A CA 1
ATOM 1700 C C . GLU A 1 211 ? 43.627 25.810 16.958 1.00 32.65 211 GLU A C 1
ATOM 1701 O O . GLU A 1 211 ? 44.543 25.040 16.640 1.00 31.23 211 GLU A O 1
ATOM 1703 N N . THR A 1 212 ? 43.681 27.129 16.769 1.00 32.56 212 THR A N 1
ATOM 1704 C CA . THR A 1 212 ? 44.852 27.792 16.192 1.00 32.90 212 THR A CA 1
ATOM 1705 C C . THR A 1 212 ? 46.157 27.400 16.862 1.00 32.66 212 THR A C 1
ATOM 1706 O O . THR A 1 212 ? 47.216 27.345 16.224 1.00 31.67 212 THR A O 1
ATOM 1718 N N . THR A 1 214 ? 46.922 24.527 18.158 1.00 32.22 214 THR A N 1
ATOM 1719 C CA . THR A 1 214 ? 47.342 23.190 17.730 1.00 31.62 214 THR A CA 1
ATOM 1720 C C . THR A 1 214 ? 48.087 23.263 16.417 1.00 31.86 214 THR A C 1
ATOM 1721 O O . THR A 1 214 ? 49.129 22.623 16.217 1.00 30.80 214 THR A O 1
ATOM 1725 N N . LEU A 1 215 ? 47.506 24.050 15.520 1.00 32.04 215 LEU A N 1
ATOM 1726 C CA . LEU A 1 215 ? 48.135 24.402 14.269 1.00 31.83 215 LEU A CA 1
ATOM 1727 C C . LEU A 1 215 ? 49.539 24.953 14.512 1.00 32.09 215 LEU A C 1
ATOM 1728 O O . LEU A 1 215 ? 50.533 24.428 13.991 1.00 31.46 215 LEU A O 1
ATOM 1733 N N . LEU A 1 216 ? 49.619 26.013 15.311 1.00 32.05 216 LEU A N 1
ATOM 1734 C CA . LEU A 1 216 ? 50.906 26.620 15.585 1.00 32.19 216 LEU A CA 1
ATOM 1735 C C . LEU A 1 216 ? 51.892 25.541 16.073 1.00 32.97 216 LEU A C 1
ATOM 1736 O O . LEU A 1 216 ? 53.053 25.496 15.631 1.00 32.06 216 LEU A O 1
ATOM 1741 N N . GLU A 1 217 ? 51.428 24.674 16.975 1.00 33.22 217 GLU A N 1
ATOM 1742 C CA . GLU A 1 217 ? 52.293 23.616 17.526 1.00 34.51 217 GLU A CA 1
ATOM 1743 C C . GLU A 1 217 ? 52.691 22.601 16.446 1.00 35.09 217 GLU A C 1
ATOM 1744 O O . GLU A 1 217 ? 53.879 22.315 16.241 1.00 35.65 217 GLU A O 1
ATOM 1746 N N . SER A 1 218 ? 51.715 22.100 15.716 1.00 35.61 218 SER A N 1
ATOM 1747 C CA . SER A 1 218 ? 52.026 21.147 14.676 1.00 36.59 218 SER A CA 1
ATOM 1748 C C . SER A 1 218 ? 53.058 21.714 13.683 1.00 37.21 218 SER A C 1
ATOM 1749 O O . SER A 1 218 ? 53.787 20.955 13.054 1.00 37.41 218 SER A O 1
ATOM 1752 N N . HIS A 1 219 ? 53.173 23.034 13.560 1.00 37.95 219 HIS A N 1
ATOM 1753 C CA . HIS A 1 219 ? 54.157 23.562 12.619 1.00 38.46 219 HIS A CA 1
ATOM 1754 C C . HIS A 1 219 ? 55.407 24.200 13.267 1.00 38.42 219 HIS A C 1
ATOM 1755 O O . HIS A 1 219 ? 55.906 25.216 12.752 1.00 38.87 219 HIS A O 1
ATOM 1762 N N . GLY A 1 220 ? 55.916 23.599 14.360 1.00 37.46 220 GLY A N 1
ATOM 1763 C CA . GLY A 1 220 ? 57.184 24.035 14.998 1.00 36.41 220 GLY A CA 1
ATOM 1764 C C . GLY A 1 220 ? 57.158 25.314 15.846 1.00 35.80 220 GLY A C 1
ATOM 1765 O O . GLY A 1 220 ? 58.220 25.790 16.319 1.00 35.81 220 GLY A O 1
ATOM 1766 N N . VAL A 1 221 ? 55.979 25.892 16.058 1.00 33.35 221 VAL A N 1
ATOM 1767 C CA . VAL A 1 221 ? 55.920 27.016 16.949 1.00 32.41 221 VAL A CA 1
ATOM 1768 C C . VAL A 1 221 ? 55.731 26.416 18.337 1.00 31.42 221 VAL A C 1
ATOM 1769 O O . VAL A 1 221 ? 54.633 26.302 18.819 1.00 30.91 221 VAL A O 1
ATOM 1773 N N . SER A 1 222 ? 56.820 26.018 18.974 1.00 31.29 222 SER A N 1
ATOM 1774 C CA . SER A 1 222 ? 56.745 25.243 20.233 1.00 30.08 222 SER A CA 1
ATOM 1775 C C . SER A 1 222 ? 56.606 26.111 21.506 1.00 28.66 222 SER A C 1
ATOM 1776 O O . SER A 1 222 ? 55.765 25.834 22.365 1.00 28.69 222 SER A O 1
ATOM 1779 N N . ILE A 1 223 ? 57.419 27.164 21.630 1.00 25.50 223 ILE A N 1
ATOM 1780 C CA . ILE A 1 223 ? 57.465 27.949 22.862 1.00 23.24 223 ILE A CA 1
ATOM 1781 C C . ILE A 1 223 ? 57.054 29.400 22.483 1.00 22.33 223 ILE A C 1
ATOM 1782 O O . ILE A 1 223 ? 57.803 30.119 21.792 1.00 19.94 223 ILE A O 1
ATOM 1787 N N . PHE A 1 224 ? 55.866 29.788 22.930 1.00 19.40 224 PHE A N 1
ATOM 1788 C CA . PHE A 1 224 ? 55.383 31.141 22.728 1.00 19.79 224 PHE A CA 1
ATOM 1789 C C . PHE A 1 224 ? 54.252 31.428 23.696 1.00 18.39 224 PHE A C 1
ATOM 1790 O O . PHE A 1 224 ? 53.659 30.494 24.254 1.00 17.35 224 PHE A O 1
ATOM 1798 N N . GLN A 1 225 ? 53.974 32.713 23.896 1.00 16.87 225 GLN A N 1
ATOM 1799 C CA . GLN A 1 225 ? 52.829 33.161 24.656 1.00 17.17 225 GLN A CA 1
ATOM 1800 C C . GLN A 1 225 ? 51.731 33.563 23.662 1.00 16.83 225 GLN A C 1
ATOM 1801 O O . GLN A 1 225 ? 51.939 34.449 22.865 1.00 16.89 225 GLN A O 1
ATOM 1807 N N . GLY A 1 226 ? 50.579 32.905 23.698 1.00 15.97 226 GLY A N 1
ATOM 1808 C CA . GLY A 1 226 ? 49.502 33.265 22.824 1.00 15.79 226 GLY A CA 1
ATOM 1809 C C . GLY A 1 226 ? 48.586 34.234 23.548 1.00 15.92 226 GLY A C 1
ATOM 1810 O O . GLY A 1 226 ? 48.326 34.056 24.746 1.00 15.67 226 GLY A O 1
ATOM 1811 N N . TYR A 1 227 ? 48.098 35.257 22.836 1.00 16.07 227 TYR A N 1
ATOM 1812 C CA . TYR A 1 227 ? 47.075 36.156 23.375 1.00 15.65 227 TYR A CA 1
ATOM 1813 C C . TYR A 1 227 ? 45.772 36.162 22.587 1.00 14.82 227 TYR A C 1
ATOM 1814 O O . TYR A 1 227 ? 45.766 36.240 21.344 1.00 15.79 227 TYR A O 1
ATOM 1823 N N . LEU A 1 228 ? 44.667 36.150 23.320 1.00 14.89 228 LEU A N 1
ATOM 1824 C CA . LEU A 1 228 ? 43.334 36.118 22.736 1.00 15.12 228 LEU A CA 1
ATOM 1825 C C . LEU A 1 228 ? 43.004 37.476 22.122 1.00 15.60 228 LEU A C 1
ATOM 1826 O O . LEU A 1 228 ? 43.611 38.503 22.429 1.00 16.40 228 LEU A O 1
ATOM 1831 N N . VAL A 1 229 ? 42.050 37.483 21.221 1.00 16.59 229 VAL A N 1
ATOM 1832 C CA . VAL A 1 229 ? 41.494 38.733 20.716 1.00 16.71 229 VAL A CA 1
ATOM 1833 C C . VAL A 1 229 ? 40.503 39.240 21.758 1.00 17.92 229 VAL A C 1
ATOM 1834 O O . VAL A 1 229 ? 39.636 38.490 22.156 1.00 17.82 229 VAL A O 1
ATOM 1838 N N . ASN A 1 230 ? 40.657 40.477 22.249 1.00 17.98 230 ASN A N 1
ATOM 1839 C CA . ASN A 1 230 ? 39.655 41.067 23.094 1.00 18.35 230 ASN A CA 1
ATOM 1840 C C . ASN A 1 230 ? 39.576 42.582 22.993 1.00 18.52 230 ASN A C 1
ATOM 1841 O O . ASN A 1 230 ? 40.512 43.250 22.588 1.00 19.44 230 ASN A O 1
ATOM 1846 N N . LYS A 1 231 ? 38.441 43.134 23.369 1.00 17.68 231 LYS A N 1
ATOM 1847 C CA . LYS A 1 231 ? 38.244 44.577 23.248 1.00 17.36 231 LYS A CA 1
ATOM 1848 C C . LYS A 1 231 ? 38.959 45.418 24.342 1.00 15.71 231 LYS A C 1
ATOM 1849 O O . LYS A 1 231 ? 38.758 45.212 25.543 1.00 15.37 231 LYS A O 1
ATOM 1855 N N . PRO A 1 232 ? 39.754 46.416 23.933 1.00 14.55 232 PRO A N 1
ATOM 1856 C CA . PRO A 1 232 ? 40.206 47.377 24.987 1.00 12.97 232 PRO A CA 1
ATOM 1857 C C . PRO A 1 232 ? 39.031 48.202 25.570 1.00 11.78 232 PRO A C 1
ATOM 1858 O O . PRO A 1 232 ? 37.932 48.240 24.973 1.00 11.25 232 PRO A O 1
ATOM 1862 N N . PHE A 1 233 ? 39.234 48.827 26.732 1.00 9.76 233 PHE A N 1
ATOM 1863 C CA . PHE A 1 233 ? 38.229 49.641 27.398 1.00 9.57 233 PHE A CA 1
ATOM 1864 C C . PHE A 1 233 ? 38.925 50.809 28.142 1.00 10.39 233 PHE A C 1
ATOM 1865 O O . PHE A 1 233 ? 40.139 50.761 28.400 1.00 10.51 233 PHE A O 1
ATOM 1873 N N . PRO A 1 234 ? 38.177 51.893 28.416 1.00 12.71 234 PRO A N 1
ATOM 1874 C CA . PRO A 1 234 ? 38.725 53.004 29.153 1.00 13.90 234 PRO A CA 1
ATOM 1875 C C . PRO A 1 234 ? 39.388 52.560 30.449 1.00 14.14 234 PRO A C 1
ATOM 1876 O O . PRO A 1 234 ? 38.876 51.694 31.153 1.00 14.04 234 PRO A O 1
ATOM 1880 N N . VAL A 1 235 ? 40.492 53.202 30.762 1.00 15.61 235 VAL 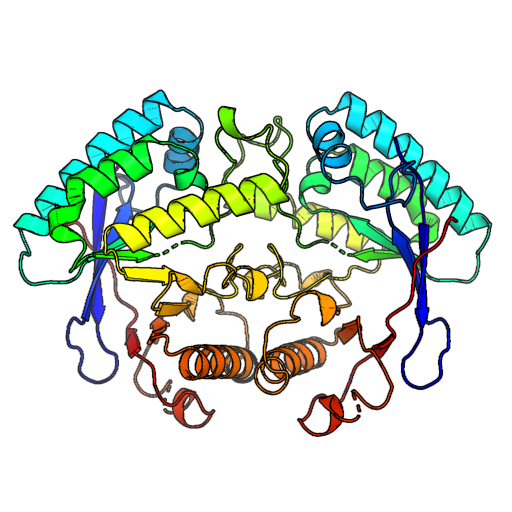A N 1
ATOM 1881 C CA . VAL A 1 235 ? 41.201 52.990 31.997 1.00 16.80 235 VAL A CA 1
ATOM 1882 C C . VAL A 1 235 ? 40.446 53.470 33.185 1.00 18.58 235 VAL A C 1
ATOM 1883 O O . VAL A 1 235 ? 39.559 54.315 33.103 1.00 20.56 235 VAL A O 1
ATOM 1893 N N . LYS B 1 5 ? 77.278 65.804 -7.867 1.00 25.24 5 LYS B N 1
ATOM 1894 C CA . LYS B 1 5 ? 77.988 64.797 -7.166 1.00 25.01 5 LYS B CA 1
ATOM 1895 C C . LYS B 1 5 ? 77.507 63.410 -7.569 1.00 24.57 5 LYS B C 1
ATOM 1896 O O . LYS B 1 5 ? 77.597 62.522 -6.722 1.00 26.37 5 LYS B O 1
ATOM 1898 N N . PHE B 1 6 ? 76.994 63.188 -8.804 1.00 23.35 6 PHE B N 1
ATOM 1899 C CA . PHE B 1 6 ? 76.390 61.858 -9.176 1.00 21.56 6 PHE B CA 1
ATOM 1900 C C . PHE B 1 6 ? 76.785 61.148 -10.500 1.00 19.94 6 PHE B C 1
ATOM 1901 O O . PHE B 1 6 ? 76.959 61.759 -11.533 1.00 19.63 6 PHE B O 1
ATOM 1909 N N . GLN B 1 7 ? 76.823 59.817 -10.464 1.00 18.11 7 GLN B N 1
ATOM 1910 C CA . GLN B 1 7 ? 77.062 59.018 -11.666 1.00 16.24 7 GLN B CA 1
ATOM 1911 C C . GLN B 1 7 ? 76.375 57.678 -11.621 1.00 14.85 7 GLN B C 1
ATOM 1912 O O . GLN B 1 7 ? 75.972 57.226 -10.562 1.00 14.83 7 GLN B O 1
ATOM 1918 N N . LEU B 1 8 ? 76.220 57.041 -12.770 1.00 12.65 8 LEU B N 1
ATOM 1919 C CA . LEU B 1 8 ? 75.635 55.719 -12.799 1.00 12.09 8 LEU B CA 1
ATOM 1920 C C . LEU B 1 8 ? 76.689 54.605 -12.929 1.00 11.56 8 LEU B C 1
ATOM 1921 O O . LEU B 1 8 ? 77.674 54.720 -13.684 1.00 9.67 8 LEU B O 1
ATOM 1926 N N . PHE B 1 9 ? 76.446 53.542 -12.157 1.00 10.29 9 PHE B N 1
ATOM 1927 C CA . PHE B 1 9 ? 77.117 52.282 -12.291 1.00 10.59 9 PHE B CA 1
ATOM 1928 C C . PHE B 1 9 ? 76.095 51.229 -12.747 1.00 11.84 9 PHE B C 1
ATOM 1929 O O . PHE B 1 9 ? 74.878 51.430 -12.616 1.00 12.67 9 PHE B O 1
ATOM 1937 N N . ILE B 1 10 ? 76.610 50.157 -13.322 1.00 11.50 10 ILE B N 1
ATOM 1938 C CA . ILE B 1 10 ? 75.871 48.972 -13.682 1.00 13.36 10 ILE B CA 1
ATOM 1939 C C . ILE B 1 10 ? 76.437 47.756 -12.948 1.00 11.81 10 ILE B C 1
ATOM 1940 O O . ILE B 1 10 ? 77.638 47.569 -12.841 1.00 12.32 10 ILE B O 1
ATOM 1945 N N . GLN B 1 11 ? 75.564 46.901 -12.490 1.00 12.75 11 GLN B N 1
ATOM 1946 C CA . GLN B 1 11 ? 75.948 45.627 -11.946 1.00 11.84 11 GLN B CA 1
ATOM 1947 C C . GLN B 1 11 ? 75.220 44.595 -12.824 1.00 12.87 11 GLN B C 1
ATOM 1948 O O . GLN B 1 11 ? 73.985 44.497 -12.804 1.00 11.44 11 GLN B O 1
ATOM 1954 N N . PRO B 1 12 ? 75.965 43.871 -13.645 1.00 10.81 12 PRO B N 1
ATOM 1955 C CA . PRO B 1 12 ? 75.419 42.675 -14.284 1.00 11.11 12 PRO B CA 1
ATOM 1956 C C . PRO B 1 12 ? 74.970 41.652 -13.240 1.00 10.77 12 PRO B C 1
ATOM 1957 O O . PRO B 1 12 ? 75.670 41.414 -12.251 1.00 9.49 12 PRO B O 1
ATOM 1961 N N . LYS B 1 13 ? 73.803 41.069 -13.436 1.00 10.34 13 LYS B N 1
ATOM 1962 C CA . LYS B 1 13 ? 73.258 40.120 -12.499 1.00 10.18 13 LYS B CA 1
ATOM 1963 C C . LYS B 1 13 ? 73.418 38.712 -13.075 1.00 11.02 13 LYS B C 1
ATOM 1964 O O . LYS B 1 13 ? 72.758 38.315 -14.024 1.00 10.92 13 LYS B O 1
ATOM 1970 N N . LEU B 1 14 ? 74.325 37.986 -12.489 1.00 10.93 14 LEU B N 1
ATOM 1971 C CA . LEU B 1 14 ? 74.826 36.748 -13.009 1.00 10.90 14 LEU B CA 1
ATOM 1972 C C . LEU B 1 14 ? 74.179 35.556 -12.296 1.00 12.46 14 LEU B C 1
ATOM 1973 O O . LEU B 1 14 ? 74.301 35.413 -11.082 1.00 11.76 14 LEU B O 1
ATOM 1978 N N . ASP B 1 15 ? 73.576 34.674 -13.083 1.00 13.38 15 ASP B N 1
ATOM 1979 C CA . ASP B 1 15 ? 72.981 33.423 -12.596 1.00 14.33 15 ASP B CA 1
ATOM 1980 C C . ASP B 1 15 ? 74.008 32.568 -11.924 1.00 14.30 15 ASP B C 1
ATOM 1981 O O . ASP B 1 15 ? 75.010 32.256 -12.530 1.00 13.65 15 ASP B O 1
ATOM 1986 N N . VAL B 1 16 ? 73.717 32.144 -10.707 1.00 14.99 16 VAL B N 1
ATOM 1987 C CA . VAL B 1 16 ? 74.678 31.413 -9.904 1.00 16.08 16 VAL B CA 1
ATOM 1988 C C . VAL B 1 16 ? 75.071 30.116 -10.603 1.00 16.83 16 VAL B C 1
ATOM 1989 O O . VAL B 1 16 ? 76.237 29.721 -10.571 1.00 17.98 16 VAL B O 1
ATOM 1993 N N . LEU B 1 17 ? 74.139 29.467 -11.275 1.00 18.03 17 LEU B N 1
ATOM 1994 C CA . LEU B 1 17 ? 74.428 28.133 -11.786 1.00 20.12 17 LEU B CA 1
ATOM 1995 C C . LEU B 1 17 ? 75.106 28.074 -13.157 1.00 20.58 17 LEU B C 1
ATOM 1996 O O . LEU B 1 17 ? 75.811 27.119 -13.458 1.00 20.25 17 LEU B O 1
ATOM 2001 N N . GLN B 1 18 ? 74.894 29.072 -13.995 1.00 20.86 18 GLN B N 1
ATOM 2002 C CA . GLN B 1 18 ? 75.466 29.012 -15.342 1.00 21.31 18 GLN B CA 1
ATOM 2003 C C . GLN B 1 18 ? 76.119 30.313 -15.779 1.00 20.68 18 GLN B C 1
ATOM 2004 O O . GLN B 1 18 ? 76.753 30.382 -16.844 1.00 21.36 18 GLN B O 1
ATOM 2010 N N . GLY B 1 19 ? 75.972 31.337 -14.960 1.00 18.49 19 GLY B N 1
ATOM 2011 C CA . GLY B 1 19 ? 76.723 32.543 -15.140 1.00 17.72 19 GLY B CA 1
ATOM 2012 C C . GLY B 1 19 ? 76.223 33.430 -16.241 1.00 16.63 19 GLY B C 1
ATOM 2013 O O . GLY B 1 19 ? 76.888 34.390 -16.569 1.00 16.29 19 GLY B O 1
ATOM 2014 N N . ASN B 1 20 ? 75.048 33.149 -16.799 1.00 14.68 20 ASN B N 1
ATOM 2015 C CA . ASN B 1 20 ? 74.502 34.053 -17.812 1.00 14.44 20 ASN B CA 1
ATOM 2016 C C . ASN B 1 20 ? 73.996 35.395 -17.193 1.00 13.52 20 ASN B C 1
ATOM 2017 O O . ASN B 1 20 ? 73.579 35.465 -15.996 1.00 13.24 20 ASN B O 1
ATOM 2022 N N . ILE B 1 21 ? 74.039 36.455 -17.989 1.00 12.31 21 ILE B N 1
ATOM 2023 C CA . ILE B 1 21 ? 73.600 37.761 -17.535 1.00 11.92 21 ILE B CA 1
ATOM 2024 C C . ILE B 1 21 ? 72.081 37.841 -17.575 1.00 11.24 21 ILE B C 1
ATOM 2025 O O . ILE B 1 21 ? 71.481 37.858 -18.648 1.00 12.01 21 ILE B O 1
ATOM 2030 N N . VAL B 1 22 ? 71.411 37.841 -16.421 1.00 10.46 22 VAL B N 1
ATOM 2031 C CA . VAL B 1 22 ? 69.922 37.853 -16.449 1.00 9.44 22 VAL B CA 1
ATOM 2032 C C . VAL B 1 22 ? 69.403 39.247 -16.767 1.00 9.87 22 VAL B C 1
ATOM 2033 O O . VAL B 1 22 ? 68.485 39.429 -17.546 1.00 9.88 22 VAL B O 1
ATOM 2037 N N . GLU B 1 23 ? 70.027 40.239 -16.172 1.00 10.28 23 GLU B N 1
ATOM 2038 C CA . GLU B 1 23 ? 69.671 41.659 -16.349 1.00 10.71 23 GLU B CA 1
ATOM 2039 C C . GLU B 1 23 ? 70.848 42.475 -15.793 1.00 11.69 23 GLU B C 1
ATOM 2040 O O . GLU B 1 23 ? 71.807 41.911 -15.232 1.00 11.84 23 GLU B O 1
ATOM 2046 N N . TYR B 1 24 ? 70.803 43.787 -15.978 1.00 12.95 24 TYR B N 1
ATOM 2047 C CA . TYR B 1 24 ? 71.737 44.733 -15.379 1.00 12.87 24 TYR B CA 1
ATOM 2048 C C . TYR B 1 24 ? 70.994 45.648 -14.418 1.00 13.18 24 TYR B C 1
ATOM 2049 O O . TYR B 1 24 ? 69.968 46.223 -14.772 1.00 14.44 24 TYR B O 1
ATOM 2058 N N . GLU B 1 25 ? 71.529 45.818 -13.231 1.00 13.43 25 GLU B N 1
ATOM 2059 C CA . GLU B 1 25 ? 70.975 46.757 -12.319 1.00 12.96 25 GLU B CA 1
ATOM 2060 C C . GLU B 1 25 ? 71.772 48.076 -12.431 1.00 12.40 25 GLU B C 1
ATOM 2061 O O . GLU B 1 25 ? 73.016 48.086 -12.514 1.00 11.71 25 GLU B O 1
ATOM 2067 N N . ILE B 1 26 ? 71.032 49.170 -12.420 1.00 12.87 26 ILE B N 1
ATOM 2068 C CA . ILE B 1 26 ? 71.572 50.535 -12.403 1.00 12.55 26 ILE B CA 1
ATOM 2069 C C . ILE B 1 26 ? 71.705 51.012 -10.946 1.00 13.41 26 ILE B C 1
ATOM 2070 O O . ILE B 1 26 ? 70.730 50.887 -10.154 1.00 14.64 26 ILE B O 1
ATOM 2075 N N . LEU B 1 27 ? 72.897 51.572 -10.589 1.00 12.41 27 LEU B N 1
ATOM 2076 C CA . LEU B 1 27 ? 73.198 52.046 -9.192 1.00 10.77 27 LEU B CA 1
ATOM 2077 C C . LEU B 1 27 ? 73.711 53.510 -9.172 1.00 11.34 27 LEU B C 1
ATOM 2078 O O . LEU B 1 27 ? 74.537 53.875 -10.016 1.00 11.16 27 LEU B O 1
ATOM 2083 N N A LEU B 1 28 ? 73.225 54.318 -8.233 0.50 10.63 28 LEU B N 1
ATOM 2084 N N B LEU B 1 28 ? 73.208 54.336 -8.249 0.50 10.66 28 LEU B N 1
ATOM 2085 C CA A LEU B 1 28 ? 73.745 55.671 -8.076 0.50 10.78 28 LEU B CA 1
ATOM 2086 C CA B LEU B 1 28 ? 73.684 55.726 -8.099 0.50 10.84 28 LEU B CA 1
ATOM 2087 C C A LEU B 1 28 ? 75.059 55.555 -7.357 0.50 11.32 28 LEU B C 1
ATOM 2088 C C B LEU B 1 28 ? 74.977 55.685 -7.290 0.50 11.30 28 LEU B C 1
ATOM 2089 O O A LEU B 1 28 ? 75.228 54.724 -6.474 0.50 10.82 28 LEU B O 1
ATOM 2090 O O B LEU B 1 28 ? 75.045 55.027 -6.264 0.50 10.82 28 LEU B O 1
ATOM 2099 N N . ARG B 1 29 ? 76.022 56.354 -7.760 1.00 12.12 29 ARG B N 1
ATOM 2100 C CA . ARG B 1 29 ? 77.250 56.403 -7.016 1.00 13.44 29 ARG B CA 1
ATOM 2101 C C . ARG B 1 29 ? 77.693 57.829 -7.010 1.00 15.02 29 ARG B C 1
ATOM 2102 O O . ARG B 1 29 ? 77.312 58.599 -7.873 1.00 14.81 29 ARG B O 1
ATOM 2110 N N . ASP B 1 30 ? 78.558 58.163 -6.072 1.00 17.85 30 ASP B N 1
ATOM 2111 C CA . ASP B 1 30 ? 79.145 59.523 -6.051 1.00 19.55 30 ASP B CA 1
ATOM 2112 C C . ASP B 1 30 ? 80.395 59.646 -6.967 1.00 20.94 30 ASP B C 1
ATOM 2113 O O . ASP B 1 30 ? 80.753 58.722 -7.702 1.00 20.49 30 ASP B O 1
ATOM 2118 N N . ASP B 1 31 ? 81.009 60.825 -6.961 1.00 22.91 31 ASP B N 1
ATOM 2119 C CA . ASP B 1 31 ? 82.202 61.060 -7.783 1.00 24.31 31 ASP B CA 1
ATOM 2120 C C . ASP B 1 31 ? 83.435 60.762 -6.964 1.00 25.31 31 ASP B C 1
ATOM 2121 O O . ASP B 1 31 ? 84.499 61.324 -7.236 1.00 25.98 31 ASP B O 1
ATOM 2126 N N . SER B 1 32 ? 83.284 59.894 -5.956 1.00 26.18 32 SER B N 1
ATOM 2127 C CA . SER B 1 32 ? 84.341 59.625 -4.970 1.00 26.08 32 SER B CA 1
ATOM 2128 C C . SER B 1 32 ? 85.550 58.927 -5.536 1.00 26.61 32 SER B C 1
ATOM 2129 O O . SER B 1 32 ? 85.469 58.256 -6.590 1.00 26.73 32 SER B O 1
ATOM 2132 N N . ALA B 1 33 ? 86.641 59.073 -4.770 1.00 26.37 33 ALA B N 1
ATOM 2133 C CA . ALA B 1 33 ? 87.877 58.331 -4.939 1.00 26.50 33 ALA B CA 1
ATOM 2134 C C . ALA B 1 33 ? 87.569 56.848 -5.115 1.00 26.58 33 ALA B C 1
ATOM 2135 O O . ALA B 1 33 ? 87.943 56.220 -6.107 1.00 27.49 33 ALA B O 1
ATOM 2137 N N . VAL B 1 34 ? 86.861 56.298 -4.144 1.00 26.30 34 VAL B N 1
ATOM 2138 C CA . VAL B 1 34 ? 86.246 54.988 -4.279 1.00 25.96 34 VAL B CA 1
ATOM 2139 C C . VAL B 1 34 ? 84.748 55.276 -4.177 1.00 26.18 34 VAL B C 1
ATOM 2140 O O . VAL B 1 34 ? 84.273 55.702 -3.118 1.00 26.88 34 VAL B O 1
ATOM 2144 N N . PRO B 1 35 ? 84.007 55.092 -5.278 1.00 25.62 35 PRO B N 1
ATOM 2145 C CA . PRO B 1 35 ? 82.608 55.549 -5.288 1.00 24.51 35 PRO B CA 1
ATOM 2146 C C . PRO B 1 35 ? 81.742 54.715 -4.381 1.00 22.64 35 PRO B C 1
ATOM 2147 O O . PRO B 1 35 ? 81.934 53.513 -4.250 1.00 22.16 35 PRO B O 1
ATOM 2151 N N . ARG B 1 36 ? 80.824 55.388 -3.727 1.00 20.62 36 ARG B N 1
ATOM 2152 C CA . ARG B 1 36 ? 79.924 54.756 -2.814 1.00 20.01 36 ARG B CA 1
ATOM 2153 C C . ARG B 1 36 ? 78.556 55.322 -3.168 1.00 18.86 36 ARG B C 1
ATOM 2154 O O . ARG B 1 36 ? 78.447 56.279 -3.910 1.00 17.05 36 ARG B O 1
ATOM 2162 N N . PHE B 1 37 ? 77.519 54.692 -2.650 1.00 18.89 37 PHE B N 1
ATOM 2163 C CA . PHE B 1 37 ? 76.153 55.189 -2.799 1.00 18.94 37 PHE B CA 1
ATOM 2164 C C . PHE B 1 37 ? 76.095 56.579 -2.134 1.00 18.01 37 PHE B C 1
ATOM 2165 O O . PHE B 1 37 ? 76.603 56.754 -1.028 1.00 18.27 37 PHE B O 1
ATOM 2173 N N . PRO B 1 38 ? 75.561 57.595 -2.834 1.00 17.66 38 PRO B N 1
ATOM 2174 C CA . PRO B 1 38 ? 75.621 58.946 -2.2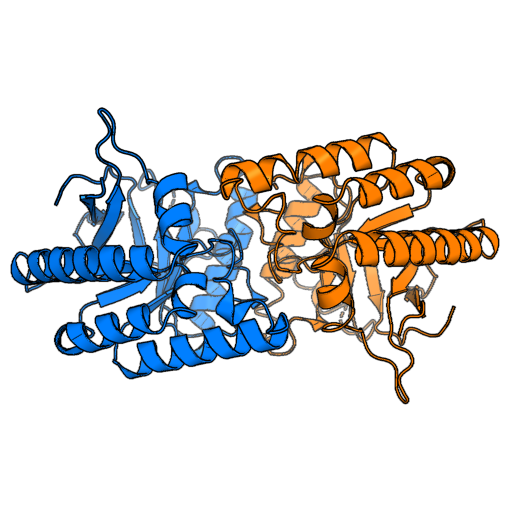42 1.00 17.00 38 PRO B CA 1
ATOM 2175 C C . PRO B 1 38 ? 74.443 59.200 -1.331 1.00 16.39 38 PRO B C 1
ATOM 2176 O O . PRO B 1 38 ? 73.456 59.843 -1.737 1.00 15.57 38 PRO B O 1
ATOM 2180 N N . LEU B 1 39 ? 74.490 58.639 -0.120 1.00 15.30 39 LEU B N 1
ATOM 2181 C CA . LEU B 1 39 ? 73.294 58.691 0.731 1.00 15.31 39 LEU B CA 1
ATOM 2182 C C . LEU B 1 39 ? 72.870 60.131 1.126 1.00 14.49 39 LEU B C 1
ATOM 2183 O O . LEU B 1 39 ? 71.777 60.567 0.835 1.00 14.21 39 LEU B O 1
ATOM 2188 N N A SER B 1 40 ? 73.766 60.859 1.757 0.50 14.44 40 SER B N 1
ATOM 2189 N N B SER B 1 40 ? 73.745 60.849 1.790 0.50 14.57 40 SER B N 1
ATOM 2190 C CA A SER B 1 40 ? 73.499 62.253 2.135 0.50 14.71 40 SER B CA 1
ATOM 2191 C CA B SER B 1 40 ? 73.421 62.222 2.145 0.50 14.99 40 SER B CA 1
ATOM 2192 C C A SER B 1 40 ? 73.151 63.201 0.982 0.50 15.00 40 SER B C 1
ATOM 2193 C C B SER B 1 40 ? 72.997 63.046 0.919 0.50 15.16 40 SER B C 1
ATOM 2194 O O A SER B 1 40 ? 72.387 64.158 1.150 0.50 14.44 40 SER B O 1
ATOM 2195 O O B SER B 1 40 ? 71.955 63.706 0.956 0.50 15.10 40 SER B O 1
ATOM 2200 N N . GLU B 1 41 ? 73.764 62.997 -0.171 1.00 15.55 41 GLU B N 1
ATOM 2201 C CA . GLU B 1 41 ? 73.440 63.836 -1.370 1.00 15.29 41 GLU B CA 1
ATOM 2202 C C . GLU B 1 41 ? 72.025 63.575 -1.969 1.00 14.97 41 GLU B C 1
ATOM 2203 O O . GLU B 1 41 ? 71.302 64.509 -2.307 1.00 13.95 41 GLU B O 1
ATOM 2209 N N . LEU B 1 42 ? 71.625 62.304 -2.039 1.00 12.60 42 LEU B N 1
ATOM 2210 C CA . LEU B 1 42 ? 70.321 61.942 -2.484 1.00 13.09 42 LEU B CA 1
ATOM 2211 C C . LEU B 1 42 ? 69.294 62.397 -1.482 1.00 12.81 42 LEU B C 1
ATOM 2212 O O . LEU B 1 42 ? 68.240 62.828 -1.862 1.00 12.73 42 LEU B O 1
ATOM 2217 N N . GLU B 1 43 ? 69.583 62.311 -0.188 1.00 13.53 43 GLU B N 1
ATOM 2218 C CA . GLU B 1 43 ? 68.636 62.846 0.772 1.00 14.60 43 GLU B CA 1
ATOM 2219 C C . GLU B 1 43 ? 68.470 64.387 0.626 1.00 14.33 43 GLU B C 1
ATOM 2220 O O . GLU B 1 43 ? 67.363 64.873 0.728 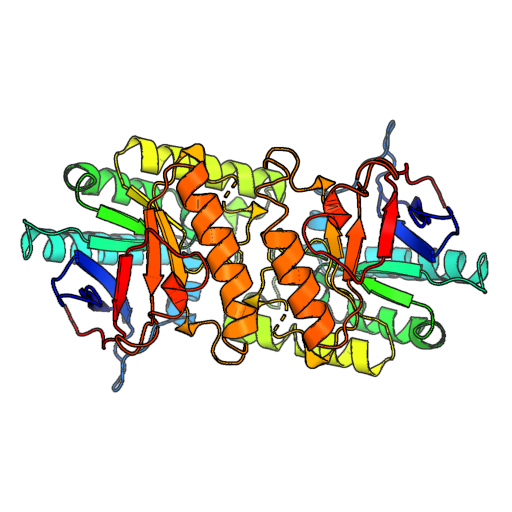1.00 14.11 43 GLU B O 1
ATOM 2226 N N . ALA B 1 44 ? 69.533 65.089 0.288 1.00 13.39 44 ALA B N 1
ATOM 2227 C CA . ALA B 1 44 ? 69.466 66.539 0.117 1.00 14.39 44 ALA B CA 1
ATOM 2228 C C . ALA B 1 44 ? 68.603 66.886 -1.081 1.00 13.72 44 ALA B C 1
ATOM 2229 O O . ALA B 1 44 ? 67.781 67.780 -1.005 1.00 13.35 44 ALA B O 1
ATOM 2231 N N . VAL B 1 45 ? 68.725 66.091 -2.138 1.00 14.62 45 VAL B N 1
ATOM 2232 C CA . VAL B 1 45 ? 67.928 66.237 -3.351 1.00 15.41 45 VAL B CA 1
ATOM 2233 C C . VAL B 1 45 ? 66.459 65.914 -3.079 1.00 15.73 45 VAL B C 1
ATOM 2234 O O . VAL B 1 45 ? 65.529 66.614 -3.536 1.00 16.65 45 VAL B O 1
ATOM 2238 N N . LEU B 1 46 ? 66.235 64.884 -2.288 1.00 16.53 46 LEU B N 1
ATOM 2239 C CA . LEU B 1 46 ? 64.854 64.476 -1.970 1.00 17.39 46 LEU B CA 1
ATOM 2240 C C . LEU B 1 46 ? 64.159 65.563 -1.120 1.00 16.49 46 LEU B C 1
ATOM 2241 O O . LEU B 1 46 ? 62.940 65.664 -1.112 1.00 16.15 46 LEU B O 1
ATOM 2246 N N . ALA B 1 47 ? 64.927 66.398 -0.436 1.00 16.02 47 ALA B N 1
ATOM 2247 C CA . ALA B 1 47 ? 64.337 67.397 0.480 1.00 17.06 47 ALA B CA 1
ATOM 2248 C C . ALA B 1 47 ? 64.043 68.762 -0.169 1.00 18.72 47 ALA B C 1
ATOM 2249 O O . ALA B 1 47 ? 63.609 69.715 0.567 1.00 19.45 47 ALA B O 1
ATOM 2251 N N . ASP B 1 48 ? 64.331 68.900 -1.483 1.00 16.11 48 ASP B N 1
ATOM 2252 C CA . ASP B 1 48 ? 64.136 70.140 -2.203 1.00 17.72 48 ASP B CA 1
ATOM 2253 C C . ASP B 1 48 ? 63.560 69.811 -3.588 1.00 17.07 48 ASP B C 1
ATOM 2254 O O . ASP B 1 48 ? 64.187 69.175 -4.386 1.00 15.84 48 ASP B O 1
ATOM 2259 N N . GLU B 1 49 ? 62.334 70.237 -3.847 1.00 17.89 49 GLU B N 1
ATOM 2260 C CA . GLU B 1 49 ? 61.651 69.948 -5.137 1.00 17.91 49 GLU B CA 1
ATOM 2261 C C . GLU B 1 49 ? 62.433 70.365 -6.390 1.00 16.81 49 GLU B C 1
ATOM 2262 O O . GLU B 1 49 ? 62.487 69.619 -7.356 1.00 15.72 49 GLU B O 1
ATOM 2268 N N . GLU B 1 50 ? 63.000 71.572 -6.366 1.00 15.51 50 GLU B N 1
ATOM 2269 C CA . GLU B 1 50 ? 63.885 72.044 -7.417 1.00 15.12 50 GLU B CA 1
ATOM 2270 C C . GLU B 1 50 ? 65.146 71.213 -7.639 1.00 13.23 50 GLU B C 1
ATOM 2271 O O . GLU B 1 50 ? 65.547 70.956 -8.766 1.00 11.23 50 GLU B O 1
ATOM 2277 N N . LEU B 1 51 ? 65.784 70.771 -6.572 1.00 12.38 51 LEU B N 1
ATOM 2278 C CA . LEU B 1 51 ? 66.923 69.898 -6.758 1.00 11.66 51 LEU B CA 1
ATOM 2279 C C . LEU B 1 51 ? 66.456 68.547 -7.244 1.00 10.40 51 LEU B C 1
ATOM 2280 O O . LEU B 1 51 ? 67.128 67.912 -8.073 1.00 9.24 51 LEU B O 1
ATOM 2285 N N . TYR B 1 52 ? 65.326 68.068 -6.707 1.00 8.65 52 TYR B N 1
ATOM 2286 C CA . TYR B 1 52 ? 64.820 66.793 -7.192 1.00 8.39 52 TYR B CA 1
ATOM 2287 C C . TYR B 1 52 ? 64.454 66.837 -8.665 1.00 8.66 52 TYR B C 1
ATOM 2288 O O . TYR B 1 52 ? 64.675 65.868 -9.375 1.00 6.34 52 TYR B O 1
ATOM 2297 N N . LEU B 1 53 ? 63.971 67.988 -9.136 1.00 8.55 53 LEU B N 1
ATOM 2298 C CA . LEU B 1 53 ? 63.693 68.137 -10.561 1.00 10.02 53 LEU B CA 1
ATOM 2299 C C . LEU B 1 53 ? 64.962 68.082 -11.428 1.00 10.26 53 LEU B C 1
ATOM 2300 O O . LEU B 1 53 ? 64.984 67.447 -12.456 1.00 10.27 53 LEU B O 1
ATOM 2305 N N . ALA B 1 54 ? 66.008 68.806 -11.033 1.00 10.92 54 ALA B N 1
ATOM 2306 C CA . ALA B 1 54 ? 67.280 68.690 -11.700 1.00 11.33 54 ALA B CA 1
ATOM 2307 C C . ALA B 1 54 ? 67.820 67.252 -11.631 1.00 12.24 54 ALA B C 1
ATOM 2308 O O . ALA B 1 54 ? 68.354 66.745 -12.612 1.00 10.84 54 ALA B O 1
ATOM 2310 N N . PHE B 1 55 ? 67.737 66.617 -10.460 1.00 12.46 55 PHE B N 1
ATOM 2311 C CA . PHE B 1 55 ? 68.321 65.268 -10.315 1.00 14.15 55 PHE B CA 1
ATOM 2312 C C . PHE B 1 55 ? 67.612 64.355 -11.281 1.00 14.31 55 PHE B C 1
ATOM 2313 O O . PHE B 1 55 ? 68.253 63.601 -12.008 1.00 15.31 55 PHE B O 1
ATOM 2321 N N . SER B 1 56 ? 66.274 64.433 -11.246 1.00 14.56 56 SER B N 1
ATOM 2322 C CA . SER B 1 56 ? 65.402 63.629 -12.077 1.00 15.35 56 SER B CA 1
ATOM 2323 C C . SER B 1 56 ? 65.676 63.840 -13.564 1.00 15.41 56 SER B C 1
ATOM 2324 O O . SER B 1 56 ? 65.635 62.887 -14.323 1.00 16.29 56 SER B O 1
ATOM 2327 N N . GLU B 1 57 ? 65.923 65.072 -14.001 1.00 15.61 57 GLU B N 1
ATOM 2328 C CA . GLU B 1 57 ? 66.240 65.277 -15.401 1.00 16.28 57 GLU B CA 1
ATOM 2329 C C . GLU B 1 57 ? 67.571 64.605 -15.772 1.00 16.09 57 GLU B C 1
ATOM 2330 O O . GLU B 1 57 ? 67.720 64.018 -16.865 1.00 17.43 57 GLU B O 1
ATOM 2336 N N . TRP B 1 58 ? 68.545 64.699 -14.877 1.00 15.65 58 TRP B N 1
ATOM 2337 C CA . TRP B 1 58 ? 69.818 64.070 -15.102 1.00 14.54 58 TRP B CA 1
ATOM 2338 C C . TRP B 1 58 ? 69.678 62.534 -15.169 1.00 14.81 58 TRP B C 1
ATOM 2339 O O . TRP B 1 58 ? 70.243 61.875 -16.054 1.00 12.07 58 TRP B O 1
ATOM 2350 N N . PHE B 1 59 ? 68.941 61.972 -14.222 1.00 14.28 59 PHE B N 1
ATOM 2351 C CA . PHE B 1 59 ? 68.899 60.547 -14.075 1.00 14.64 59 PHE B CA 1
ATOM 2352 C C . PHE B 1 59 ? 68.186 59.927 -15.278 1.00 15.75 59 PHE B C 1
ATOM 2353 O O . PHE B 1 59 ? 68.622 58.912 -15.825 1.00 17.10 59 PHE B O 1
ATOM 2361 N N . SER B 1 60 ? 67.072 60.533 -15.692 1.00 16.28 60 SER B N 1
ATOM 2362 C CA . SER B 1 60 ? 66.262 59.943 -16.739 1.00 16.09 60 SER B CA 1
ATOM 2363 C C . SER B 1 60 ? 67.003 59.998 -18.086 1.00 15.98 60 SER B C 1
ATOM 2364 O O . SER B 1 60 ? 67.069 59.022 -18.796 1.00 15.62 60 SER B O 1
ATOM 2367 N N . GLU B 1 61 ? 67.686 61.098 -18.354 1.00 15.66 61 GLU B N 1
ATOM 2368 C CA . GLU B 1 61 ? 68.487 61.181 -19.558 1.00 17.34 61 GLU B CA 1
ATOM 2369 C C . GLU B 1 61 ? 69.703 60.224 -19.579 1.00 16.18 61 GLU B C 1
ATOM 2370 O O . GLU B 1 61 ? 70.054 59.625 -20.644 1.00 14.72 61 GLU B O 1
ATOM 2376 N N . ALA B 1 62 ? 70.379 60.118 -18.437 1.00 15.33 62 ALA B N 1
ATOM 2377 C CA . ALA B 1 62 ? 71.544 59.236 -18.348 1.00 14.64 62 ALA B CA 1
ATOM 2378 C C . ALA B 1 62 ? 71.097 57.796 -18.526 1.00 14.32 62 ALA B C 1
ATOM 2379 O O . ALA B 1 62 ? 71.789 56.998 -19.204 1.00 12.44 62 ALA B O 1
ATOM 2381 N N . PHE B 1 63 ? 69.940 57.478 -17.937 1.00 13.61 63 PHE B N 1
ATOM 2382 C CA . PHE B 1 63 ? 69.420 56.129 -17.994 1.00 13.03 63 PHE B CA 1
ATOM 2383 C C . PHE B 1 63 ? 68.942 55.805 -19.384 1.00 13.45 63 PHE B C 1
ATOM 2384 O O . PHE B 1 63 ? 69.189 54.733 -19.898 1.00 13.31 63 PHE B O 1
ATOM 2392 N N . LEU B 1 64 ? 68.282 56.740 -20.026 1.00 14.40 64 LEU B N 1
ATOM 2393 C CA . LEU B 1 64 ? 67.917 56.529 -21.417 1.00 14.94 64 LEU B CA 1
ATOM 2394 C C . LEU B 1 64 ? 69.115 56.281 -22.337 1.00 14.20 64 LEU B C 1
ATOM 2395 O O . LEU B 1 64 ? 69.015 55.481 -23.268 1.00 13.88 64 LEU B O 1
ATOM 2400 N N . ASP B 1 65 ? 70.213 56.998 -22.125 1.00 13.58 65 ASP B N 1
ATOM 2401 C CA . ASP B 1 65 ? 71.460 56.755 -22.863 1.00 13.13 65 ASP B CA 1
ATOM 2402 C C . ASP B 1 65 ? 71.956 55.290 -22.685 1.00 13.04 65 ASP B C 1
ATOM 2403 O O . ASP B 1 65 ? 72.414 54.624 -23.639 1.00 13.02 65 ASP B O 1
ATOM 2408 N N . VAL B 1 66 ? 71.909 54.807 -21.453 1.00 11.73 66 VAL B N 1
ATOM 2409 C CA . VAL B 1 66 ? 72.230 53.371 -21.172 1.00 12.13 66 VAL B CA 1
ATOM 2410 C C . VAL B 1 66 ? 71.294 52.401 -21.933 1.00 12.84 66 VAL B C 1
ATOM 2411 O O . VAL B 1 66 ? 71.748 51.488 -22.594 1.00 11.40 66 VAL B O 1
ATOM 2415 N N . LEU B 1 67 ? 69.974 52.643 -21.886 1.00 13.09 67 LEU B N 1
ATOM 2416 C CA . LEU B 1 67 ? 69.024 51.813 -22.618 1.00 12.96 67 LEU B CA 1
ATOM 2417 C C . LEU B 1 67 ? 69.358 51.741 -24.107 1.00 13.67 67 LEU B C 1
ATOM 2418 O O . LEU B 1 67 ? 69.259 50.670 -24.728 1.00 15.22 67 LEU B O 1
ATOM 2423 N N . LYS B 1 68 ? 69.735 52.874 -24.684 1.00 13.54 68 LYS B N 1
ATOM 2424 C CA . LYS B 1 68 ? 70.094 52.945 -26.089 1.00 14.81 68 LYS B CA 1
ATOM 2425 C C . LYS B 1 68 ? 71.345 52.141 -26.426 1.00 13.74 68 LYS B C 1
ATOM 2426 O O . LYS B 1 68 ? 71.437 51.535 -27.460 1.00 12.29 68 LYS B O 1
ATOM 2432 N N . LYS B 1 69 ? 72.304 52.180 -25.527 1.00 14.11 69 LYS B N 1
ATOM 2433 C CA . LYS B 1 69 ? 73.565 51.500 -25.702 1.00 14.36 69 LYS B CA 1
ATOM 2434 C C . LYS B 1 69 ? 73.418 49.956 -25.577 1.00 14.68 69 LYS B C 1
ATOM 2435 O O . LYS B 1 69 ? 74.153 49.208 -26.235 1.00 13.82 69 LYS B O 1
ATOM 2441 N N . TYR B 1 70 ? 72.503 49.500 -24.716 1.00 14.07 70 TYR B N 1
ATOM 2442 C CA . TYR B 1 70 ? 72.194 48.064 -24.581 1.00 14.81 70 TYR B CA 1
ATOM 2443 C C . TYR B 1 70 ? 70.732 47.858 -24.927 1.00 15.40 70 TYR B C 1
ATOM 2444 O O . TYR B 1 70 ? 69.917 47.691 -24.018 1.00 15.96 70 TYR B O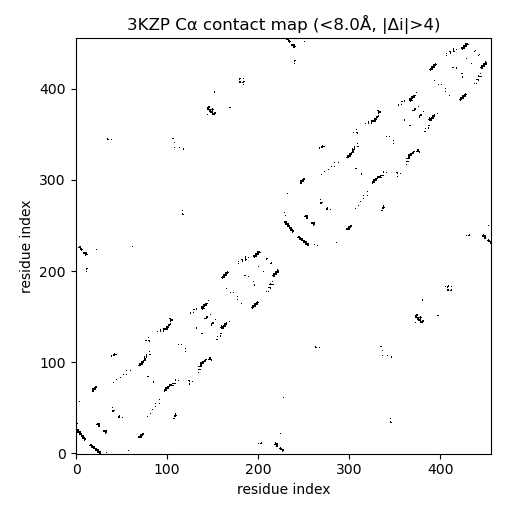 1
ATOM 2453 N N . PRO B 1 71 ? 70.372 47.804 -26.221 1.00 16.27 71 PRO B N 1
ATOM 2454 C CA . PRO B 1 71 ? 68.956 47.769 -26.539 1.00 16.63 71 PRO B CA 1
ATOM 2455 C C . PRO B 1 71 ? 68.278 46.414 -26.385 1.00 17.14 71 PRO B C 1
ATOM 2456 O O . PRO B 1 71 ? 67.058 46.368 -26.470 1.00 17.31 71 PRO B O 1
ATOM 2460 N N . ASN B 1 72 ? 69.031 45.342 -26.116 1.00 16.04 72 ASN B N 1
ATOM 2461 C CA . ASN B 1 72 ? 68.422 43.982 -26.033 1.00 16.73 72 ASN B CA 1
ATOM 2462 C C . ASN B 1 72 ? 68.192 43.427 -24.646 1.00 16.08 72 ASN B C 1
ATOM 2463 O O . ASN B 1 72 ? 67.760 42.267 -24.509 1.00 18.45 72 ASN B O 1
ATOM 2468 N N . ASP B 1 73 ? 68.537 44.206 -23.628 1.00 14.46 73 ASP B N 1
ATOM 2469 C CA . ASP B 1 73 ? 68.595 43.700 -22.266 1.00 13.43 73 ASP B CA 1
ATOM 2470 C C . ASP B 1 73 ? 67.610 44.368 -21.309 1.00 12.62 73 ASP B C 1
ATOM 2471 O O . ASP B 1 73 ? 67.142 45.433 -21.582 1.00 10.38 73 ASP B O 1
ATOM 2476 N N . ARG B 1 74 ? 67.305 43.669 -20.211 1.00 12.81 74 ARG B N 1
ATOM 2477 C CA . ARG B 1 74 ? 66.506 44.180 -19.142 1.00 12.15 74 ARG B CA 1
ATOM 2478 C C . ARG B 1 74 ? 67.359 44.943 -18.175 1.00 11.97 74 ARG B C 1
ATOM 2479 O O . ARG B 1 74 ? 68.420 44.480 -17.786 1.00 12.33 74 ARG B O 1
ATOM 2487 N N . PHE B 1 75 ? 66.844 46.108 -17.743 1.00 12.01 75 PHE B N 1
ATOM 2488 C CA . PHE B 1 75 ? 67.483 46.960 -16.756 1.00 10.69 75 PHE B CA 1
ATOM 2489 C C . PHE B 1 75 ? 66.582 47.056 -15.515 1.00 11.89 75 PHE B C 1
ATOM 2490 O O . PHE B 1 75 ? 65.354 47.269 -15.635 1.00 13.01 75 PHE B O 1
ATOM 2498 N N . ALA B 1 76 ? 67.194 46.928 -14.337 1.00 11.97 76 ALA B N 1
ATOM 2499 C CA . ALA B 1 76 ? 66.542 47.185 -13.031 1.00 12.10 76 ALA B CA 1
ATOM 2500 C C . ALA B 1 76 ? 66.996 48.564 -12.515 1.00 11.32 76 ALA B C 1
ATOM 2501 O O . ALA B 1 76 ? 68.213 48.830 -12.472 1.00 9.18 76 ALA B O 1
ATOM 2503 N N . ILE B 1 77 ? 66.060 49.429 -12.138 1.00 12.40 77 ILE B N 1
ATOM 2504 C CA . ILE B 1 77 ? 66.379 50.711 -11.445 1.00 13.34 77 ILE B CA 1
ATOM 2505 C C . ILE B 1 77 ? 65.733 50.701 -10.053 1.00 14.10 77 ILE B C 1
ATOM 2506 O O . ILE B 1 77 ? 64.735 50.023 -9.825 1.00 13.07 77 ILE B O 1
ATOM 2511 N N . ASN B 1 78 ? 66.327 51.456 -9.140 1.00 12.73 78 ASN B N 1
ATOM 2512 C CA . ASN B 1 78 ? 65.945 51.458 -7.771 1.00 13.37 78 ASN B CA 1
ATOM 2513 C C . ASN B 1 78 ? 65.146 52.692 -7.557 1.00 13.14 78 ASN B C 1
ATOM 2514 O O . ASN B 1 78 ? 65.577 53.759 -7.916 1.00 13.40 78 ASN B O 1
ATOM 2519 N N . ILE B 1 79 ? 63.945 52.579 -7.052 1.00 12.81 79 ILE B N 1
ATOM 2520 C CA . ILE B 1 79 ? 63.236 53.805 -6.674 1.00 12.55 79 ILE B CA 1
ATOM 2521 C C . ILE B 1 79 ? 62.742 53.680 -5.195 1.00 12.34 79 ILE B C 1
ATOM 2522 O O . ILE B 1 79 ? 62.043 52.716 -4.843 1.00 12.07 79 ILE B O 1
ATOM 2527 N N . ALA B 1 80 ? 63.100 54.640 -4.364 1.00 11.48 80 ALA B N 1
ATOM 2528 C CA . ALA B 1 80 ? 62.661 54.722 -2.983 1.00 12.16 80 ALA B CA 1
ATOM 2529 C C . ALA B 1 80 ? 61.200 55.165 -2.919 1.00 12.28 80 ALA B C 1
ATOM 2530 O O . ALA B 1 80 ? 60.778 56.049 -3.658 1.00 13.24 80 ALA B O 1
ATOM 2532 N N . PRO B 1 81 ? 60.413 54.590 -2.008 1.00 12.51 81 PRO B N 1
ATOM 2533 C CA . PRO B 1 81 ? 58.987 54.925 -2.055 1.00 14.24 81 PRO B CA 1
ATOM 2534 C C . PRO B 1 81 ? 58.729 56.426 -1.922 1.00 13.85 81 PRO B C 1
ATOM 2535 O O . PRO B 1 81 ? 57.788 56.924 -2.506 1.00 14.15 81 PRO B O 1
ATOM 2539 N N . GLN B 1 82 ? 59.570 57.119 -1.167 1.00 13.06 82 GLN B N 1
ATOM 2540 C CA . GLN B 1 82 ? 59.404 58.541 -0.935 1.00 12.91 82 GLN B CA 1
ATOM 2541 C C . GLN B 1 82 ? 59.550 59.407 -2.211 1.00 12.64 82 GLN B C 1
ATOM 2542 O O . GLN B 1 82 ? 58.978 60.544 -2.310 1.00 13.27 82 GLN B O 1
ATOM 2548 N N . GLN B 1 83 ? 60.281 58.880 -3.195 1.00 11.40 83 GLN B N 1
ATOM 2549 C CA . GLN B 1 83 ? 60.370 59.504 -4.536 1.00 11.68 83 GLN B CA 1
ATOM 2550 C C . GLN B 1 83 ? 59.016 59.619 -5.218 1.00 10.98 83 GLN B C 1
ATOM 2551 O O . GLN B 1 83 ? 58.797 60.496 -6.060 1.00 11.41 83 GLN B O 1
ATOM 2557 N N . LEU B 1 84 ? 58.113 58.719 -4.858 1.00 12.19 84 LEU B N 1
ATOM 2558 C CA . LEU B 1 84 ? 56.818 58.692 -5.506 1.00 11.12 84 LEU B CA 1
ATOM 2559 C C . LEU B 1 84 ? 55.909 59.866 -5.054 1.00 10.77 84 LEU B C 1
ATOM 2560 O O . LEU B 1 84 ? 54.870 60.063 -5.637 1.00 10.94 84 LEU B O 1
ATOM 2565 N N . PHE B 1 85 ? 56.309 60.625 -4.030 1.00 11.12 85 PHE B N 1
ATOM 2566 C CA . PHE B 1 85 ? 55.582 61.826 -3.544 1.00 11.12 85 PHE B CA 1
ATOM 2567 C C . PHE B 1 85 ? 55.856 63.049 -4.418 1.00 12.14 85 PHE B C 1
ATOM 2568 O O . PHE B 1 85 ? 55.243 64.077 -4.253 1.00 14.14 85 PHE B O 1
ATOM 2576 N N . TYR B 1 86 ? 56.814 62.936 -5.323 1.00 12.05 86 TYR B N 1
ATOM 2577 C CA . TYR B 1 86 ? 57.078 63.973 -6.344 1.00 13.27 86 TYR B CA 1
ATOM 2578 C C . TYR B 1 86 ? 56.494 63.535 -7.694 1.00 13.64 86 TYR B C 1
ATOM 2579 O O . TYR B 1 86 ? 56.800 62.425 -8.183 1.00 11.77 86 TYR B O 1
ATOM 2588 N N . ILE B 1 87 ? 55.669 64.376 -8.290 1.00 14.52 87 ILE B N 1
ATOM 2589 C CA . ILE B 1 87 ? 55.020 64.030 -9.566 1.00 16.18 87 ILE B CA 1
ATOM 2590 C C . ILE B 1 87 ? 56.064 63.816 -10.701 1.00 15.69 87 ILE B C 1
ATOM 2591 O O . ILE B 1 87 ? 55.826 63.069 -11.641 1.00 15.08 87 ILE B O 1
ATOM 2596 N N . GLU B 1 88 ? 57.212 64.481 -10.558 1.00 16.00 88 GLU B N 1
ATOM 2597 C CA . GLU B 1 88 ? 58.310 64.419 -11.511 1.00 15.72 88 GLU B CA 1
ATOM 2598 C C . GLU B 1 88 ? 58.750 62.963 -11.673 1.00 15.66 88 GLU B C 1
ATOM 2599 O O . GLU B 1 88 ? 59.165 62.568 -12.739 1.00 15.95 88 GLU B O 1
ATOM 2601 N N . THR B 1 89 ? 58.664 62.174 -10.607 1.00 14.86 89 THR B N 1
ATOM 2602 C CA . THR B 1 89 ? 59.091 60.770 -10.694 1.00 15.32 89 THR B CA 1
ATOM 2603 C C . THR B 1 89 ? 58.257 59.996 -11.698 1.00 13.40 89 THR B C 1
ATOM 2604 O O . THR B 1 89 ? 58.792 59.309 -12.554 1.00 12.24 89 THR B O 1
ATOM 2608 N N . LEU B 1 90 ? 56.943 60.199 -11.600 1.00 14.43 90 LEU B N 1
ATOM 2609 C CA . LEU B 1 90 ? 55.985 59.535 -12.478 1.00 15.25 90 LEU B CA 1
ATOM 2610 C C . LEU B 1 90 ? 56.087 60.160 -13.904 1.00 14.59 90 LEU B C 1
ATOM 2611 O O . LEU B 1 90 ? 55.893 59.500 -14.901 1.00 14.88 90 LEU B O 1
ATOM 2616 N N . HIS B 1 91 ? 56.417 61.429 -13.974 1.00 14.93 91 HIS B N 1
ATOM 2617 C CA . HIS B 1 91 ? 56.569 62.063 -15.263 1.00 15.80 91 HIS B CA 1
ATOM 2618 C C . HIS B 1 91 ? 57.733 61.445 -16.025 1.00 15.18 91 HIS B C 1
ATOM 2619 O O . HIS B 1 91 ? 57.630 61.241 -17.242 1.00 13.35 91 HIS B O 1
ATOM 2626 N N . TRP B 1 92 ? 58.862 61.194 -15.357 1.00 15.03 92 TRP B N 1
ATOM 2627 C CA . TRP B 1 92 ? 59.945 60.563 -16.132 1.00 15.52 92 TRP B CA 1
ATOM 2628 C C . TRP B 1 92 ? 59.732 59.077 -16.331 1.00 14.67 92 TRP B C 1
ATOM 2629 O O . TRP B 1 92 ? 60.271 58.502 -17.271 1.00 15.52 92 TRP B O 1
ATOM 2640 N N . LEU B 1 93 ? 58.936 58.436 -15.504 1.00 14.28 93 LEU B N 1
ATOM 2641 C CA . LEU B 1 93 ? 58.624 57.022 -15.821 1.00 13.61 93 LEU B CA 1
ATOM 2642 C C . LEU B 1 93 ? 57.745 56.982 -17.042 1.00 14.43 93 LEU B C 1
ATOM 2643 O O . LEU B 1 93 ? 57.819 56.045 -17.837 1.00 14.07 93 LEU B O 1
ATOM 2648 N N . ASP B 1 94 ? 56.929 58.031 -17.190 1.00 14.97 94 ASP B N 1
ATOM 2649 C CA . ASP B 1 94 ? 56.029 58.122 -18.289 1.00 16.30 94 ASP B CA 1
ATOM 2650 C C . ASP B 1 94 ? 56.807 58.360 -19.569 1.00 17.55 94 ASP B C 1
ATOM 2651 O O . ASP B 1 94 ? 56.512 57.806 -20.603 1.00 16.22 94 ASP B O 1
ATOM 2656 N N . LYS B 1 95 ? 57.831 59.181 -19.490 1.00 19.45 95 LYS B N 1
ATOM 2657 C CA . LYS B 1 95 ? 58.638 59.473 -20.661 1.00 21.41 95 LYS B CA 1
ATOM 2658 C C . LYS B 1 95 ? 59.535 58.324 -21.139 1.00 20.93 95 LYS B C 1
ATOM 2659 O O . LYS B 1 95 ? 59.814 58.228 -22.334 1.00 22.27 95 LYS B O 1
ATOM 2665 N N . LEU B 1 96 ? 59.890 57.413 -20.256 1.00 20.41 96 LEU B N 1
ATOM 2666 C CA . LEU B 1 96 ? 60.637 56.209 -20.625 1.00 20.25 96 LEU B CA 1
ATOM 2667 C C . LEU B 1 96 ? 59.760 54.971 -20.924 1.00 18.81 96 LEU B C 1
ATOM 2668 O O . LEU B 1 96 ? 60.280 53.851 -21.121 1.00 19.50 96 LEU B O 1
ATOM 2673 N N . LYS B 1 97 ? 58.449 55.190 -21.008 1.00 18.10 97 LYS B N 1
ATOM 2674 C CA . LYS B 1 97 ? 57.455 54.115 -21.001 1.00 17.35 97 LYS B CA 1
ATOM 2675 C C . LYS B 1 97 ? 57.483 53.223 -22.258 1.00 17.41 97 LYS B C 1
ATOM 2676 O O . LYS B 1 97 ? 57.036 52.067 -22.208 1.00 16.81 97 LYS B O 1
ATOM 2682 N N . SER B 1 98 ? 58.040 53.720 -23.368 1.00 15.85 98 SER B N 1
ATOM 2683 C CA . SER B 1 98 ? 58.285 52.861 -24.541 1.00 15.87 98 SER B CA 1
ATOM 2684 C C . SER B 1 98 ? 59.276 51.772 -24.240 1.00 13.83 98 SER B C 1
ATOM 2685 O O . SER B 1 98 ? 59.321 50.772 -24.951 1.00 12.68 98 SER B O 1
ATOM 2688 N N . GLU B 1 99 ? 60.051 51.931 -23.165 1.00 13.19 99 GLU B N 1
ATOM 2689 C CA . GLU B 1 99 ? 60.988 50.890 -22.776 1.00 12.28 99 GLU B CA 1
ATOM 2690 C C . GLU B 1 99 ? 60.588 50.084 -21.577 1.00 12.71 99 GLU B C 1
ATOM 2691 O O . GLU B 1 99 ? 61.365 49.260 -21.148 1.00 12.43 99 GLU B O 1
ATOM 2697 N N . SER B 1 100 ? 59.394 50.291 -21.023 1.00 12.38 100 SER B N 1
ATOM 2698 C CA . SER B 1 100 ? 58.998 49.613 -19.780 1.00 11.72 100 SER B CA 1
ATOM 2699 C C . SER B 1 100 ? 58.931 48.092 -19.836 1.00 12.60 100 SER B C 1
ATOM 2700 O O . SER B 1 100 ? 59.055 47.398 -18.783 1.00 9.84 100 SER B O 1
ATOM 2703 N N . HIS B 1 101 ? 58.731 47.556 -21.052 1.00 12.91 101 HIS B N 1
ATOM 2704 C CA . HIS B 1 101 ? 58.716 46.090 -21.283 1.00 13.69 101 HIS B CA 1
ATOM 2705 C C . HIS B 1 101 ? 60.059 45.443 -21.018 1.00 13.64 101 HIS B C 1
ATOM 2706 O O . HIS B 1 101 ? 60.166 44.229 -20.921 1.00 13.24 101 HIS B O 1
ATOM 2713 N N . ARG B 1 102 ? 61.093 46.254 -20.880 1.00 13.32 102 ARG B N 1
ATOM 2714 C CA . ARG B 1 102 ? 62.391 45.741 -20.494 1.00 12.74 102 ARG B CA 1
ATOM 2715 C C . ARG B 1 102 ? 62.989 46.435 -19.250 1.00 11.20 102 ARG B C 1
ATOM 2716 O O . ARG B 1 102 ? 64.184 46.349 -18.998 1.00 12.36 102 ARG B O 1
ATOM 2724 N N . ILE B 1 103 ? 62.138 47.061 -18.448 1.00 10.15 103 ILE B N 1
ATOM 2725 C CA . ILE B 1 103 ? 62.620 47.710 -17.232 1.00 9.70 103 ILE B CA 1
ATOM 2726 C C . ILE B 1 103 ? 61.888 47.133 -16.045 1.00 9.57 103 ILE B C 1
ATOM 2727 O O . ILE B 1 103 ? 60.673 46.971 -16.060 1.00 7.85 103 ILE B O 1
ATOM 2732 N N . THR B 1 104 ? 62.659 46.848 -15.016 1.00 9.71 104 THR B N 1
ATOM 2733 C CA . THR B 1 104 ? 62.139 46.497 -13.746 1.00 10.11 104 THR B CA 1
ATOM 2734 C C . THR B 1 104 ? 62.355 47.643 -12.776 1.00 10.51 104 THR B C 1
ATOM 2735 O O . THR B 1 104 ? 63.488 48.116 -12.627 1.00 10.17 104 THR B O 1
ATOM 2739 N N . VAL B 1 105 ? 61.279 48.091 -12.115 1.00 9.63 105 VAL B N 1
ATOM 2740 C CA . VAL B 1 105 ? 61.363 49.048 -11.014 1.00 9.78 105 VAL B CA 1
ATOM 2741 C C . VAL B 1 105 ? 61.449 48.260 -9.704 1.00 10.20 105 VAL B C 1
ATOM 2742 O O . VAL B 1 105 ? 60.526 47.576 -9.371 1.00 11.09 105 VAL B O 1
ATOM 2746 N N . GLU B 1 106 ? 62.603 48.293 -9.045 1.00 10.54 106 GLU B N 1
ATOM 2747 C CA . GLU B 1 106 ? 62.821 47.724 -7.755 1.00 11.04 106 GLU B CA 1
ATOM 2748 C C . GLU B 1 106 ? 62.477 48.774 -6.719 1.00 12.33 106 GLU B C 1
ATOM 2749 O O . GLU B 1 106 ? 63.139 49.846 -6.637 1.00 9.94 106 GLU B O 1
ATOM 2763 N N . THR B 1 108 ? 62.638 50.199 -3.289 1.00 9.31 108 THR B N 1
ATOM 2764 C CA . THR B 1 108 ? 63.634 49.980 -2.248 1.00 11.10 108 THR B CA 1
ATOM 2765 C C . THR B 1 108 ? 62.982 49.949 -0.844 1.00 10.94 108 THR B C 1
ATOM 2766 O O . THR B 1 108 ? 61.807 50.306 -0.662 1.00 9.83 108 THR B O 1
ATOM 2770 N N . GLU B 1 109 ? 63.773 49.487 0.119 1.00 11.22 109 GLU B N 1
ATOM 2771 C CA . GLU B 1 109 ? 63.364 49.357 1.482 1.00 12.04 109 GLU B CA 1
ATOM 2772 C C . GLU B 1 109 ? 63.598 50.683 2.291 1.00 11.34 109 GLU B C 1
ATOM 2773 O O . GLU B 1 109 ? 63.333 50.747 3.471 1.00 10.36 109 GLU B O 1
ATOM 2779 N N . ASP B 1 110 ? 64.177 51.683 1.644 1.00 13.15 110 ASP B N 1
ATOM 2780 C CA . ASP B 1 110 ? 64.544 52.952 2.266 1.00 14.24 110 ASP B CA 1
ATOM 2781 C C . ASP B 1 110 ? 63.365 53.630 3.008 1.00 13.52 110 ASP B C 1
ATOM 2782 O O . ASP B 1 110 ? 62.219 53.681 2.521 1.00 12.95 110 ASP B O 1
ATOM 2787 N N . ILE B 1 111 ? 63.737 54.238 4.126 1.00 16.37 111 ILE B N 1
ATOM 2788 C CA . ILE B 1 111 ? 62.877 55.124 4.887 1.00 17.98 111 ILE B CA 1
ATOM 2789 C C . ILE B 1 111 ? 63.401 56.574 4.861 1.00 18.80 111 ILE B C 1
ATOM 2790 O O . ILE B 1 111 ? 64.066 57.055 5.760 1.00 25.82 111 ILE B O 1
ATOM 2795 N N . PHE B 1 112 ? 63.120 57.294 3.828 1.00 17.26 112 PHE B N 1
ATOM 2796 C CA . PHE B 1 112 ? 63.628 58.629 3.738 1.00 14.90 112 PHE B CA 1
ATOM 2797 C C . PHE B 1 112 ? 62.579 59.601 4.242 1.00 13.59 112 PHE B C 1
ATOM 2798 O O . PHE B 1 112 ? 61.434 59.258 4.377 1.00 11.74 112 PHE B O 1
ATOM 2806 N N . ASP B 1 113 ? 62.976 60.839 4.502 1.00 13.16 113 ASP B N 1
ATOM 2807 C CA . ASP B 1 113 ? 61.990 61.881 4.902 1.00 13.97 113 ASP B CA 1
ATOM 2808 C C . ASP B 1 113 ? 61.116 62.218 3.716 1.00 13.81 113 ASP B C 1
ATOM 2809 O O . ASP B 1 113 ? 61.621 62.322 2.582 1.00 13.63 113 ASP B O 1
ATOM 2814 N N . VAL B 1 114 ? 59.800 62.243 3.968 1.00 13.06 114 VAL B N 1
ATOM 2815 C CA . VAL B 1 114 ? 58.831 62.507 2.951 1.00 13.89 114 VAL B CA 1
ATOM 2816 C C . VAL B 1 114 ? 58.957 63.992 2.598 1.00 13.65 114 VAL B C 1
ATOM 2817 O O . VAL B 1 114 ? 59.033 64.805 3.505 1.00 13.01 114 VAL B O 1
ATOM 2821 N N . PRO B 1 115 ? 58.951 64.318 1.288 1.00 15.17 115 PRO B N 1
ATOM 2822 C CA . PRO B 1 115 ? 58.906 65.705 0.814 1.00 14.94 115 PRO B CA 1
ATOM 2823 C C . PRO B 1 115 ? 57.860 66.484 1.564 1.00 15.01 115 PRO B C 1
ATOM 2824 O O . PRO B 1 115 ? 56.773 65.957 1.871 1.00 13.90 115 PRO B O 1
ATOM 2828 N N . GLY B 1 116 ? 58.153 67.737 1.828 1.00 14.58 116 GLY B N 1
ATOM 2829 C CA . GLY B 1 116 ? 57.329 68.510 2.760 1.00 15.62 116 GLY B CA 1
ATOM 2830 C C . GLY B 1 116 ? 55.898 68.829 2.365 1.00 15.35 116 GLY B C 1
ATOM 2831 O O . GLY B 1 116 ? 55.024 68.991 3.214 1.00 15.30 116 GLY B O 1
ATOM 2832 N N . HIS B 1 117 ? 55.655 68.894 1.077 1.00 14.00 117 HIS B N 1
ATOM 2833 C CA . HIS B 1 117 ? 54.308 69.141 0.573 1.00 15.63 117 HIS B CA 1
ATOM 2834 C C . HIS B 1 117 ? 53.384 67.897 0.721 1.00 14.93 117 HIS B C 1
ATOM 2835 O O . HIS B 1 117 ? 52.208 67.957 0.452 1.00 13.66 117 HIS B O 1
ATOM 2842 N N . LYS B 1 118 ? 53.913 66.778 1.164 1.00 14.92 118 LYS B N 1
ATOM 2843 C CA . LYS B 1 118 ? 53.082 65.594 1.449 1.00 16.19 118 LYS B CA 1
ATOM 2844 C C . LYS B 1 118 ? 53.133 65.178 2.897 1.00 16.61 118 LYS B C 1
ATOM 2845 O O . LYS B 1 118 ? 52.496 64.180 3.277 1.00 16.02 118 LYS B O 1
ATOM 2851 N N . ARG B 1 119 ? 53.826 65.958 3.746 1.00 16.37 119 ARG B N 1
ATOM 2852 C CA . ARG B 1 119 ? 53.891 65.601 5.171 1.00 16.92 119 ARG B CA 1
ATOM 2853 C C . ARG B 1 119 ? 52.564 65.763 5.956 1.00 16.73 119 ARG B C 1
ATOM 2854 O O . ARG B 1 119 ? 52.366 65.054 6.902 1.00 14.90 119 ARG B O 1
ATOM 2862 N N . HIS B 1 120 ? 51.642 66.623 5.487 1.00 16.01 120 HIS B N 1
ATOM 2863 C CA . HIS B 1 120 ? 50.297 66.770 6.068 1.00 16.30 120 HIS B CA 1
ATOM 2864 C C . HIS B 1 120 ? 49.429 65.470 5.973 1.00 16.41 120 HIS B C 1
ATOM 2865 O O . HIS B 1 120 ? 48.489 65.323 6.733 1.00 16.31 120 HIS B O 1
ATOM 2872 N N . LEU B 1 121 ? 49.753 64.545 5.063 1.00 15.04 121 LEU B N 1
ATOM 2873 C CA . LEU B 1 121 ? 49.026 63.253 4.990 1.00 16.13 121 LEU B CA 1
ATOM 2874 C C . LEU B 1 121 ? 49.351 62.409 6.225 1.00 14.77 121 LEU B C 1
ATOM 2875 O O . LEU B 1 121 ? 50.512 62.372 6.641 1.00 15.18 121 LEU B O 1
ATOM 2880 N N . ASN B 1 122 ? 48.345 61.771 6.811 1.00 14.73 122 ASN B N 1
ATOM 2881 C CA . ASN B 1 122 ? 48.594 60.750 7.828 1.00 15.00 122 ASN B CA 1
ATOM 2882 C C . ASN B 1 122 ? 49.211 59.486 7.242 1.00 15.00 122 ASN B C 1
ATOM 2883 O O . ASN B 1 122 ? 49.326 59.368 6.053 1.00 14.12 122 ASN B O 1
ATOM 2888 N N . ALA B 1 123 ? 49.634 58.565 8.120 1.00 15.21 123 ALA B N 1
ATOM 2889 C CA . ALA B 1 123 ? 50.384 57.381 7.742 1.00 15.46 123 ALA B CA 1
ATOM 2890 C C . ALA B 1 123 ? 49.574 56.513 6.832 1.00 14.96 123 ALA B C 1
ATOM 2891 O O . ALA B 1 123 ? 50.123 55.980 5.895 1.00 15.47 123 ALA B O 1
ATOM 2893 N N . ASN B 1 124 ? 48.275 56.384 7.072 1.00 15.73 124 ASN B N 1
ATOM 2894 C CA . ASN B 1 124 ? 47.407 55.572 6.190 1.00 15.63 124 ASN B CA 1
ATOM 2895 C C . ASN B 1 124 ? 47.253 56.275 4.796 1.00 15.41 124 ASN B C 1
ATOM 2896 O O . ASN B 1 124 ? 47.293 55.627 3.744 1.00 15.55 124 ASN B O 1
ATOM 2901 N N . ASP B 1 125 ? 47.120 57.586 4.782 1.00 13.75 125 ASP B N 1
ATOM 2902 C CA . ASP B 1 125 ? 46.914 58.268 3.511 1.00 14.01 125 ASP B CA 1
ATOM 2903 C C . ASP B 1 125 ? 48.212 58.281 2.717 1.00 13.55 125 ASP B C 1
ATOM 2904 O O . ASP B 1 125 ? 48.190 58.146 1.506 1.00 12.74 125 ASP B O 1
ATOM 2909 N N . LYS B 1 126 ? 49.340 58.413 3.395 1.00 12.48 126 LYS B N 1
ATOM 2910 C CA . LYS B 1 126 ? 50.611 58.231 2.735 1.00 13.85 126 LYS B CA 1
ATOM 2911 C C . LYS B 1 126 ? 50.743 56.844 2.105 1.00 13.92 126 LYS B C 1
ATOM 2912 O O . LYS B 1 126 ? 51.288 56.706 1.016 1.00 13.80 126 LYS B O 1
ATOM 2918 N N . ASN B 1 127 ? 50.395 55.791 2.826 1.00 13.47 127 ASN B N 1
ATOM 2919 C CA . ASN B 1 127 ? 50.529 54.474 2.207 1.00 14.18 127 ASN B CA 1
ATOM 2920 C C . ASN B 1 127 ? 49.598 54.351 0.981 1.00 12.91 127 ASN B C 1
ATOM 2921 O O . ASN B 1 127 ? 50.024 53.807 -0.051 1.00 11.85 127 ASN B O 1
ATOM 2926 N N . ALA B 1 128 ? 48.377 54.880 1.078 1.00 12.93 128 ALA B N 1
ATOM 2927 C CA . ALA B 1 128 ? 47.422 54.856 -0.067 1.00 12.65 128 ALA B CA 1
ATOM 2928 C C . ALA B 1 128 ? 47.993 55.593 -1.285 1.00 13.15 128 ALA B C 1
ATOM 2929 O O . ALA B 1 128 ? 47.900 55.136 -2.385 1.00 11.97 128 ALA B O 1
ATOM 2931 N N . PHE B 1 129 ? 48.580 56.766 -1.054 1.00 14.50 129 PHE B N 1
ATOM 2932 C CA . PHE B 1 129 ? 49.168 57.586 -2.145 1.00 13.20 129 PHE B CA 1
ATOM 2933 C C . PHE B 1 129 ? 50.284 56.799 -2.876 1.00 12.73 129 PHE B C 1
ATOM 2934 O O . PHE B 1 129 ? 50.316 56.713 -4.076 1.00 12.34 129 PHE B O 1
ATOM 2942 N N A ILE B 1 130 ? 51.189 56.219 -2.113 0.50 12.05 130 ILE B N 1
ATOM 2943 N N B ILE B 1 130 ? 51.202 56.214 -2.120 0.50 12.15 130 ILE B N 1
ATOM 2944 C CA A ILE B 1 130 ? 52.215 55.370 -2.675 0.50 12.06 130 ILE B CA 1
ATOM 2945 C CA B ILE B 1 130 ? 52.249 55.389 -2.710 0.50 12.25 130 ILE B CA 1
ATOM 2946 C C A ILE B 1 130 ? 51.663 54.149 -3.446 0.50 12.34 130 ILE B C 1
ATOM 2947 C C B ILE B 1 130 ? 51.716 54.103 -3.416 0.50 12.41 130 ILE B C 1
ATOM 2948 O O A ILE B 1 130 ? 52.114 53.839 -4.515 0.50 11.71 130 ILE B O 1
ATOM 2949 O O B ILE B 1 130 ? 52.264 53.680 -4.400 0.50 11.60 130 ILE B O 1
ATOM 2958 N N . LEU B 1 131 ? 50.678 53.474 -2.886 1.00 12.57 131 LEU B N 1
ATOM 2959 C CA . LEU B 1 131 ? 50.133 52.277 -3.527 1.00 13.26 131 LEU B CA 1
ATOM 2960 C C . LEU B 1 131 ? 49.543 52.685 -4.870 1.00 13.21 131 LEU B C 1
ATOM 2961 O O . LEU B 1 131 ? 49.740 51.968 -5.895 1.00 12.35 131 LEU B O 1
ATOM 2966 N N . ASN B 1 132 ? 48.895 53.860 -4.884 1.00 11.43 132 ASN B N 1
ATOM 2967 C CA . ASN B 1 132 ? 48.322 54.386 -6.112 1.00 11.42 132 ASN B CA 1
ATOM 2968 C C . ASN B 1 132 ? 49.368 54.581 -7.197 1.00 10.95 132 ASN B C 1
ATOM 2969 O O . ASN B 1 132 ? 49.135 54.242 -8.395 1.00 9.22 132 ASN B O 1
ATOM 2974 N N . LYS B 1 133 ? 50.524 55.127 -6.791 1.00 10.86 133 LYS B N 1
ATOM 2975 C CA . LYS B 1 133 ? 51.584 55.450 -7.728 1.00 10.91 133 LYS B CA 1
ATOM 2976 C C . LYS B 1 133 ? 52.210 54.151 -8.215 1.00 11.53 133 LYS B C 1
ATOM 2977 O O . LYS B 1 133 ? 52.568 54.052 -9.366 1.00 12.92 133 LYS B O 1
ATOM 2983 N N . ILE B 1 134 ? 52.275 53.143 -7.357 1.00 10.12 134 ILE B N 1
ATOM 2984 C CA . ILE B 1 134 ? 52.730 51.829 -7.778 1.00 10.50 134 ILE B CA 1
ATOM 2985 C C . ILE B 1 134 ? 51.779 51.260 -8.799 1.00 9.70 134 ILE B C 1
ATOM 2986 O O . ILE B 1 134 ? 52.238 50.705 -9.798 1.00 10.06 134 ILE B O 1
ATOM 2991 N N . LYS B 1 135 ? 50.473 51.392 -8.552 1.00 9.85 135 LYS B N 1
ATOM 2992 C CA . LYS B 1 135 ? 49.431 51.089 -9.577 1.00 10.05 135 LYS B CA 1
ATOM 2993 C C . LYS B 1 135 ? 49.722 51.738 -10.924 1.00 10.24 135 LYS B C 1
ATOM 2994 O O . LYS B 1 135 ? 49.747 51.055 -11.957 1.00 9.19 135 LYS B O 1
ATOM 3000 N N . VAL B 1 136 ? 49.996 53.044 -10.889 1.00 10.87 136 VAL B N 1
ATOM 3001 C CA . VAL B 1 136 ? 50.327 53.787 -12.095 1.00 11.41 136 VAL B CA 1
ATOM 3002 C C . VAL B 1 136 ? 51.513 53.168 -12.823 1.00 10.47 136 VAL B C 1
ATOM 3003 O O . VAL B 1 136 ? 51.461 52.988 -14.024 1.00 12.66 136 VAL B O 1
ATOM 3007 N N . ILE B 1 137 ? 52.566 52.821 -12.093 1.00 9.19 137 ILE B N 1
ATOM 3008 C CA . ILE B 1 137 ? 53.786 52.293 -12.699 1.00 9.64 137 ILE B CA 1
ATOM 3009 C C . ILE B 1 137 ? 53.537 50.907 -13.326 1.00 9.58 137 ILE B C 1
ATOM 3010 O O . ILE B 1 137 ? 54.037 50.563 -14.409 1.00 10.60 137 ILE B O 1
ATOM 3015 N N . HIS B 1 138 ? 52.810 50.096 -12.601 1.00 8.53 138 HIS B N 1
ATOM 3016 C CA . HIS B 1 138 ? 52.349 48.838 -13.127 1.00 8.82 138 HIS B CA 1
ATOM 3017 C C . HIS B 1 138 ? 51.529 49.066 -14.443 1.00 7.54 138 HIS B C 1
ATOM 3018 O O . HIS B 1 138 ? 51.724 48.369 -15.451 1.00 7.91 138 HIS B O 1
ATOM 3025 N N . GLY B 1 139 ? 50.659 50.083 -14.430 1.00 7.47 139 GLY B N 1
ATOM 3026 C CA . GLY B 1 139 ? 49.809 50.372 -15.585 1.00 8.11 139 GLY B CA 1
ATOM 3027 C C . GLY B 1 139 ? 50.596 50.772 -16.826 1.00 7.70 139 GLY B C 1
ATOM 3028 O O . GLY B 1 139 ? 50.167 50.558 -17.956 1.00 8.81 139 GLY B O 1
ATOM 3029 N N . LEU B 1 140 ? 51.767 51.347 -16.608 1.00 8.43 140 LEU B N 1
ATOM 3030 C CA . LEU B 1 140 ? 52.668 51.744 -17.674 1.00 8.17 140 LEU B CA 1
ATOM 3031 C C . LEU B 1 140 ? 53.448 50.542 -18.165 1.00 9.56 140 LEU B C 1
ATOM 3032 O O . LEU B 1 140 ? 54.205 50.636 -19.146 1.00 10.25 140 LEU B O 1
ATOM 3037 N N . GLY B 1 141 ? 53.261 49.394 -17.531 1.00 9.93 141 GLY B N 1
ATOM 3038 C CA . GLY B 1 141 ? 53.874 48.175 -18.028 1.00 10.45 141 GLY B CA 1
ATOM 3039 C C . GLY B 1 141 ? 55.279 47.883 -17.539 1.00 10.13 141 GLY B C 1
ATOM 3040 O O . GLY B 1 141 ? 55.983 47.049 -18.143 1.00 10.17 141 GLY B O 1
ATOM 3041 N N . TYR B 1 142 ? 55.756 48.602 -16.520 1.00 10.69 142 TYR B N 1
ATOM 3042 C CA . TYR B 1 142 ? 57.007 48.206 -15.825 1.00 10.98 142 TYR B CA 1
ATOM 3043 C C . TYR B 1 142 ? 56.849 46.896 -15.043 1.00 11.88 142 TYR B C 1
ATOM 3044 O O . TYR B 1 142 ? 55.769 46.630 -14.455 1.00 10.87 142 TYR B O 1
ATOM 3053 N N . HIS B 1 143 ? 57.916 46.100 -14.972 1.00 12.15 143 HIS B N 1
ATOM 3054 C CA . HIS B 1 143 ? 57.948 45.036 -13.936 1.00 13.08 143 HIS B CA 1
ATOM 3055 C C . HIS B 1 143 ? 58.296 45.735 -12.650 1.00 12.10 143 HIS B C 1
ATOM 3056 O O . HIS B 1 143 ? 59.139 46.647 -12.633 1.00 12.86 143 HIS B O 1
ATOM 3063 N N A ILE B 1 144 ? 57.617 45.324 -11.589 0.50 11.74 144 ILE B N 1
ATOM 3064 N N B ILE B 1 144 ? 57.627 45.357 -11.569 0.50 11.10 144 ILE B N 1
ATOM 3065 C CA A ILE B 1 144 ? 57.871 45.847 -10.276 0.50 11.57 144 ILE B CA 1
ATOM 3066 C CA B ILE B 1 144 ? 57.914 45.950 -10.278 0.50 10.41 144 ILE B CA 1
ATOM 3067 C C A ILE B 1 144 ? 58.417 44.718 -9.451 0.50 11.31 144 ILE B C 1
ATOM 3068 C C B ILE B 1 144 ? 58.312 44.848 -9.328 0.50 10.51 144 ILE B C 1
ATOM 3069 O O A ILE B 1 144 ? 57.899 43.588 -9.477 0.50 11.27 144 ILE B O 1
ATOM 3070 O O B ILE B 1 144 ? 57.575 43.872 -9.138 0.50 9.90 144 ILE B O 1
ATOM 3079 N N . ALA B 1 145 ? 59.489 45.013 -8.755 1.00 10.39 145 ALA B N 1
ATOM 3080 C CA . ALA B 1 145 ? 60.045 44.090 -7.811 1.00 10.74 145 ALA B CA 1
ATOM 3081 C C . ALA B 1 145 ? 60.144 44.753 -6.433 1.00 11.88 145 ALA B C 1
ATOM 3082 O O . ALA B 1 145 ? 60.367 45.935 -6.278 1.00 12.92 145 ALA B O 1
ATOM 3084 N N . ILE B 1 146 ? 59.961 43.984 -5.406 1.00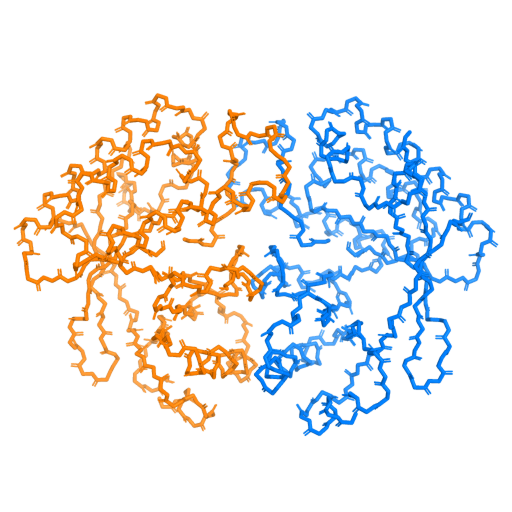 12.58 146 ILE B N 1
ATOM 3085 C CA . ILE B 1 146 ? 60.296 44.447 -4.079 1.00 15.21 146 ILE B CA 1
ATOM 3086 C C . ILE B 1 146 ? 61.730 44.083 -3.772 1.00 14.06 146 ILE B C 1
ATOM 3087 O O . ILE B 1 146 ? 62.111 42.881 -3.770 1.00 17.19 146 ILE B O 1
ATOM 3092 N N . ASP B 1 147 ? 62.527 45.080 -3.488 1.00 13.42 147 ASP B N 1
ATOM 3093 C CA . ASP B 1 147 ? 63.966 44.804 -3.207 1.00 14.04 147 ASP B CA 1
ATOM 3094 C C . ASP B 1 147 ? 64.193 44.586 -1.741 1.00 13.47 147 ASP B C 1
ATOM 3095 O O . ASP B 1 147 ? 63.474 45.094 -0.903 1.00 13.38 147 ASP B O 1
ATOM 3100 N N . ASP B 1 148 ? 65.234 43.842 -1.430 1.00 13.88 148 ASP B N 1
ATOM 3101 C CA . ASP B 1 148 ? 65.675 43.595 -0.069 1.00 13.71 148 ASP B CA 1
ATOM 3102 C C . ASP B 1 148 ? 64.522 43.306 0.899 1.00 13.65 148 ASP B C 1
ATOM 3103 O O . ASP B 1 148 ? 64.364 44.036 1.898 1.00 13.75 148 ASP B O 1
ATOM 3108 N N . VAL B 1 149 ? 63.718 42.276 0.639 1.00 12.98 149 VAL B N 1
ATOM 3109 C CA . VAL B 1 149 ? 62.570 41.985 1.527 1.00 12.99 149 VAL B CA 1
ATOM 3110 C C . VAL B 1 149 ? 63.110 41.575 2.874 1.00 11.64 149 VAL B C 1
ATOM 3111 O O . VAL B 1 149 ? 64.260 41.104 2.975 1.00 10.16 149 VAL B O 1
ATOM 3115 N N . SER B 1 150 ? 62.307 41.872 3.910 1.00 11.74 150 SER B N 1
ATOM 3116 C CA . SER B 1 150 ? 62.649 41.762 5.358 1.00 11.51 150 SER B CA 1
ATOM 3117 C C . SER B 1 150 ? 63.741 42.726 5.775 1.00 11.23 150 SER B C 1
ATOM 3118 O O . SER B 1 150 ? 64.303 42.581 6.804 1.00 10.19 150 SER B O 1
ATOM 3121 N N . CYS B 1 151 ? 63.964 43.749 4.950 1.00 10.04 151 CYS B N 1
ATOM 3122 C CA . CYS B 1 151 ? 64.818 44.882 5.276 1.00 10.37 151 CYS B CA 1
ATOM 3123 C C . CYS B 1 151 ? 64.015 46.144 5.237 1.00 10.34 151 CYS B C 1
ATOM 3124 O O . CYS B 1 151 ? 62.954 46.200 4.576 1.00 10.39 151 CYS B O 1
ATOM 3127 N N . GLY B 1 152 ? 64.515 47.160 5.942 1.00 10.67 152 GLY B N 1
ATOM 3128 C CA . GLY B 1 152 ? 63.958 48.506 5.902 1.00 11.04 152 GLY B CA 1
ATOM 3129 C C . GLY B 1 152 ? 62.458 48.478 6.132 1.00 11.08 152 GLY B C 1
ATOM 3130 O O . GLY B 1 152 ? 61.978 47.776 7.010 1.00 11.44 152 GLY B O 1
ATOM 3131 N N . LEU B 1 153 ? 61.701 49.197 5.305 1.00 10.68 153 LEU B N 1
ATOM 3132 C CA . LEU B 1 153 ? 60.243 49.072 5.338 1.00 10.47 153 LEU B CA 1
ATOM 3133 C C . LEU B 1 153 ? 59.588 48.031 4.449 1.00 9.37 153 LEU B C 1
ATOM 3134 O O . LEU B 1 153 ? 58.333 47.914 4.415 1.00 9.90 153 LEU B O 1
ATOM 3139 N N . ASN B 1 154 ? 60.384 47.218 3.803 1.00 9.12 154 ASN B N 1
ATOM 3140 C CA . ASN B 1 154 ? 59.906 46.114 2.994 1.00 10.46 154 ASN B CA 1
ATOM 3141 C C . ASN B 1 154 ? 59.598 44.845 3.750 1.00 10.61 154 ASN B C 1
ATOM 3142 O O . ASN B 1 154 ? 60.090 43.779 3.442 1.00 11.04 154 ASN B O 1
ATOM 3147 N N . SER B 1 155 ? 58.729 45.000 4.749 1.00 11.73 155 SER B N 1
ATOM 3148 C CA . SER B 1 155 ? 58.216 43.922 5.586 1.00 12.29 155 SER B CA 1
ATOM 3149 C C . SER B 1 155 ? 57.119 43.185 4.861 1.00 11.70 155 SER B C 1
ATOM 3150 O O . SER B 1 155 ? 56.626 43.644 3.834 1.00 12.04 155 SER B O 1
ATOM 3153 N N . LEU B 1 156 ? 56.774 42.004 5.366 1.00 12.24 156 LEU B N 1
ATOM 3154 C CA . LEU B 1 156 ? 55.730 41.187 4.752 1.00 11.17 156 LEU B CA 1
ATOM 3155 C C . LEU B 1 156 ? 54.441 41.982 4.584 1.00 10.27 156 LEU B C 1
ATOM 3156 O O . LEU B 1 156 ? 53.788 41.911 3.544 1.00 11.12 156 LEU B O 1
ATOM 3161 N N . GLU B 1 157 ? 54.028 42.749 5.574 1.00 11.39 157 GLU B N 1
ATOM 3162 C CA . GLU B 1 157 ? 52.832 43.630 5.405 1.00 10.22 157 GLU B CA 1
ATOM 3163 C C . GLU B 1 157 ? 52.869 44.530 4.209 1.00 11.00 157 GLU B C 1
ATOM 3164 O O . GLU B 1 157 ? 51.849 44.691 3.466 1.00 10.06 157 GLU B O 1
ATOM 3170 N N . ARG B 1 158 ? 53.994 45.176 3.995 1.00 10.91 158 ARG B N 1
ATOM 3171 C CA . ARG B 1 158 ? 54.119 46.044 2.828 1.00 11.84 158 ARG B CA 1
ATOM 3172 C C . ARG B 1 158 ? 54.061 45.240 1.509 1.00 12.16 158 ARG B C 1
ATOM 3173 O O . ARG B 1 158 ? 53.391 45.610 0.527 1.00 11.73 158 ARG B O 1
ATOM 3181 N N . VAL B 1 159 ? 54.735 44.097 1.507 1.00 12.52 159 VAL B N 1
ATOM 3182 C CA . VAL B 1 159 ? 54.763 43.271 0.325 1.00 12.51 159 VAL B CA 1
ATOM 3183 C C . VAL B 1 159 ? 53.332 42.874 0.018 1.00 12.51 159 VAL B C 1
ATOM 3184 O O . VAL B 1 159 ? 52.908 42.895 -1.142 1.00 12.47 159 VAL B O 1
ATOM 3196 N N . SER B 1 161 ? 50.645 44.608 0.709 1.00 16.56 161 SER B N 1
ATOM 3197 C CA . SER B 1 161 ? 49.900 45.701 0.113 1.00 16.47 161 SER B CA 1
ATOM 3198 C C . SER B 1 161 ? 50.242 45.928 -1.360 1.00 16.69 161 SER B C 1
ATOM 3199 O O . SER B 1 161 ? 49.423 46.409 -2.149 1.00 16.07 161 SER B O 1
ATOM 3202 N N . TYR B 1 162 ? 51.482 45.638 -1.734 1.00 15.79 162 TYR B N 1
ATOM 3203 C CA . TYR B 1 162 ? 51.935 45.919 -3.107 1.00 15.55 162 TYR B CA 1
ATOM 3204 C C . TYR B 1 162 ? 51.487 44.781 -4.014 1.00 15.53 162 TYR B C 1
ATOM 3205 O O . TYR B 1 162 ? 51.614 44.855 -5.221 1.00 15.96 162 TYR B O 1
ATOM 3214 N N . LEU B 1 163 ? 50.949 43.727 -3.442 1.00 16.17 163 LEU B N 1
ATOM 3215 C CA . LEU B 1 163 ? 50.946 42.448 -4.151 1.00 15.89 163 LEU B CA 1
ATOM 3216 C C . LEU B 1 163 ? 50.301 42.483 -5.562 1.00 15.30 163 LEU B C 1
ATOM 3217 O O . LEU B 1 163 ? 50.849 41.830 -6.499 1.00 17.30 163 LEU B O 1
ATOM 3222 N N . PRO B 1 164 ? 49.172 43.220 -5.754 1.00 14.35 164 PRO B N 1
ATOM 3223 C CA . PRO B 1 164 ? 48.594 43.194 -7.070 1.00 13.16 164 PRO B CA 1
ATOM 3224 C C . PRO B 1 164 ? 49.554 43.570 -8.210 1.00 13.26 164 PRO B C 1
ATOM 3225 O O . PRO B 1 164 ? 49.425 43.092 -9.351 1.00 13.88 164 PRO B O 1
ATOM 3229 N N . TYR B 1 165 ? 50.506 44.460 -7.913 1.00 12.09 165 TYR B N 1
ATOM 3230 C CA . TYR B 1 165 ? 51.262 45.141 -8.915 1.00 12.16 165 TYR B CA 1
ATOM 3231 C C . TYR B 1 165 ? 52.661 44.586 -9.117 1.00 12.23 165 TYR B C 1
ATOM 3232 O O . TYR B 1 165 ? 53.376 45.117 -9.943 1.00 12.81 165 TYR B O 1
ATOM 3241 N N . ILE B 1 166 ? 53.062 43.570 -8.345 1.00 13.45 166 ILE B N 1
ATOM 3242 C CA . ILE B 1 166 ? 54.461 43.105 -8.362 1.00 12.76 166 ILE B CA 1
ATOM 3243 C C . ILE B 1 166 ? 54.631 41.811 -9.104 1.00 13.36 166 ILE B C 1
ATOM 3244 O O . ILE B 1 166 ? 53.672 41.056 -9.264 1.00 13.50 166 ILE B O 1
ATOM 3249 N N . ILE B 1 167 ? 55.845 41.554 -9.598 1.00 12.14 167 ILE B N 1
ATOM 3250 C CA . ILE B 1 167 ? 56.113 40.304 -10.225 1.00 13.50 167 ILE B CA 1
ATOM 3251 C C . ILE B 1 167 ? 57.277 39.530 -9.572 1.00 12.63 167 ILE B C 1
ATOM 3252 O O . ILE B 1 167 ? 57.490 38.327 -9.857 1.00 10.57 167 ILE B O 1
ATOM 3257 N N . GLU B 1 168 ? 57.965 40.194 -8.662 1.00 12.76 168 GLU B N 1
ATOM 3258 C CA . GLU B 1 168 ? 59.238 39.705 -8.159 1.00 13.23 168 GLU B CA 1
ATOM 3259 C C . GLU B 1 168 ? 59.479 40.138 -6.726 1.00 12.55 168 GLU B C 1
ATOM 3260 O O . GLU B 1 168 ? 59.185 41.251 -6.342 1.00 12.22 168 GLU B O 1
ATOM 3266 N N A ILE B 1 169 ? 60.044 39.223 -5.946 0.50 12.13 169 ILE B N 1
ATOM 3267 N N B ILE B 1 169 ? 60.062 39.246 -5.950 0.50 11.86 169 ILE B N 1
ATOM 3268 C CA A ILE B 1 169 ? 60.447 39.431 -4.557 0.50 12.48 169 ILE B CA 1
ATOM 3269 C CA B ILE B 1 169 ? 60.540 39.608 -4.643 0.50 12.21 169 ILE B CA 1
ATOM 3270 C C A ILE B 1 169 ? 61.948 39.123 -4.533 0.50 11.92 169 ILE B C 1
ATOM 3271 C C B ILE B 1 169 ? 61.950 39.123 -4.492 0.50 11.65 169 ILE B C 1
ATOM 3272 O O A ILE B 1 169 ? 62.340 38.038 -5.029 0.50 11.26 169 ILE B O 1
ATOM 3273 O O B ILE B 1 169 ? 62.278 37.965 -4.845 0.50 11.10 169 ILE B O 1
ATOM 3282 N N . LYS B 1 170 ? 62.782 40.036 -3.987 1.00 11.87 170 LYS B N 1
ATOM 3283 C CA . LYS B 1 170 ? 64.222 39.820 -3.858 1.00 12.48 170 LYS B CA 1
ATOM 3284 C C . LYS B 1 170 ? 64.679 39.819 -2.411 1.00 12.28 170 LYS B C 1
ATOM 3285 O O . LYS B 1 170 ? 64.350 40.698 -1.678 1.00 12.83 170 LYS B O 1
ATOM 3291 N N . PHE B 1 171 ? 65.499 38.845 -2.063 1.00 13.31 171 PHE B N 1
ATOM 3292 C CA . PHE B 1 171 ? 65.982 38.613 -0.705 1.00 13.61 171 PHE B CA 1
ATOM 3293 C C . PHE B 1 171 ? 67.486 38.669 -0.825 1.00 14.85 171 PHE B C 1
ATOM 3294 O O . PHE B 1 171 ? 68.086 37.939 -1.652 1.00 13.43 171 PHE B O 1
ATOM 3302 N N . SER B 1 172 ? 68.100 39.545 -0.033 1.00 15.17 172 SER B N 1
ATOM 3303 C CA . SER B 1 172 ? 69.517 39.847 -0.173 1.00 15.20 172 SER B CA 1
ATOM 3304 C C . SER B 1 172 ? 70.307 39.364 1.023 1.00 15.50 172 SER B C 1
ATOM 3305 O O . SER B 1 172 ? 70.176 39.887 2.137 1.00 14.71 172 SER B O 1
ATOM 3308 N N . LEU B 1 173 ? 71.125 38.361 0.786 1.00 16.46 173 LEU B N 1
ATOM 3309 C CA . LEU B 1 173 ? 71.835 37.657 1.849 1.00 18.41 173 LEU B CA 1
ATOM 3310 C C . LEU B 1 173 ? 72.792 38.599 2.529 1.00 20.33 173 LEU B C 1
ATOM 3311 O O . LEU B 1 173 ? 72.922 38.555 3.721 1.00 21.48 173 LEU B O 1
ATOM 3316 N N . ILE B 1 174 ? 73.401 39.451 1.729 1.00 22.06 174 ILE B N 1
ATOM 3317 C CA . ILE B 1 174 ? 74.270 40.556 2.116 1.00 24.23 174 ILE B CA 1
ATOM 3318 C C . ILE B 1 174 ? 73.771 41.460 3.251 1.00 24.64 174 ILE B C 1
ATOM 3319 O O . ILE B 1 174 ? 74.566 42.051 3.977 1.00 25.24 174 ILE B O 1
ATOM 3324 N N . HIS B 1 175 ? 72.464 41.619 3.364 1.00 22.57 175 HIS B N 1
ATOM 3325 C CA . HIS B 1 175 ? 71.908 42.416 4.420 1.00 23.16 175 HIS B CA 1
ATOM 3326 C C . HIS B 1 175 ? 71.779 41.685 5.729 1.00 22.73 175 HIS B C 1
ATOM 3327 O O . HIS B 1 175 ? 71.288 42.273 6.702 1.00 22.32 175 HIS B O 1
ATOM 3334 N N . PHE B 1 176 ? 72.162 40.414 5.748 1.00 23.12 176 PHE B N 1
ATOM 3335 C CA . PHE B 1 176 ? 71.920 39.565 6.896 1.00 23.30 176 PHE B CA 1
ATOM 3336 C C . PHE B 1 176 ? 73.127 38.722 7.272 1.00 24.58 176 PHE B C 1
ATOM 3337 O O . PHE B 1 176 ? 72.988 37.590 7.758 1.00 24.39 176 PHE B O 1
ATOM 3345 N N . LYS B 1 177 ? 74.307 39.311 7.155 1.00 26.31 177 LYS B N 1
ATOM 3346 C CA . LYS B 1 177 ? 75.561 38.668 7.563 1.00 27.26 177 LYS B CA 1
ATOM 3347 C C . LYS B 1 177 ? 75.574 37.950 8.916 1.00 27.14 177 LYS B C 1
ATOM 3348 O O . LYS B 1 177 ? 76.134 36.857 9.046 1.00 26.84 177 LYS B O 1
ATOM 3354 N N . ASN B 1 178 ? 74.999 38.557 9.946 1.00 26.76 178 ASN B N 1
ATOM 3355 C CA . ASN B 1 178 ? 75.247 38.008 11.274 1.00 26.70 178 ASN B CA 1
ATOM 3356 C C . ASN B 1 178 ? 74.200 36.979 11.732 1.00 25.59 178 ASN B C 1
ATOM 3357 O O . ASN B 1 178 ? 74.296 36.493 12.845 1.00 24.45 178 ASN B O 1
ATOM 3362 N N . ILE B 1 179 ? 73.267 36.607 10.849 1.00 24.87 179 ILE B N 1
ATOM 3363 C CA . ILE B 1 179 ? 72.280 35.588 11.129 1.00 25.00 179 ILE B CA 1
ATOM 3364 C C . ILE B 1 179 ? 72.729 34.182 10.695 1.00 25.36 179 ILE B C 1
ATOM 3365 O O . ILE B 1 179 ? 72.893 33.944 9.494 1.00 25.55 179 ILE B O 1
ATOM 3370 N N . PRO B 1 180 ? 72.858 33.226 11.655 1.00 24.80 180 PRO B N 1
ATOM 3371 C CA . PRO B 1 180 ? 73.219 31.868 11.211 1.00 24.84 180 PRO B CA 1
ATOM 3372 C C . PRO B 1 180 ? 72.311 31.422 10.066 1.00 24.07 180 PRO B C 1
ATOM 3373 O O . PRO B 1 180 ? 71.068 31.580 10.119 1.00 21.83 180 PRO B O 1
ATOM 3377 N N . LEU B 1 181 ? 72.957 30.875 9.051 1.00 23.73 181 LEU B N 1
ATOM 3378 C CA . LEU B 1 181 ? 72.285 30.568 7.828 1.00 23.99 181 LEU B CA 1
ATOM 3379 C C . LEU B 1 181 ? 71.151 29.601 8.103 1.00 22.95 181 LEU B C 1
ATOM 3380 O O . LEU B 1 181 ? 70.109 29.721 7.476 1.00 22.43 181 LEU B O 1
ATOM 3385 N N . GLU B 1 182 ? 71.305 28.700 9.060 1.00 21.76 182 GLU B N 1
ATOM 3386 C CA . GLU B 1 182 ? 70.225 27.740 9.315 1.00 21.49 182 GLU B CA 1
ATOM 3387 C C . GLU B 1 182 ? 69.010 28.473 9.916 1.00 19.88 182 GLU B C 1
ATOM 3388 O O . GLU B 1 182 ? 67.859 27.997 9.789 1.00 18.37 182 GLU B O 1
ATOM 3394 N N . ASP B 1 183 ? 69.272 29.612 10.573 1.00 18.80 183 ASP B N 1
ATOM 3395 C CA . ASP B 1 183 ? 68.201 30.469 11.095 1.00 18.88 183 ASP B CA 1
ATOM 3396 C C . ASP B 1 183 ? 67.615 31.334 9.951 1.00 17.43 183 ASP B C 1
ATOM 3397 O O . ASP B 1 183 ? 66.380 31.451 9.777 1.00 17.01 183 ASP B O 1
ATOM 3402 N N . LEU B 1 184 ? 68.503 31.945 9.154 1.00 15.04 184 LEU B N 1
ATOM 3403 C CA . LEU B 1 184 ? 68.061 32.693 7.980 1.00 12.74 184 LEU B CA 1
ATOM 3404 C C . LEU B 1 184 ? 67.298 31.842 6.975 1.00 10.51 184 LEU B C 1
ATOM 3405 O O . LEU B 1 184 ? 66.408 32.324 6.303 1.00 8.89 184 LEU B O 1
ATOM 3410 N N A LEU B 1 185 ? 67.640 30.561 6.888 0.50 9.17 185 LEU B N 1
ATOM 3411 N N B LEU B 1 185 ? 67.652 30.570 6.917 0.50 8.81 185 LEU B N 1
ATOM 3412 C CA A LEU B 1 185 ? 67.000 29.669 5.929 0.50 9.64 185 LEU B CA 1
ATOM 3413 C CA B LEU B 1 185 ? 67.046 29.648 5.995 0.50 8.97 185 LEU B CA 1
ATOM 3414 C C A LEU B 1 185 ? 65.490 29.545 6.139 0.50 8.93 185 LEU B C 1
ATOM 3415 C C B LEU B 1 185 ? 65.521 29.548 6.151 0.50 8.58 185 LEU B C 1
ATOM 3416 O O A LEU B 1 185 ? 64.753 29.369 5.192 0.50 8.36 185 LEU B O 1
ATOM 3417 O O B LEU B 1 185 ? 64.810 29.412 5.177 0.50 7.95 185 LEU B O 1
ATOM 3426 N N . LEU B 1 186 ? 65.026 29.661 7.376 1.00 8.96 186 LEU B N 1
ATOM 3427 C CA . LEU B 1 186 ? 63.583 29.604 7.619 1.00 8.98 186 LEU B CA 1
ATOM 3428 C C . LEU B 1 186 ? 62.851 30.827 7.054 1.00 8.93 186 LEU B C 1
ATOM 3429 O O . LEU B 1 186 ? 61.755 30.685 6.537 1.00 10.50 186 LEU B O 1
ATOM 3434 N N . PHE B 1 187 ? 63.452 32.007 7.123 1.00 8.35 187 PHE B N 1
ATOM 3435 C CA . PHE B 1 187 ? 62.886 33.158 6.440 1.00 8.69 187 PHE B CA 1
ATOM 3436 C C . PHE B 1 187 ? 62.956 33.027 4.940 1.00 9.10 187 PHE B C 1
ATOM 3437 O O . PHE B 1 187 ? 61.975 33.367 4.243 1.00 9.39 187 PHE B O 1
ATOM 3445 N N . ILE B 1 188 ? 64.079 32.531 4.414 1.00 8.71 188 ILE B N 1
ATOM 3446 C CA . ILE B 1 188 ? 64.150 32.276 2.957 1.00 9.52 188 ILE B CA 1
ATOM 3447 C C . ILE B 1 188 ? 63.094 31.274 2.500 1.00 8.52 188 ILE B C 1
ATOM 3448 O O . ILE B 1 188 ? 62.409 31.461 1.492 1.00 8.50 188 ILE B O 1
ATOM 3453 N N . LYS B 1 189 ? 62.919 30.220 3.253 1.00 9.50 189 LYS B N 1
ATOM 3454 C CA . LYS B 1 189 ? 61.879 29.239 2.906 1.00 10.50 189 LYS B CA 1
ATOM 3455 C C . LYS B 1 189 ? 60.435 29.849 2.920 1.00 10.23 189 LYS B C 1
ATOM 3456 O O . LYS B 1 189 ? 59.654 29.620 1.988 1.00 9.24 189 LYS B O 1
ATOM 3462 N N . ALA B 1 190 ? 60.123 30.641 3.922 1.00 8.52 190 ALA B N 1
ATOM 3463 C CA . ALA B 1 190 ? 58.869 31.399 3.970 1.00 9.65 190 ALA B CA 1
ATOM 3464 C C . ALA B 1 190 ? 58.578 32.296 2.785 1.00 8.73 190 ALA B C 1
ATOM 3465 O O . ALA B 1 190 ? 57.460 32.243 2.268 1.00 9.34 190 ALA B O 1
ATOM 3467 N N . TRP B 1 191 ? 59.539 33.164 2.411 1.00 9.40 191 TRP B N 1
ATOM 3468 C CA . TRP B 1 191 ? 59.437 33.971 1.211 1.00 8.82 191 TRP B CA 1
ATOM 3469 C C . TRP B 1 191 ? 59.412 33.172 -0.095 1.00 9.69 191 TRP B C 1
ATOM 3470 O O . TRP B 1 191 ? 58.760 33.577 -1.029 1.00 11.14 191 TRP B O 1
ATOM 3481 N N . ALA B 1 192 ? 60.108 32.041 -0.177 1.00 9.62 192 ALA B N 1
ATOM 3482 C CA . ALA B 1 192 ? 60.078 31.215 -1.397 1.00 9.82 192 ALA B CA 1
ATOM 3483 C C . ALA B 1 192 ? 58.684 30.652 -1.601 1.00 10.28 192 ALA B C 1
ATOM 3484 O O . ALA B 1 192 ? 58.168 30.667 -2.706 1.00 9.98 192 ALA B O 1
ATOM 3486 N N . ASN B 1 193 ? 58.084 30.169 -0.505 1.00 10.57 193 ASN B N 1
ATOM 3487 C CA . ASN B 1 193 ? 56.742 29.603 -0.558 1.00 10.80 193 ASN B CA 1
ATOM 3488 C C . ASN B 1 193 ? 55.731 30.732 -0.897 1.00 11.65 193 ASN B C 1
ATOM 3489 O O . ASN B 1 193 ? 54.943 30.639 -1.828 1.00 11.55 193 ASN B O 1
ATOM 3494 N N . PHE B 1 194 ? 55.810 31.835 -0.189 1.00 12.13 194 PHE B N 1
ATOM 3495 C CA . PHE B 1 194 ? 54.995 32.994 -0.521 1.00 11.47 194 PHE B CA 1
ATOM 3496 C C . PHE B 1 194 ? 55.035 33.292 -2.029 1.00 12.97 194 PHE B C 1
ATOM 3497 O O . PHE B 1 194 ? 53.943 33.355 -2.677 1.00 12.61 194 PHE B O 1
ATOM 3505 N N . ALA B 1 195 ? 56.260 33.441 -2.580 1.00 11.50 195 ALA B N 1
ATOM 3506 C CA . ALA B 1 195 ? 56.483 33.750 -3.999 1.00 12.25 195 ALA B CA 1
ATOM 3507 C C . ALA B 1 195 ? 55.788 32.721 -4.905 1.00 12.61 195 ALA B C 1
ATOM 3508 O O . ALA B 1 195 ? 55.023 33.110 -5.827 1.00 11.93 195 ALA B O 1
ATOM 3510 N N . GLN B 1 196 ? 56.005 31.429 -4.650 1.00 13.85 196 GLN B N 1
ATOM 3511 C CA . GLN B 1 196 ? 55.305 30.386 -5.391 1.00 14.47 196 GLN B CA 1
ATOM 3512 C C . GLN B 1 196 ? 53.817 30.429 -5.335 1.00 14.16 196 GLN B C 1
ATOM 3513 O O . GLN B 1 196 ? 53.179 30.224 -6.367 1.00 14.29 196 GLN B O 1
ATOM 3519 N N . LYS B 1 197 ? 53.252 30.604 -4.135 1.00 13.44 197 LYS B N 1
ATOM 3520 C CA . LYS B 1 197 ? 51.787 30.710 -3.981 1.00 13.63 197 LYS B CA 1
ATOM 3521 C C . LYS B 1 197 ? 51.207 31.889 -4.765 1.00 13.67 197 LYS B C 1
ATOM 3522 O O . LYS B 1 197 ? 50.139 31.792 -5.347 1.00 12.84 197 LYS B O 1
ATOM 3528 N N . ASN B 1 198 ? 51.958 32.971 -4.843 1.00 14.36 198 ASN B N 1
ATOM 3529 C CA . ASN B 1 198 ? 51.506 34.170 -5.527 1.00 15.19 198 ASN B CA 1
ATOM 3530 C C . ASN B 1 198 ? 52.052 34.333 -6.959 1.00 15.32 198 ASN B C 1
ATOM 3531 O O . ASN B 1 198 ? 51.988 35.408 -7.540 1.00 16.26 198 ASN B O 1
ATOM 3536 N N . LYS B 1 199 ? 52.576 33.243 -7.532 1.00 15.00 199 LYS B N 1
ATOM 3537 C CA . LYS B 1 199 ? 53.150 33.310 -8.870 1.00 15.99 199 LYS B CA 1
ATOM 3538 C C . LYS B 1 199 ? 54.091 34.515 -9.064 1.00 16.09 199 LYS B C 1
ATOM 3539 O O . LYS B 1 199 ? 54.003 35.219 -10.067 1.00 17.21 199 LYS B O 1
ATOM 3545 N N . LEU B 1 200 ? 54.981 34.730 -8.089 1.00 14.21 200 LEU B N 1
ATOM 3546 C CA . LEU B 1 200 ? 56.005 35.747 -8.167 1.00 13.86 200 LEU B CA 1
ATOM 3547 C C . LEU B 1 200 ? 57.324 35.073 -8.397 1.00 13.53 200 LEU B C 1
ATOM 3548 O O . LEU B 1 200 ? 57.580 33.996 -7.905 1.00 14.15 200 LEU B O 1
ATOM 3553 N N . ASP B 1 201 ? 58.216 35.758 -9.074 1.00 13.64 201 ASP B N 1
ATOM 3554 C CA . ASP B 1 201 ? 59.594 35.301 -9.169 1.00 13.77 201 ASP B CA 1
ATOM 3555 C C . ASP B 1 201 ? 60.306 35.594 -7.853 1.00 13.25 201 ASP B C 1
ATOM 3556 O O . ASP B 1 201 ? 60.229 36.702 -7.333 1.00 13.21 201 ASP B O 1
ATOM 3561 N N . PHE B 1 202 ? 61.060 34.625 -7.337 1.00 12.47 202 PHE B N 1
ATOM 3562 C CA . PHE B 1 202 ? 61.853 34.858 -6.130 1.00 11.94 202 PHE B CA 1
ATOM 3563 C C . PHE B 1 202 ? 63.297 34.857 -6.501 1.00 11.46 202 PHE B C 1
ATOM 3564 O O . PHE B 1 202 ? 63.817 33.867 -6.997 1.00 11.92 202 PHE B O 1
ATOM 3572 N N . VAL B 1 203 ? 63.985 35.926 -6.162 1.00 12.14 203 VAL B N 1
ATOM 3573 C CA . VAL B 1 203 ? 65.408 36.116 -6.407 1.00 12.18 203 VAL B CA 1
ATOM 3574 C C . VAL B 1 203 ? 66.158 36.156 -5.077 1.00 12.11 203 VAL B C 1
ATOM 3575 O O . VAL B 1 203 ? 65.763 36.855 -4.175 1.00 11.81 203 VAL B O 1
ATOM 3579 N N . VAL B 1 204 ? 67.252 35.397 -4.941 1.00 12.89 204 VAL B N 1
ATOM 3580 C CA . VAL B 1 204 ? 68.161 35.537 -3.834 1.00 12.45 204 VAL B CA 1
ATOM 3581 C C . VAL B 1 204 ? 69.438 36.124 -4.380 1.00 12.55 204 VAL B C 1
ATOM 3582 O O . VAL B 1 204 ? 70.023 35.569 -5.298 1.00 10.02 204 VAL B O 1
ATOM 3586 N N . GLU B 1 205 ? 69.811 37.289 -3.862 1.00 13.10 205 GLU B N 1
ATOM 3587 C CA . GLU B 1 205 ? 71.026 37.974 -4.268 1.00 16.30 205 GLU B CA 1
ATOM 3588 C C . GLU B 1 205 ? 72.078 37.768 -3.218 1.00 15.70 205 GLU B C 1
ATOM 3589 O O . GLU B 1 205 ? 71.761 37.469 -2.076 1.00 15.94 205 GLU B O 1
ATOM 3595 N N . GLY B 1 206 ? 73.308 38.012 -3.602 1.00 16.67 206 GLY B N 1
ATOM 3596 C CA . GLY B 1 206 ? 74.468 37.997 -2.693 1.00 17.00 206 GLY B CA 1
ATOM 3597 C C . GLY B 1 206 ? 74.975 36.612 -2.368 1.00 16.57 206 GLY B C 1
ATOM 3598 O O . GLY B 1 206 ? 75.532 36.413 -1.321 1.00 16.15 206 GLY B O 1
ATOM 3599 N N . ILE B 1 207 ? 74.731 35.659 -3.256 1.00 17.56 207 ILE B N 1
ATOM 3600 C CA . ILE B 1 207 ? 75.204 34.281 -3.123 1.00 18.04 207 ILE B CA 1
ATOM 3601 C C . ILE B 1 207 ? 76.671 34.115 -3.574 1.00 20.75 207 ILE B C 1
ATOM 3602 O O . ILE B 1 207 ? 77.018 34.267 -4.739 1.00 20.17 207 ILE B O 1
ATOM 3607 N N . GLU B 1 208 ? 77.527 33.768 -2.632 1.00 23.60 208 GLU B N 1
ATOM 3608 C CA . GLU B 1 208 ? 78.964 33.794 -2.859 1.00 26.36 208 GLU B CA 1
ATOM 3609 C C . GLU B 1 208 ? 79.435 32.747 -3.854 1.00 27.94 208 GLU B C 1
ATOM 3610 O O . GLU B 1 208 ? 80.343 33.003 -4.647 1.00 28.80 208 GLU B O 1
ATOM 3616 N N . THR B 1 209 ? 78.836 31.567 -3.819 1.00 29.13 209 THR B N 1
ATOM 3617 C CA . THR B 1 209 ? 79.238 30.540 -4.745 1.00 29.81 209 THR B CA 1
ATOM 3618 C C . THR B 1 209 ? 78.131 29.544 -4.914 1.00 30.59 209 THR B C 1
ATOM 3619 O O . THR B 1 209 ? 77.139 29.590 -4.188 1.00 29.83 209 THR B O 1
ATOM 3623 N N . LYS B 1 210 ? 78.345 28.641 -5.875 1.00 31.45 210 LYS B N 1
ATOM 3624 C CA . LYS B 1 210 ? 77.440 27.536 -6.166 1.00 32.15 210 LYS B CA 1
ATOM 3625 C C . LYS B 1 210 ? 77.342 26.614 -4.968 1.00 32.94 210 LYS B C 1
ATOM 3626 O O . LYS B 1 210 ? 76.349 25.886 -4.820 1.00 33.70 210 LYS B O 1
ATOM 3628 N N . GLU B 1 211 ? 78.370 26.629 -4.117 1.00 33.44 211 GLU B N 1
ATOM 3629 C CA . GLU B 1 211 ? 78.356 25.814 -2.900 1.00 33.69 211 GLU B CA 1
ATOM 3630 C C . GLU B 1 211 ? 77.159 26.252 -2.070 1.00 33.72 211 GLU B C 1
ATOM 3631 O O . GLU B 1 211 ? 76.318 25.459 -1.683 1.00 32.87 211 GLU B O 1
ATOM 3633 N N . THR B 1 212 ? 77.055 27.556 -1.879 1.00 34.26 212 THR B N 1
ATOM 3634 C CA . THR B 1 212 ? 75.960 28.111 -1.108 1.00 34.86 212 THR B CA 1
ATOM 3635 C C . THR B 1 212 ? 74.597 27.749 -1.685 1.00 34.82 212 THR B C 1
ATOM 3636 O O . THR B 1 212 ? 73.649 27.515 -0.948 1.00 34.31 212 THR B O 1
ATOM 3648 N N . THR B 1 214 ? 73.716 25.043 -3.251 1.00 33.12 214 THR B N 1
ATOM 3649 C CA . THR B 1 214 ? 73.329 23.714 -2.853 1.00 32.50 214 THR B CA 1
ATOM 3650 C C . THR B 1 214 ? 72.911 23.689 -1.391 1.00 32.25 214 THR B C 1
ATOM 3651 O O . THR B 1 214 ? 71.991 22.934 -1.005 1.00 32.26 214 THR B O 1
ATOM 3655 N N . LEU B 1 215 ? 73.588 24.522 -0.597 1.00 31.63 215 LEU B 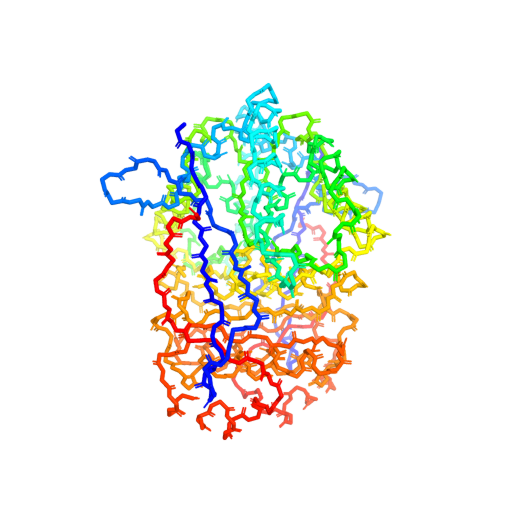N 1
ATOM 3656 C CA . LEU B 1 215 ? 73.298 24.660 0.836 1.00 31.39 215 LEU B CA 1
ATOM 3657 C C . LEU B 1 215 ? 71.856 25.094 1.059 1.00 31.72 215 LEU B C 1
ATOM 3658 O O . LEU B 1 215 ? 71.120 24.516 1.856 1.00 31.53 215 LEU B O 1
ATOM 3663 N N . LEU B 1 216 ? 71.464 26.127 0.322 1.00 32.06 216 LEU B N 1
ATOM 3664 C CA . LEU B 1 216 ? 70.095 26.638 0.370 1.00 31.80 216 LEU B CA 1
ATOM 3665 C C . LEU B 1 216 ? 69.111 25.614 -0.179 1.00 32.51 216 LEU B C 1
ATOM 3666 O O . LEU B 1 216 ? 67.912 25.679 0.089 1.00 32.66 216 LEU B O 1
ATOM 3671 N N . GLU B 1 217 ? 69.654 24.673 -0.949 1.00 33.44 217 GLU B N 1
ATOM 3672 C CA . GLU B 1 217 ? 68.893 23.705 -1.727 1.00 34.01 217 GLU B CA 1
ATOM 3673 C C . GLU B 1 217 ? 68.405 22.537 -0.910 1.00 34.67 217 GLU B C 1
ATOM 3674 O O . GLU B 1 217 ? 67.351 21.981 -1.179 1.00 34.24 217 GLU B O 1
ATOM 3676 N N . SER B 1 218 ? 69.201 22.126 0.058 1.00 35.52 218 SER B N 1
ATOM 3677 C CA . SER B 1 218 ? 68.811 21.033 0.912 1.00 36.17 218 SER B CA 1
ATOM 3678 C C . SER B 1 218 ? 67.558 21.396 1.654 1.00 36.89 218 SER B C 1
ATOM 3679 O O . SER B 1 218 ? 66.593 20.636 1.684 1.00 36.98 218 SER B O 1
ATOM 3682 N N . HIS B 1 219 ? 67.563 22.574 2.249 1.00 37.80 219 HIS B N 1
ATOM 3683 C CA . HIS B 1 219 ? 66.497 22.923 3.172 1.00 38.54 219 HIS B CA 1
ATOM 3684 C C . HIS B 1 219 ? 65.285 23.556 2.508 1.00 38.50 219 HIS B C 1
ATOM 3685 O O . HIS B 1 219 ? 64.786 24.629 2.929 1.00 38.66 219 HIS B O 1
ATOM 3692 N N . GLY B 1 220 ? 64.826 22.853 1.470 1.00 38.09 220 GLY B N 1
ATOM 3693 C CA . GLY B 1 220 ? 63.544 23.091 0.804 1.00 37.39 220 GLY B CA 1
ATOM 3694 C C . GLY B 1 220 ? 63.242 24.455 0.216 1.00 36.50 220 GLY B C 1
ATOM 3695 O O . GLY B 1 220 ? 62.116 24.931 0.306 1.00 36.64 220 GLY B O 1
ATOM 3696 N N . VAL B 1 221 ? 64.230 25.098 -0.378 1.00 35.47 221 VAL B N 1
ATOM 3697 C CA . VAL B 1 221 ? 63.966 26.285 -1.169 1.00 34.52 221 VAL B CA 1
ATOM 3698 C C . VAL B 1 221 ? 64.121 25.733 -2.581 1.00 33.84 221 VAL B C 1
ATOM 3699 O O . VAL B 1 221 ? 65.250 25.474 -2.996 1.00 34.23 221 VAL B O 1
ATOM 3703 N N . SER B 1 222 ? 63.022 25.519 -3.311 1.00 32.48 222 SER B N 1
ATOM 3704 C CA . SER B 1 222 ? 63.102 24.788 -4.598 1.00 31.09 222 SER B CA 1
ATOM 3705 C C . SER B 1 222 ? 63.159 25.706 -5.835 1.00 30.10 222 SER B C 1
ATOM 3706 O O . SER B 1 222 ? 64.095 25.595 -6.659 1.00 30.40 222 SER B O 1
ATOM 3709 N N . ILE B 1 223 ? 62.193 26.626 -5.939 1.00 28.21 223 ILE B N 1
ATOM 3710 C CA . ILE B 1 223 ? 62.067 27.516 -7.108 1.00 26.28 223 ILE B CA 1
ATOM 3711 C C . ILE B 1 223 ? 62.582 28.942 -6.808 1.00 25.14 223 ILE B C 1
ATOM 3712 O O . ILE B 1 223 ? 62.093 29.621 -5.853 1.00 24.95 223 ILE B O 1
ATOM 3717 N N . PHE B 1 224 ? 63.570 29.368 -7.618 1.00 22.50 224 PHE B N 1
ATOM 3718 C CA . PHE B 1 224 ? 64.122 30.694 -7.539 1.00 21.66 224 PHE B CA 1
ATOM 3719 C C . PHE B 1 224 ? 65.299 30.906 -8.506 1.00 19.88 224 PHE B C 1
ATOM 3720 O O . PHE B 1 224 ? 65.803 29.972 -9.122 1.00 19.43 224 PHE B O 1
ATOM 3728 N N . GLN B 1 225 ? 65.674 32.163 -8.634 1.00 17.82 225 GLN B N 1
ATOM 3729 C CA . GLN B 1 225 ? 66.815 32.623 -9.392 1.00 17.12 225 GLN B CA 1
ATOM 3730 C C . GLN B 1 225 ? 67.818 33.092 -8.348 1.00 16.37 225 GLN B C 1
ATOM 3731 O O . GLN B 1 225 ? 67.444 33.859 -7.459 1.00 16.57 225 GLN B O 1
ATOM 3737 N N . GLY B 1 226 ? 69.048 32.603 -8.429 1.00 14.67 226 GLY B N 1
ATOM 3738 C CA . GLY B 1 226 ? 70.126 33.037 -7.573 1.00 14.46 226 GLY B CA 1
ATOM 3739 C C . GLY B 1 226 ? 71.059 33.983 -8.335 1.00 14.62 226 GLY B C 1
ATOM 3740 O O . GLY B 1 226 ? 71.356 33.763 -9.529 1.00 13.93 226 GLY B O 1
ATOM 3741 N N . TYR B 1 227 ? 71.506 35.046 -7.671 1.00 15.23 227 TYR B N 1
ATOM 3742 C CA . TYR B 1 227 ? 72.533 35.950 -8.260 1.00 15.51 227 TYR B CA 1
ATOM 3743 C C . TYR B 1 227 ? 73.841 35.907 -7.431 1.00 15.15 227 TYR B C 1
ATOM 3744 O O . TYR B 1 227 ? 73.823 35.997 -6.187 1.00 14.75 227 TYR B O 1
ATOM 3753 N N . LEU B 1 228 ? 74.958 35.794 -8.139 1.00 14.94 228 LEU B N 1
ATOM 3754 C CA . LEU B 1 228 ? 76.290 35.876 -7.564 1.00 14.61 228 LEU B CA 1
ATOM 3755 C C . LEU B 1 228 ? 76.604 37.291 -7.044 1.00 16.07 228 LEU B C 1
ATOM 3756 O O . LEU B 1 228 ? 76.048 38.306 -7.527 1.00 16.76 228 LEU B O 1
ATOM 3761 N N . VAL B 1 229 ? 77.525 37.339 -6.081 1.00 16.44 229 VAL B N 1
ATOM 3762 C CA . VAL B 1 229 ? 78.133 38.581 -5.625 1.00 16.93 229 VAL B CA 1
ATOM 3763 C C . VAL B 1 229 ? 79.124 39.014 -6.703 1.00 17.99 229 VAL B C 1
ATOM 3764 O O . VAL B 1 229 ? 79.892 38.206 -7.169 1.00 15.75 229 VAL B O 1
ATOM 3768 N N . ASN B 1 230 ? 78.999 40.259 -7.172 1.00 18.05 230 ASN B N 1
ATOM 3769 C CA . ASN B 1 230 ? 79.954 40.840 -8.083 1.00 18.78 230 ASN B CA 1
ATOM 3770 C C . ASN B 1 230 ? 80.004 42.382 -7.958 1.00 18.68 230 ASN B C 1
ATOM 3771 O O . ASN B 1 230 ? 79.113 42.988 -7.403 1.00 19.69 230 ASN B O 1
ATOM 3776 N N . LYS B 1 231 ? 81.090 42.995 -8.404 1.00 17.48 231 LYS B N 1
ATOM 3777 C CA . LYS B 1 231 ? 81.293 44.418 -8.230 1.00 16.01 231 LYS B CA 1
ATOM 3778 C C . LYS B 1 231 ? 80.579 45.184 -9.337 1.00 14.94 231 LYS B C 1
ATOM 3779 O O . LYS B 1 231 ? 80.757 44.896 -10.500 1.00 14.52 231 LYS B O 1
ATOM 3785 N N . PRO B 1 232 ? 79.779 46.185 -8.987 1.00 14.13 232 PRO B N 1
ATOM 3786 C CA . PRO B 1 232 ? 79.295 47.134 -10.012 1.00 12.65 232 PRO B CA 1
ATOM 3787 C C . PRO B 1 232 ? 80.449 47.964 -10.599 1.00 11.03 232 PRO B C 1
ATOM 3788 O O . PRO B 1 232 ? 81.497 47.988 -10.036 1.00 10.19 232 PRO B O 1
ATOM 3792 N N . PHE B 1 233 ? 80.252 48.616 -11.734 1.00 9.84 233 PHE B N 1
ATOM 3793 C CA . PHE B 1 233 ? 81.277 49.437 -12.381 1.00 9.39 233 PHE B CA 1
ATOM 3794 C C . PHE B 1 233 ? 80.630 50.552 -13.197 1.00 11.11 233 PHE B C 1
ATOM 3795 O O . PHE B 1 233 ? 79.420 50.461 -13.520 1.00 10.82 233 PHE B O 1
ATOM 3803 N N . PRO B 1 234 ? 81.430 51.598 -13.570 1.00 11.72 234 PRO B N 1
ATOM 3804 C CA . PRO B 1 234 ? 80.862 52.701 -14.315 1.00 12.67 234 PRO B CA 1
ATOM 3805 C C . PRO B 1 234 ? 80.189 52.263 -15.607 1.00 13.56 234 PRO B C 1
ATOM 3806 O O . PRO B 1 234 ? 80.678 51.357 -16.330 1.00 12.06 234 PRO B O 1
ATOM 3810 N N . VAL B 1 235 ? 79.107 52.961 -15.900 1.00 14.63 235 VAL B N 1
ATOM 3811 C CA . VAL B 1 235 ? 78.317 52.707 -17.088 1.00 16.49 235 VAL B CA 1
ATOM 3812 C C . VAL B 1 235 ? 79.007 53.137 -18.338 1.00 17.12 235 VAL B C 1
ATOM 3813 O O . VAL B 1 235 ? 79.746 54.121 -18.344 1.00 19.06 235 VAL B O 1
#

Secondary structure (DSSP, 8-state):
--EEEEEEEEBTTT--EEEEEEEEE-S-SS----HHHHHHHHT-HHHHHHHHHHHHHHHHHHHHHSTTS-EEE---GGGGGSHHHHHHHHHTGGGGGGEEE-----PPPPGGGTTS-HHHHHHHHHHHHHHHHHTT-EEEE-STTSTT--TTT---GGG-SEEEEEGGGGTTS-HHHHHHHHHHHHHHHHHTT-EEEEEEE-STT--HHHHTT--S-EEEE----EE-/--EEEEEEEEBTTT--EEEEEEEEE-S-SS----HHHHHHHHT-HHHHHHHHHHHHHHHHHHHHHSTTS-EEE---GGGGGSHHHHHHHHHTGGGGGGEEE-----PPPPGGGTTS-HHHHHHHHHHHHHHHHHTT-EEEE-STTSTT--TTT---GGG--EEEEEGGGGTTS-HHHHHHHHHHHHHHHHHTT-EEEEEEE--S---HHHHTT--S-EEEE----EE-

Nearest PDB structures (foldseek):
  3kzp-assembly1_A  TM=1.002E+00  e=1.607E-43  Listeria monocytogenes
  5m1t-assembly1_B  TM=7.712E-01  e=6.583E-11  Pseudomonas aeruginosa PAO1
  6hq4-assembly1_B  TM=6.785E-01  e=6.098E-12  Bdellovibrio bacteriovorus HD100
  3sy8-assembly1_C  TM=7.094E-01  e=5.158E-11  Pseudomonas aeruginosa PAO1
  6hq7-assembly1_A  TM=7.044E-01  e=1.886E-09  Bdellovibrio bacteriovorus HD100

Radius of gyration: 22.98 Å; Cα contacts (8 Å, |Δi|>4): 828; chains: 2; bounding box: 56×51×68 Å

Solvent-accessible surface area: 20044 Å² total

Organism: Listeria monocytogenes serovar 1/2a (strain ATCC BAA-679 / EGD-e) (NCBI:txid169963)

Foldseek 3Di:
DKAWWKDFWAFQPPGDGQAIEIAIWDPDPDTDRPVVVVLVCLQDLVSVLVVLVVVLVNVVVVCVVVVPGAYEYEDDLLNLLHVSVVVSLVVCLVCQQRYEYEELDDHDHHPVPPVDPPVRSLVSSLVSLVVSLVSVHAYEYEQAVPRNNDPVSVNNQVRHAEYEHEVVVPVVDDCVVVLVVLQVVLVVCVVSNHAYEYEADAHDVVVVNCVSNSPGHGYTHDDDIGGD/DWAKWKDFWAFQPPGDGQAIEIAIWDPDPPTDRPVVVVLVCLQDLVSVLVVLVVVLVNVVVVCVVVVPGAYEYEDDLLNLLHVSVLVSLLVCLVCQQRYEYEELDDGDHHPVCPPDDPVVSLVSSLVSLVSSLVSPHAYEYEQAVDRNNDPVSVNNLVRHAEYEHEVVVPVVDPVVRVLVVLQVVLVVCVVSNHAYEYEADAHPVVVVSVVSPNPGHTYTHDDDIGGD

InterPro domains:
  IPR001633 EAL domain [PF00563] (5-232)
  IPR001633 EAL domain [PS50883] (1-235)
  IPR001633 EAL domain [SM00052] (1-235)
  IPR001633 EAL domain [cd01948] (6-235)
  IPR035919 EAL domain superfamily [G3DSA:3.20.20.450] (3-235)
  IPR035919 EAL domain superfamily [SSF141868] (6-234)

B-factor: mean 17.64, std 8.02, range [2.0, 88.25]

Sequence (456 aa):
KFQLFIQPKLDVLQGNIVEYEILLRDDSAVPRFPLSELEAVLADEELYLAFSEWFSEAFLDVLKKYPNDRFAINIAPQQLFYIETLHWLDKLKSESHRITVETEDIFDVPGHKRHLNANDKNAFILNKIKVIHGLGYHIAIDDVSCGLNSLERVSYLPYIIEIKFSLIHFKNIPLEDLLLFIKAWANFAQKNKLDFVVEGIETKETTLLESHGVSIFQGYLVNKPFPVKFQLFIQPKLDVLQGNIVEYEILLLRDDSAVPRFPLSSELEAVLADEELYLAFSEWFSEAFLDVLKKYPNDRFAINIAPQQLFYIETLHWLDKLKSESHRITVETEDIFDVPGHKRHLNANDKNAFIILNKIKVIHGLGYHIIAIDDVSCGLNSLERVSYLPYIIEIIKFSLIHFKNIPLEDLLLLFIKAWANFAQKNKLDFVVEGIETKETTLLESHGVSIFQGYLVNKPFPV

CATH classification: 3.20.20.450